Protein AF-0000000084726614 (afdb_homodimer)

Structure (mmCIF, N/CA/C/O backbone):
data_AF-0000000084726614-model_v1
#
loop_
_entity.id
_entity.type
_entity.pdbx_description
1 polymer 'Membrane-spanning protein'
#
loop_
_atom_site.group_PDB
_atom_site.id
_atom_site.type_symbol
_atom_site.label_atom_id
_atom_site.label_alt_id
_atom_site.label_comp_id
_atom_site.label_asym_id
_atom_site.label_entity_id
_atom_site.label_seq_id
_atom_site.pdbx_PDB_ins_code
_atom_site.Cartn_x
_atom_site.Cartn_y
_atom_site.Cartn_z
_atom_site.occupancy
_atom_site.B_iso_or_equiv
_atom_site.auth_seq_id
_atom_site.auth_comp_id
_atom_site.auth_asym_id
_atom_site.auth_atom_id
_atom_site.pdbx_PDB_model_num
ATOM 1 N N . MET A 1 1 ? 31.875 -4.941 -3.902 1 91 1 MET A N 1
ATOM 2 C CA . MET A 1 1 ? 30.484 -5 -4.336 1 91 1 MET A CA 1
ATOM 3 C C . MET A 1 1 ? 30.344 -4.582 -5.797 1 91 1 MET A C 1
ATOM 5 O O . MET A 1 1 ? 29.859 -5.355 -6.625 1 91 1 MET A O 1
ATOM 9 N N . GLU A 1 2 ? 31 -3.52 -6.262 1 91.94 2 GLU A N 1
ATOM 10 C CA . GLU A 1 2 ? 30.844 -3.047 -7.633 1 91.94 2 GLU A CA 1
ATOM 11 C C . GLU A 1 2 ? 31.469 -4.035 -8.625 1 91.94 2 GLU A C 1
ATOM 13 O O . GLU A 1 2 ? 30.875 -4.312 -9.672 1 91.94 2 GLU A O 1
ATOM 18 N N . LEU A 1 3 ? 32.625 -4.555 -8.25 1 94.25 3 LEU A N 1
ATOM 19 C CA . LEU A 1 3 ? 33.25 -5.539 -9.125 1 94.25 3 LEU A CA 1
ATOM 20 C C . LEU A 1 3 ? 32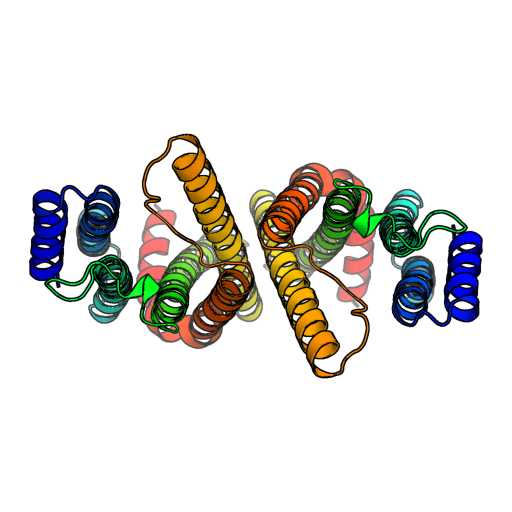.375 -6.781 -9.266 1 94.25 3 LEU A C 1
ATOM 22 O O . LEU A 1 3 ? 32.281 -7.348 -10.359 1 94.25 3 LEU A O 1
ATOM 26 N N . SER A 1 4 ? 31.828 -7.191 -8.18 1 95.88 4 SER A N 1
ATOM 27 C CA . SER A 1 4 ? 30.922 -8.336 -8.227 1 95.88 4 SER A CA 1
ATOM 28 C C . SER A 1 4 ? 29.703 -8.047 -9.109 1 95.88 4 SER A C 1
ATOM 30 O O . SER A 1 4 ? 29.25 -8.93 -9.836 1 95.88 4 SER A O 1
ATOM 32 N N . LEU A 1 5 ? 29.172 -6.883 -9.07 1 97.38 5 LEU A N 1
ATOM 33 C CA . LEU A 1 5 ? 28.031 -6.496 -9.898 1 97.38 5 LEU A CA 1
ATOM 34 C C . LEU A 1 5 ? 28.406 -6.527 -11.383 1 97.38 5 LEU A C 1
ATOM 36 O O . LEU A 1 5 ? 27.625 -6.984 -12.211 1 97.38 5 LEU A O 1
ATOM 40 N N . VAL A 1 6 ? 29.609 -6.023 -11.672 1 97.38 6 VAL A N 1
ATOM 41 C CA . VAL A 1 6 ? 30.094 -6.074 -13.047 1 97.38 6 VAL A CA 1
ATOM 42 C C . VAL A 1 6 ? 30.219 -7.527 -13.492 1 97.38 6 VAL A C 1
ATOM 44 O O . VAL A 1 6 ? 29.828 -7.875 -14.609 1 97.38 6 VAL A O 1
ATOM 47 N N . GLY A 1 7 ? 30.781 -8.383 -12.625 1 96.38 7 GLY A N 1
ATOM 48 C CA . GLY A 1 7 ? 30.828 -9.805 -12.906 1 96.38 7 GLY A CA 1
ATOM 49 C C . GLY A 1 7 ? 29.469 -10.406 -13.195 1 96.38 7 GLY A C 1
ATOM 50 O O . GLY A 1 7 ? 29.328 -11.18 -14.148 1 96.38 7 GLY A O 1
ATOM 51 N N . MET A 1 8 ? 28.516 -10.07 -12.422 1 95.81 8 MET A N 1
ATOM 52 C CA . MET A 1 8 ? 27.156 -10.578 -12.625 1 95.81 8 MET A CA 1
ATOM 53 C C . MET A 1 8 ? 26.578 -10.07 -13.945 1 95.81 8 MET A C 1
ATOM 55 O O . MET A 1 8 ? 25.828 -10.781 -14.602 1 95.81 8 MET A O 1
ATOM 59 N N . PHE A 1 9 ? 26.906 -8.836 -14.25 1 97.12 9 PHE A N 1
ATOM 60 C CA . PHE A 1 9 ? 26.469 -8.289 -15.531 1 97.12 9 PHE A CA 1
ATOM 61 C C . PHE A 1 9 ? 27 -9.133 -16.688 1 97.12 9 PHE A C 1
ATOM 63 O O . PHE A 1 9 ? 26.25 -9.461 -17.609 1 97.12 9 PHE A O 1
ATOM 70 N N . PHE A 1 10 ? 28.219 -9.555 -16.625 1 96.38 10 PHE A N 1
ATOM 71 C CA . PHE A 1 10 ? 28.812 -10.375 -17.672 1 96.38 10 PHE A CA 1
ATOM 72 C C . PHE A 1 10 ? 28.188 -11.773 -17.688 1 96.38 10 PHE A C 1
ATOM 74 O O . PHE A 1 10 ? 28.078 -12.398 -18.734 1 96.38 10 PHE A O 1
ATOM 81 N N . ILE A 1 11 ? 27.812 -12.281 -16.531 1 94.12 11 ILE A N 1
ATOM 82 C CA . ILE A 1 11 ? 27.062 -13.531 -16.484 1 94.12 11 ILE A CA 1
ATOM 83 C C . ILE A 1 11 ? 25.781 -13.391 -17.312 1 94.12 11 ILE A C 1
ATOM 85 O O . ILE A 1 11 ? 25.406 -14.305 -18.062 1 94.12 11 ILE A O 1
ATOM 89 N N . GLY A 1 12 ? 25.141 -12.219 -17.188 1 94.56 12 GLY A N 1
ATOM 90 C CA . GLY A 1 12 ? 23.969 -11.953 -18 1 94.56 12 GLY A CA 1
ATOM 91 C C . GLY A 1 12 ? 24.25 -11.977 -19.484 1 94.56 12 GLY A C 1
ATOM 92 O O . GLY A 1 12 ? 23.453 -12.5 -20.266 1 94.56 12 GLY A O 1
ATOM 93 N N . ILE A 1 13 ? 25.391 -11.438 -19.875 1 95.94 13 ILE A N 1
ATOM 94 C CA . ILE A 1 13 ? 25.781 -11.453 -21.281 1 95.94 13 ILE A CA 1
ATOM 95 C C . ILE A 1 13 ? 26.031 -12.891 -21.734 1 95.94 13 ILE A C 1
ATOM 97 O O . ILE A 1 13 ? 25.516 -13.312 -22.781 1 95.94 13 ILE A O 1
ATOM 101 N N . ASP A 1 14 ? 26.703 -13.633 -20.969 1 93.56 14 ASP A N 1
ATOM 102 C CA . ASP A 1 14 ? 27.062 -15.008 -21.297 1 93.56 14 ASP A CA 1
ATOM 103 C C . ASP A 1 14 ? 25.828 -15.875 -21.453 1 93.56 14 ASP A C 1
ATOM 105 O O . ASP A 1 14 ? 25.75 -16.703 -22.375 1 93.56 14 ASP A O 1
ATOM 109 N N . ARG A 1 15 ? 24.891 -15.641 -20.641 1 91.62 15 ARG A N 1
ATOM 110 C CA . ARG A 1 15 ? 23.688 -16.469 -20.641 1 91.62 15 ARG A CA 1
ATOM 111 C C . ARG A 1 15 ? 22.641 -15.906 -21.578 1 91.62 15 ARG A C 1
ATOM 113 O O . ARG A 1 15 ? 21.625 -16.562 -21.844 1 91.62 15 ARG A O 1
ATOM 120 N N . GLY A 1 16 ? 22.859 -14.742 -22.062 1 92.88 16 GLY A N 1
ATOM 121 C CA . GLY A 1 16 ? 21.844 -14.078 -22.859 1 92.88 16 GLY A CA 1
ATOM 122 C C . GLY A 1 16 ? 20.578 -13.766 -22.078 1 92.88 16 GLY A C 1
ATOM 123 O O . GLY A 1 16 ? 19.484 -13.82 -22.641 1 92.88 16 GLY A O 1
ATOM 124 N N . ASP A 1 17 ? 20.766 -13.547 -20.844 1 93.38 17 ASP A N 1
ATOM 125 C CA . ASP A 1 17 ? 19.625 -13.305 -19.969 1 93.38 17 ASP A CA 1
ATOM 126 C C . ASP A 1 17 ? 19.375 -11.812 -19.781 1 93.38 17 ASP A C 1
ATOM 128 O O . ASP A 1 17 ? 20.109 -11.148 -19.031 1 93.38 17 ASP A O 1
ATOM 132 N N . VAL A 1 18 ? 18.344 -11.336 -20.375 1 94.12 18 VAL A N 1
ATOM 133 C CA . VAL A 1 18 ? 18.031 -9.906 -20.375 1 94.12 18 VAL A CA 1
ATOM 134 C C . VAL A 1 18 ? 17.672 -9.469 -18.953 1 94.12 18 VAL A C 1
ATOM 136 O O . VAL A 1 18 ? 18 -8.359 -18.531 1 94.12 18 VAL A O 1
ATOM 139 N N . GLY A 1 19 ? 17.031 -10.305 -18.172 1 94 19 GLY A N 1
ATOM 140 C CA . GLY A 1 19 ? 16.688 -10.008 -16.797 1 94 19 GLY A CA 1
ATOM 141 C C . GLY A 1 19 ? 17.906 -9.727 -15.922 1 94 19 GLY A C 1
ATOM 142 O O . GLY A 1 19 ? 17.922 -8.742 -15.188 1 94 19 GLY A O 1
ATOM 143 N N . ILE A 1 20 ? 18.891 -10.594 -16.062 1 94.62 20 ILE A N 1
ATOM 144 C CA . ILE A 1 20 ? 20.125 -10.398 -15.305 1 94.62 20 ILE A CA 1
ATOM 145 C C . ILE A 1 20 ? 20.797 -9.094 -15.742 1 94.62 20 ILE A C 1
ATOM 147 O O . ILE A 1 20 ? 21.25 -8.312 -14.906 1 94.62 20 ILE A O 1
ATOM 151 N N . LEU A 1 21 ? 20.781 -8.852 -17.047 1 96.88 21 LEU A N 1
ATOM 152 C CA . LEU A 1 21 ? 21.422 -7.664 -17.594 1 96.88 21 LEU A CA 1
ATOM 153 C C . LEU A 1 21 ? 20.781 -6.395 -17.047 1 96.88 21 LEU A C 1
ATOM 155 O O . LEU A 1 21 ? 21.469 -5.488 -16.594 1 96.88 21 LEU A O 1
ATOM 159 N N . ILE A 1 22 ? 19.516 -6.348 -17.078 1 97.31 22 ILE A N 1
ATOM 160 C CA . ILE A 1 22 ? 18.797 -5.152 -16.656 1 97.31 22 ILE A CA 1
ATOM 161 C C . ILE A 1 22 ? 18.938 -4.973 -15.141 1 97.31 22 ILE A C 1
ATOM 163 O O . ILE A 1 22 ? 19.266 -3.883 -14.672 1 97.31 22 ILE A O 1
ATOM 167 N N . ASN A 1 23 ? 18.75 -6.027 -14.398 1 97.25 23 ASN A N 1
ATOM 168 C CA . ASN A 1 23 ? 18.812 -5.918 -12.945 1 97.25 23 ASN A CA 1
ATOM 169 C C . ASN A 1 23 ? 20.203 -5.547 -12.469 1 97.25 23 ASN A C 1
ATOM 171 O O . ASN A 1 23 ? 20.359 -4.719 -11.562 1 97.25 23 ASN A O 1
ATOM 175 N N . THR A 1 24 ? 21.219 -6.109 -13.016 1 97.44 24 THR A N 1
ATOM 176 C CA . THR A 1 24 ? 22.578 -5.789 -12.617 1 97.44 24 THR A CA 1
ATOM 177 C C . THR A 1 24 ? 22.984 -4.418 -13.148 1 97.44 24 THR A C 1
ATOM 179 O O . THR A 1 24 ? 23.703 -3.678 -12.477 1 97.44 24 THR A O 1
ATOM 182 N N . GLY A 1 25 ? 22.562 -4.098 -14.336 1 97.81 25 GLY A N 1
ATOM 183 C CA . GLY A 1 25 ? 22.812 -2.762 -14.852 1 97.81 25 GLY A CA 1
ATOM 184 C C . GLY A 1 25 ? 22.219 -1.665 -13.984 1 97.81 25 GLY A C 1
ATOM 185 O O . GLY A 1 25 ? 22.906 -0.686 -13.672 1 97.81 25 GLY A O 1
ATOM 186 N N . VAL A 1 26 ? 20.984 -1.828 -13.602 1 97.31 26 VAL A N 1
ATOM 187 C CA . VAL A 1 26 ? 20.328 -0.875 -12.719 1 97.31 26 VAL A CA 1
ATOM 188 C C . VAL A 1 26 ? 21.047 -0.817 -11.383 1 97.31 26 VAL A C 1
ATOM 190 O O . VAL A 1 26 ? 21.234 0.262 -10.812 1 97.31 26 VAL A O 1
ATOM 193 N N . ALA A 1 27 ? 21.484 -2.006 -10.906 1 97.81 27 ALA A N 1
ATOM 194 C CA . ALA A 1 27 ? 22.219 -2.051 -9.648 1 97.81 27 ALA A CA 1
ATOM 195 C C . ALA A 1 27 ? 23.516 -1.247 -9.742 1 97.81 27 ALA A C 1
ATOM 197 O O . ALA A 1 27 ? 23.844 -0.472 -8.836 1 97.81 27 ALA A O 1
ATOM 198 N N . ILE A 1 28 ? 24.203 -1.398 -10.781 1 97.94 28 ILE A N 1
ATOM 199 C CA . ILE A 1 28 ? 25.453 -0.658 -11.008 1 97.94 28 ILE A CA 1
ATOM 200 C C . ILE A 1 28 ? 25.156 0.84 -11.039 1 97.94 28 ILE A C 1
ATOM 202 O O . ILE A 1 28 ? 25.859 1.631 -10.406 1 97.94 28 ILE A O 1
ATOM 206 N N . ALA A 1 29 ? 24.141 1.228 -11.703 1 97.38 29 ALA A N 1
ATOM 207 C CA . ALA A 1 29 ? 23.75 2.635 -11.773 1 97.38 29 ALA A CA 1
ATOM 208 C C . ALA A 1 29 ? 23.406 3.18 -10.383 1 97.38 29 ALA A C 1
ATOM 210 O O . ALA A 1 29 ? 23.828 4.281 -10.031 1 97.38 29 ALA A O 1
ATOM 211 N N . VAL A 1 30 ? 22.734 2.41 -9.594 1 96.44 30 VAL A N 1
ATOM 212 C CA . VAL A 1 30 ? 22.297 2.85 -8.273 1 96.44 30 VAL A CA 1
ATOM 213 C C . VAL A 1 30 ? 23.516 3.023 -7.367 1 96.44 30 VAL A C 1
ATOM 215 O O . VAL A 1 30 ? 23.547 3.932 -6.531 1 96.44 30 VAL A O 1
ATOM 218 N N . THR A 1 31 ? 24.547 2.17 -7.496 1 96.25 31 THR A N 1
ATOM 219 C CA . THR A 1 31 ? 25.734 2.283 -6.66 1 96.25 31 THR A CA 1
ATOM 220 C C . THR A 1 31 ? 26.453 3.604 -6.926 1 96.25 31 THR A C 1
ATOM 222 O O . THR A 1 31 ? 27.297 4.027 -6.129 1 96.25 31 THR A O 1
ATOM 225 N N . GLN A 1 32 ? 26.109 4.336 -8.039 1 95.62 32 GLN A N 1
ATOM 226 C CA . GLN A 1 32 ? 26.734 5.617 -8.359 1 95.62 32 GLN A CA 1
ATOM 227 C C . GLN A 1 32 ? 25.953 6.773 -7.727 1 95.62 32 GLN A C 1
ATOM 229 O O . GLN A 1 32 ? 26.453 7.902 -7.684 1 95.62 32 GLN A O 1
ATOM 234 N N . LEU A 1 33 ? 24.875 6.504 -7.16 1 93.5 33 LEU A N 1
ATOM 235 C CA . LEU A 1 33 ? 24.016 7.562 -6.633 1 93.5 33 LEU A CA 1
ATOM 236 C C . LEU A 1 33 ? 24.688 8.258 -5.445 1 93.5 33 LEU A C 1
ATOM 238 O O . LEU A 1 33 ? 24.75 9.484 -5.398 1 93.5 33 LEU A O 1
ATOM 242 N N . PRO A 1 34 ? 25.281 7.5 -4.484 1 92 34 PRO A N 1
ATOM 243 C CA . PRO A 1 34 ? 25.859 8.172 -3.322 1 92 34 PRO A CA 1
ATOM 244 C C . PRO A 1 34 ? 27 9.109 -3.695 1 92 34 PRO A C 1
ATOM 246 O O . PRO A 1 34 ? 27 10.281 -3.307 1 92 34 PRO A O 1
ATOM 249 N N . PRO A 1 35 ? 27.922 8.672 -4.539 1 93.44 35 PRO A N 1
ATOM 250 C CA . PRO A 1 35 ? 28.984 9.602 -4.895 1 93.44 35 PRO A CA 1
ATOM 251 C C . PRO A 1 35 ? 28.5 10.773 -5.734 1 93.44 35 PRO A C 1
ATOM 253 O O . PRO A 1 35 ? 29.031 11.883 -5.621 1 93.44 35 PRO A O 1
ATOM 256 N N . ILE A 1 36 ? 27.531 10.617 -6.586 1 93.25 36 ILE A N 1
ATOM 257 C CA . ILE A 1 36 ? 26.969 11.695 -7.395 1 93.25 36 ILE A CA 1
ATOM 258 C C . ILE A 1 36 ? 26.297 12.727 -6.488 1 93.25 36 ILE A C 1
ATOM 260 O O . ILE A 1 36 ? 26.484 13.93 -6.664 1 93.25 36 ILE A O 1
ATOM 264 N N . LEU A 1 37 ? 25.562 12.242 -5.488 1 89.06 37 LEU A N 1
ATOM 265 C CA . LEU A 1 37 ? 24.875 13.125 -4.555 1 89.06 37 LEU A CA 1
ATOM 266 C C . LEU A 1 37 ? 25.875 13.914 -3.719 1 89.06 37 LEU A C 1
ATOM 268 O O . LEU A 1 37 ? 25.688 15.109 -3.48 1 89.06 37 LEU A O 1
ATOM 272 N N . ARG A 1 38 ? 26.906 13.281 -3.328 1 89.5 38 ARG A N 1
ATOM 273 C CA . A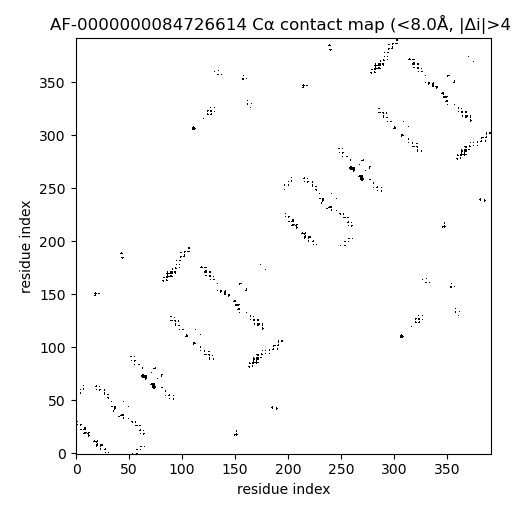RG A 1 38 ? 27.938 13.945 -2.541 1 89.5 38 ARG A CA 1
ATOM 274 C C . ARG A 1 38 ? 28.672 14.984 -3.375 1 89.5 38 ARG A C 1
ATOM 276 O O . ARG A 1 38 ? 28.844 16.125 -2.943 1 89.5 38 ARG A O 1
ATOM 283 N N . ARG A 1 39 ? 29.016 14.648 -4.516 1 92.69 39 ARG A N 1
ATOM 284 C CA . ARG A 1 39 ? 29.875 15.469 -5.363 1 92.69 39 ARG A CA 1
ATOM 285 C C . ARG A 1 39 ? 29.094 16.641 -5.961 1 92.69 39 ARG A C 1
ATOM 287 O O . ARG A 1 39 ? 29.531 17.781 -5.902 1 92.69 39 ARG A O 1
ATOM 294 N N . ASP A 1 40 ? 27.969 16.359 -6.496 1 91.5 40 ASP A N 1
ATOM 295 C CA . ASP A 1 40 ? 27.266 17.344 -7.332 1 91.5 40 ASP A CA 1
ATOM 296 C C . ASP A 1 40 ? 26.25 18.125 -6.516 1 91.5 40 ASP A C 1
ATOM 298 O O . ASP A 1 40 ? 25.859 19.234 -6.898 1 91.5 40 ASP A O 1
ATOM 302 N N . TYR A 1 41 ? 25.812 17.531 -5.387 1 86.12 41 TYR A N 1
ATOM 303 C CA . TYR A 1 41 ? 24.734 18.203 -4.66 1 86.12 41 TYR A CA 1
ATOM 304 C C . TYR A 1 41 ? 25.156 18.5 -3.223 1 86.12 41 TYR A C 1
ATOM 306 O O . TYR A 1 41 ? 24.344 18.969 -2.424 1 86.12 41 TYR A O 1
ATOM 314 N N . ASP A 1 42 ? 26.297 18.125 -2.861 1 86.81 42 ASP A N 1
ATOM 315 C CA . ASP A 1 42 ? 26.875 18.391 -1.552 1 86.81 42 ASP A CA 1
ATOM 316 C C . ASP A 1 42 ? 26.047 17.781 -0.437 1 86.81 42 ASP A C 1
ATOM 318 O O . ASP A 1 42 ? 25.875 18.375 0.625 1 86.81 42 ASP A O 1
ATOM 322 N N . ILE A 1 43 ? 25.391 16.703 -0.735 1 81.5 43 ILE A N 1
ATOM 323 C CA . ILE A 1 43 ? 24.688 15.922 0.268 1 81.5 43 ILE A CA 1
ATOM 324 C C . ILE A 1 43 ? 25.641 14.945 0.936 1 81.5 43 ILE A C 1
ATOM 326 O O . ILE A 1 43 ? 26.266 14.109 0.264 1 81.5 43 ILE A O 1
ATOM 330 N N . PRO A 1 44 ? 25.812 15.117 2.223 1 84.5 44 PRO A N 1
ATOM 331 C CA . PRO A 1 44 ? 26.75 14.211 2.891 1 84.5 44 PRO A CA 1
ATOM 332 C C . PRO A 1 44 ? 26.297 12.758 2.859 1 84.5 44 PRO A C 1
ATOM 334 O O . PRO A 1 44 ? 25.141 12.461 3.158 1 84.5 44 PRO A O 1
ATOM 337 N N . MET A 1 45 ? 27.141 11.961 2.398 1 84.44 45 MET A N 1
ATOM 338 C CA . MET A 1 45 ? 26.891 10.523 2.359 1 84.44 45 MET A CA 1
ATOM 339 C C . MET A 1 45 ? 27.781 9.781 3.348 1 84.44 45 MET A C 1
ATOM 341 O O . MET A 1 45 ? 28.922 9.438 3.021 1 84.44 45 MET A O 1
ATOM 345 N N . ASP A 1 46 ? 27.234 9.523 4.508 1 84.19 46 ASP A N 1
ATOM 346 C CA . ASP A 1 46 ? 27.953 8.734 5.504 1 84.19 46 ASP A CA 1
ATOM 347 C C . ASP A 1 46 ? 28.203 7.312 5 1 84.19 46 ASP A C 1
ATOM 349 O O . ASP A 1 46 ? 27.375 6.758 4.262 1 84.19 46 ASP A O 1
ATOM 353 N N . PRO A 1 47 ? 29.328 6.758 5.352 1 87.88 47 PRO A N 1
ATOM 354 C CA . PRO A 1 47 ? 29.641 5.406 4.895 1 87.88 47 PRO A CA 1
ATOM 355 C C . PRO A 1 47 ? 28.562 4.387 5.273 1 87.88 47 PRO A C 1
ATOM 357 O O . PRO A 1 47 ? 28.375 3.398 4.559 1 87.88 47 PRO A O 1
ATOM 360 N N . ARG A 1 48 ? 27.938 4.684 6.312 1 88.69 48 ARG A N 1
ATOM 361 C CA . ARG A 1 48 ? 26.891 3.758 6.73 1 88.69 48 ARG A CA 1
ATOM 362 C C . ARG A 1 48 ? 25.703 3.812 5.777 1 88.69 48 ARG A C 1
ATOM 364 O O . ARG A 1 48 ? 25.125 2.779 5.438 1 88.69 48 ARG A O 1
ATOM 371 N N . LEU A 1 49 ? 25.359 4.961 5.367 1 87.44 49 LEU A N 1
ATOM 372 C CA . LEU A 1 49 ? 24.281 5.133 4.402 1 87.44 49 LEU A CA 1
ATOM 373 C C . LEU A 1 49 ? 24.641 4.527 3.053 1 87.44 49 LEU A C 1
ATOM 375 O O . LEU A 1 49 ? 23.828 3.859 2.422 1 87.44 49 LEU A O 1
ATOM 379 N N . THR A 1 50 ? 25.812 4.801 2.664 1 92.12 50 THR A N 1
ATOM 380 C CA . THR A 1 50 ? 26.297 4.246 1.404 1 92.12 50 THR A CA 1
ATOM 381 C C . THR A 1 50 ? 26.266 2.719 1.437 1 92.12 50 THR A C 1
ATOM 383 O O . THR A 1 50 ? 25.797 2.082 0.485 1 92.12 50 THR A O 1
ATOM 386 N N . LEU A 1 51 ? 26.719 2.158 2.535 1 94.75 51 LEU A N 1
ATOM 387 C CA . LEU A 1 51 ? 26.703 0.708 2.688 1 94.75 51 LEU A CA 1
ATOM 388 C C . LEU A 1 51 ? 25.266 0.175 2.654 1 94.75 51 LEU A C 1
ATOM 390 O O . LEU A 1 51 ? 25 -0.876 2.062 1 94.75 51 LEU A O 1
ATOM 394 N N . TRP A 1 52 ? 24.391 0.849 3.273 1 94.44 52 TRP A N 1
ATOM 395 C CA . TRP A 1 52 ? 22.984 0.471 3.326 1 94.44 52 TRP A CA 1
ATOM 396 C C . TRP A 1 52 ? 22.375 0.433 1.927 1 94.44 52 TRP A C 1
ATOM 398 O O . TRP A 1 52 ? 21.812 -0.584 1.515 1 94.44 52 TRP A O 1
ATOM 408 N N . ILE A 1 53 ? 22.562 1.436 1.143 1 94.62 53 ILE A N 1
ATOM 409 C CA . ILE A 1 53 ? 22.016 1.564 -0.202 1 94.62 53 ILE A CA 1
ATOM 410 C C . ILE A 1 53 ? 22.641 0.513 -1.118 1 94.62 53 ILE A C 1
ATOM 412 O O . ILE A 1 53 ? 21.922 -0.187 -1.844 1 94.62 53 ILE A O 1
ATOM 416 N N . THR A 1 54 ? 23.938 0.379 -1.054 1 95.88 54 THR A N 1
ATOM 417 C CA . THR A 1 54 ? 24.625 -0.521 -1.969 1 95.88 54 THR A CA 1
ATOM 418 C C . THR A 1 54 ? 24.344 -1.978 -1.611 1 95.88 54 THR A C 1
ATOM 420 O O . THR A 1 54 ? 24.266 -2.834 -2.494 1 95.88 54 THR A O 1
ATOM 423 N N . SER A 1 55 ? 24.172 -2.277 -0.326 1 97.25 55 SER A N 1
ATOM 424 C CA . SER A 1 55 ? 23.812 -3.637 0.064 1 97.25 55 SER A CA 1
ATOM 425 C C . SER A 1 55 ? 22.438 -4.023 -0.476 1 97.25 55 SER A C 1
ATOM 427 O O . SER A 1 55 ? 22.234 -5.152 -0.924 1 97.25 55 SER A O 1
ATOM 429 N N . ALA A 1 56 ? 21.5 -3.115 -0.43 1 97.69 56 ALA A N 1
ATOM 430 C CA . ALA A 1 56 ? 20.156 -3.387 -0.915 1 97.69 56 ALA A CA 1
ATOM 431 C C . ALA A 1 56 ? 20.172 -3.758 -2.395 1 97.69 56 ALA A C 1
ATOM 433 O O . ALA A 1 56 ? 19.609 -4.785 -2.787 1 97.69 56 ALA A O 1
ATOM 434 N N . VAL A 1 57 ? 20.859 -3.016 -3.205 1 97 57 VAL A N 1
ATOM 435 C CA . VAL A 1 57 ? 20.828 -3.262 -4.645 1 97 57 VAL A CA 1
ATOM 436 C C . VAL A 1 57 ? 21.703 -4.457 -4.988 1 97 57 VAL A C 1
ATOM 438 O O . VAL A 1 57 ? 21.422 -5.188 -5.941 1 97 57 VAL A O 1
ATOM 441 N N . PHE A 1 58 ? 22.797 -4.648 -4.234 1 97.25 58 PHE A N 1
ATOM 442 C CA . PHE A 1 58 ? 23.656 -5.801 -4.461 1 97.25 58 PHE A CA 1
ATOM 443 C C . PHE A 1 58 ? 22.891 -7.102 -4.227 1 97.25 58 PHE A C 1
ATOM 445 O O . PHE A 1 58 ? 22.938 -8.008 -5.059 1 97.25 58 PHE A O 1
ATOM 452 N N . LEU A 1 59 ? 22.203 -7.168 -3.104 1 97.06 59 LEU A N 1
ATOM 453 C CA . LEU A 1 59 ? 21.469 -8.383 -2.771 1 97.06 59 LEU A CA 1
ATOM 454 C C . LEU A 1 59 ? 20.328 -8.609 -3.754 1 97.06 59 LEU A C 1
ATOM 456 O O . LEU A 1 59 ? 19.984 -9.758 -4.07 1 97.06 59 LEU A O 1
ATOM 460 N N . HIS A 1 60 ? 19.703 -7.57 -4.223 1 97 60 HIS A N 1
ATOM 461 C CA . HIS A 1 60 ? 18.688 -7.699 -5.27 1 97 60 HIS A CA 1
ATOM 462 C C . HIS A 1 60 ? 19.281 -8.297 -6.539 1 97 60 HIS A C 1
ATOM 464 O O . HIS A 1 60 ? 18.766 -9.273 -7.082 1 97 60 HIS A O 1
ATOM 470 N N . ALA A 1 61 ? 20.406 -7.746 -6.961 1 96.19 61 ALA A N 1
ATOM 471 C CA . ALA A 1 61 ? 21.062 -8.242 -8.172 1 96.19 61 ALA A CA 1
ATOM 472 C C . ALA A 1 61 ? 21.516 -9.688 -7.996 1 96.19 61 ALA A C 1
ATOM 474 O O . ALA A 1 61 ? 21.328 -10.516 -8.898 1 96.19 61 ALA A O 1
ATOM 475 N N . LEU A 1 62 ? 22.094 -9.938 -6.867 1 95.31 62 LEU A N 1
ATOM 476 C CA . LEU A 1 62 ? 22.531 -11.297 -6.578 1 95.31 62 LEU A CA 1
ATOM 477 C C . LEU A 1 62 ? 21.375 -12.281 -6.652 1 95.31 62 LEU A C 1
ATOM 479 O O . LEU A 1 62 ? 21.547 -13.422 -7.086 1 95.31 62 LEU A O 1
ATOM 483 N N . GLY A 1 63 ? 20.219 -11.867 -6.297 1 95.44 63 GLY A N 1
ATOM 484 C CA . GLY A 1 63 ? 19.031 -12.703 -6.324 1 95.44 63 GLY A CA 1
ATOM 485 C C . GLY A 1 63 ? 18.641 -13.133 -7.727 1 95.44 63 GLY A C 1
ATOM 486 O O . GLY A 1 63 ? 18.031 -14.188 -7.906 1 95.44 63 GLY A O 1
ATOM 487 N N . THR A 1 64 ? 18.953 -12.305 -8.664 1 94.31 64 THR A N 1
ATOM 488 C CA . THR A 1 64 ? 18.562 -12.594 -10.039 1 94.31 64 THR A CA 1
ATOM 489 C C . THR A 1 64 ? 19.531 -13.594 -10.672 1 94.31 64 THR A C 1
ATOM 491 O O . THR A 1 64 ? 19.266 -14.133 -11.75 1 94.31 64 THR A O 1
ATOM 494 N N . VAL A 1 65 ? 20.594 -13.656 -9.812 1 90.06 65 VAL A N 1
ATOM 495 C CA . VAL A 1 65 ? 21.594 -14.633 -10.266 1 90.06 65 VAL A CA 1
ATOM 496 C C . VAL A 1 65 ? 21.484 -15.898 -9.422 1 90.06 65 VAL A C 1
ATOM 498 O O . VAL A 1 65 ? 20.828 -15.914 -8.383 1 90.06 65 VAL A O 1
ATOM 501 N N . GLY A 1 66 ? 21.797 -17.062 -9.922 1 80.12 66 GLY A N 1
ATOM 502 C CA . GLY A 1 66 ? 21.844 -18.344 -9.25 1 80.12 66 GLY A CA 1
ATOM 503 C C . GLY A 1 66 ? 23.266 -18.891 -9.102 1 80.12 66 GLY A C 1
ATOM 504 O O . GLY A 1 66 ? 24.234 -18.156 -9.305 1 80.12 66 GLY A O 1
ATOM 505 N N . GLN A 1 67 ? 23.156 -19.984 -8.383 1 77.38 67 GLN A N 1
ATOM 506 C CA . GLN A 1 67 ? 24.438 -20.703 -8.281 1 77.38 67 GLN A CA 1
ATOM 507 C C . GLN A 1 67 ? 25 -21.016 -9.664 1 77.38 67 GLN A C 1
ATOM 509 O O . GLN A 1 67 ? 24.25 -21.188 -10.625 1 77.38 67 GLN A O 1
ATOM 514 N N . PRO A 1 68 ? 26.375 -20.812 -9.664 1 75.19 68 PRO A N 1
ATOM 515 C CA . PRO A 1 68 ? 26.969 -21.172 -10.953 1 75.19 68 PRO A CA 1
ATOM 516 C C . PRO A 1 68 ? 26.469 -22.516 -11.477 1 75.19 68 PRO A C 1
ATOM 518 O O . PRO A 1 68 ? 26.422 -23.5 -10.727 1 75.19 68 PRO A O 1
ATOM 521 N N . GLY A 1 69 ? 26.031 -22.578 -12.656 1 71.5 69 GLY A N 1
ATOM 522 C CA . GLY A 1 69 ? 25.594 -23.812 -13.281 1 71.5 69 GLY A CA 1
ATOM 523 C C . GLY A 1 69 ? 24.125 -24.109 -13.031 1 71.5 69 GLY A C 1
ATOM 524 O O . GLY A 1 69 ? 23.562 -25.016 -13.648 1 71.5 69 GLY A O 1
ATOM 525 N N . ALA A 1 70 ? 23.609 -23.375 -12.148 1 74.81 70 ALA A N 1
ATOM 526 C CA . ALA A 1 70 ? 22.203 -23.625 -11.836 1 74.81 70 ALA A CA 1
ATOM 527 C C . ALA A 1 70 ? 21.281 -22.75 -12.688 1 74.81 70 ALA A C 1
ATOM 529 O O . ALA A 1 70 ? 21.656 -21.641 -13.078 1 74.81 70 ALA A O 1
ATOM 530 N N . SER A 1 71 ? 20.203 -23.234 -13.109 1 76.69 71 SER A N 1
ATOM 531 C CA . SER A 1 71 ? 19.188 -22.469 -13.828 1 76.69 71 SER A CA 1
ATOM 532 C C . SER A 1 71 ? 18.312 -21.672 -12.867 1 76.69 71 SER A C 1
ATOM 534 O O . SER A 1 71 ? 17.781 -20.625 -13.227 1 76.69 71 SER A O 1
ATOM 536 N N . ALA A 1 72 ? 18.312 -22.141 -11.672 1 85.38 72 ALA A N 1
ATOM 537 C CA . ALA A 1 72 ? 17.453 -21.5 -10.672 1 85.38 72 ALA A CA 1
ATOM 538 C C . ALA A 1 72 ? 18.141 -20.297 -10.039 1 85.38 72 ALA A C 1
ATOM 540 O O . ALA A 1 72 ? 19.359 -20.281 -9.891 1 85.38 72 ALA A O 1
ATOM 541 N N . THR A 1 73 ? 17.422 -19.234 -9.852 1 91.94 73 THR A N 1
ATOM 542 C CA . THR A 1 73 ? 17.938 -18.031 -9.211 1 91.94 73 THR A CA 1
ATOM 543 C C . THR A 1 73 ? 17.672 -18.078 -7.703 1 91.94 73 THR A C 1
ATOM 545 O O . THR A 1 73 ? 16.906 -18.906 -7.223 1 91.94 73 THR A O 1
ATOM 548 N N . PHE A 1 74 ? 18.359 -17.234 -6.93 1 92.94 74 PHE A N 1
ATOM 549 C CA . PHE A 1 74 ? 18.078 -17.156 -5.5 1 92.94 74 PHE A CA 1
ATOM 550 C C . PHE A 1 74 ? 16.625 -16.75 -5.258 1 92.94 74 PHE A C 1
ATOM 552 O O . PHE A 1 74 ? 15.992 -17.203 -4.305 1 92.94 74 PHE A O 1
ATOM 559 N N . TYR A 1 75 ? 16.109 -15.945 -6.09 1 93.5 75 TYR A N 1
ATOM 560 C CA . TYR A 1 75 ? 14.711 -15.531 -5.969 1 93.5 75 TYR A CA 1
ATOM 561 C C . TYR A 1 75 ? 13.773 -16.719 -6.098 1 93.5 75 TYR A C 1
ATOM 563 O O . TYR A 1 75 ? 12.75 -16.797 -5.402 1 93.5 75 TYR A O 1
ATOM 571 N N . SER A 1 76 ? 14.094 -17.625 -6.953 1 91.56 76 SER A N 1
ATOM 572 C CA . SER A 1 76 ? 13.188 -18.734 -7.219 1 91.56 76 SER A CA 1
ATOM 573 C C . SER A 1 76 ? 13.438 -19.891 -6.254 1 91.56 76 SER A C 1
ATOM 575 O O . SER A 1 76 ? 12.523 -20.672 -5.961 1 91.56 76 SER A O 1
ATOM 577 N N . GLN A 1 77 ? 14.641 -19.969 -5.641 1 91 77 GLN A N 1
ATOM 578 C CA . GLN A 1 77 ? 14.984 -21.172 -4.902 1 91 77 GLN A CA 1
ATOM 579 C C . GLN A 1 77 ? 14.977 -20.922 -3.398 1 91 77 GLN A C 1
ATOM 581 O O . GLN A 1 77 ? 14.836 -21.859 -2.605 1 91 77 GLN A O 1
ATOM 586 N N . THR A 1 78 ? 15.203 -19.719 -3.051 1 92.81 78 THR A N 1
ATOM 587 C CA . THR A 1 78 ? 15.281 -19.375 -1.637 1 92.81 78 THR A CA 1
ATOM 588 C C . THR A 1 78 ? 14.055 -18.562 -1.212 1 92.81 78 THR A C 1
ATOM 590 O O . THR A 1 78 ? 13.922 -17.391 -1.576 1 92.81 78 THR A O 1
ATOM 593 N N . TRP A 1 79 ? 13.188 -19.141 -0.413 1 92.62 79 TRP A N 1
ATOM 594 C CA . TRP A 1 79 ? 11.859 -18.594 -0.142 1 92.62 79 TRP A CA 1
ATOM 595 C C . TRP A 1 79 ? 11.953 -17.234 0.535 1 92.62 79 TRP A C 1
ATOM 597 O O . TRP A 1 79 ? 11.078 -16.375 0.356 1 92.62 79 TRP A O 1
ATOM 607 N N . TRP A 1 80 ? 13.039 -16.969 1.314 1 95.56 80 TRP A N 1
ATOM 608 C CA . TRP A 1 80 ? 13.078 -15.75 2.121 1 95.56 80 TRP A CA 1
ATOM 609 C C . TRP A 1 80 ? 13.867 -14.648 1.418 1 95.56 80 TRP A C 1
ATOM 611 O O . TRP A 1 80 ? 13.891 -13.5 1.873 1 95.56 80 TRP A O 1
ATOM 621 N N . TRP A 1 81 ? 14.562 -14.969 0.324 1 96.62 81 TRP A N 1
ATOM 622 C CA . TRP A 1 81 ? 15.43 -14 -0.338 1 96.62 81 TRP A CA 1
ATOM 623 C C . TRP A 1 81 ? 14.633 -12.789 -0.817 1 96.62 81 TRP A C 1
ATOM 625 O O . TRP A 1 81 ? 15.031 -11.648 -0.589 1 96.62 81 TRP A O 1
ATOM 635 N N . ASP A 1 82 ? 13.539 -13.047 -1.477 1 97.12 82 ASP A N 1
ATOM 636 C CA . ASP A 1 82 ? 12.68 -12 -2.012 1 97.12 82 ASP A CA 1
ATOM 637 C C . ASP A 1 82 ? 12.172 -11.086 -0.899 1 97.12 82 ASP A C 1
ATOM 639 O O . ASP A 1 82 ? 12.164 -9.859 -1.048 1 97.12 82 ASP A O 1
ATOM 643 N N . HIS A 1 83 ? 11.836 -11.641 0.218 1 98.06 83 HIS A N 1
ATOM 644 C CA . HIS A 1 83 ? 11.273 -10.875 1.324 1 98.06 83 HIS A CA 1
ATOM 645 C C . HIS A 1 83 ? 12.344 -10.062 2.037 1 98.06 83 HIS A C 1
ATOM 647 O O . HIS A 1 83 ? 12.109 -8.914 2.426 1 98.06 83 HIS A O 1
ATOM 653 N N . LEU A 1 84 ? 13.469 -10.656 2.115 1 97.44 84 LEU A N 1
ATOM 654 C CA . LEU A 1 84 ? 14.594 -9.93 2.688 1 97.44 84 LEU A CA 1
ATOM 655 C C . LEU A 1 84 ? 14.93 -8.695 1.851 1 97.44 84 LEU A C 1
ATOM 657 O O . LEU A 1 84 ? 15.117 -7.605 2.393 1 97.44 84 LEU A O 1
ATOM 661 N N . THR A 1 85 ? 15.023 -8.883 0.553 1 97.69 85 THR A N 1
ATOM 662 C CA . THR A 1 85 ? 15.375 -7.762 -0.312 1 97.69 85 THR A CA 1
ATOM 663 C C . THR A 1 85 ? 14.273 -6.707 -0.316 1 97.69 85 THR A C 1
ATOM 665 O O . THR A 1 85 ? 14.547 -5.512 -0.438 1 97.69 85 THR A O 1
ATOM 668 N N . HIS A 1 86 ? 13.023 -7.098 -0.199 1 98.44 86 HIS A N 1
ATOM 669 C CA . HIS A 1 86 ? 11.922 -6.148 -0.065 1 98.44 86 HIS A CA 1
ATOM 670 C C . HIS A 1 86 ? 12.062 -5.324 1.211 1 98.44 86 HIS A C 1
ATOM 672 O O . HIS A 1 86 ? 11.906 -4.102 1.185 1 98.44 86 HIS A O 1
ATOM 678 N N . ALA A 1 87 ? 12.375 -5.988 2.324 1 98.06 87 ALA A N 1
ATOM 679 C CA . ALA A 1 87 ? 12.547 -5.262 3.578 1 98.06 87 ALA A CA 1
ATOM 680 C C . ALA A 1 87 ? 13.688 -4.258 3.477 1 98.06 87 ALA A C 1
ATOM 682 O O . ALA A 1 87 ? 13.562 -3.111 3.912 1 98.06 87 ALA A O 1
ATOM 683 N N . LEU A 1 88 ? 14.75 -4.684 2.92 1 97.69 88 LEU A N 1
ATOM 684 C CA . LEU A 1 88 ? 15.93 -3.832 2.805 1 97.69 88 LEU A CA 1
ATOM 685 C C . LEU A 1 88 ? 15.656 -2.658 1.868 1 97.69 88 LEU A C 1
ATOM 687 O O . LEU A 1 88 ? 15.969 -1.512 2.197 1 97.69 88 LEU A O 1
ATOM 691 N N . SER A 1 89 ? 15.117 -2.936 0.701 1 97.62 89 SER A N 1
ATOM 692 C CA . SER A 1 89 ? 14.812 -1.873 -0.251 1 97.62 89 SER A CA 1
ATOM 693 C C . SER A 1 89 ? 13.766 -0.912 0.31 1 97.62 89 SER A C 1
ATOM 695 O O . SER A 1 89 ? 13.859 0.3 0.106 1 97.62 89 SER A O 1
ATOM 697 N N . ALA A 1 90 ? 12.82 -1.445 1.021 1 97.81 90 ALA A N 1
ATOM 698 C CA . ALA A 1 90 ? 11.812 -0.6 1.654 1 97.81 90 ALA A CA 1
ATOM 699 C C . ALA A 1 90 ? 12.438 0.317 2.699 1 97.81 90 ALA A C 1
ATOM 701 O O . ALA A 1 90 ? 12.016 1.464 2.863 1 97.81 90 ALA A O 1
ATOM 702 N N . SER A 1 91 ? 13.422 -0.179 3.418 1 96.75 91 SER A N 1
ATOM 703 C CA . SER A 1 91 ? 14.094 0.654 4.406 1 96.75 91 SER A CA 1
ATOM 704 C C . SER A 1 91 ? 14.859 1.791 3.74 1 96.75 91 SER A C 1
ATOM 706 O O . SER A 1 91 ? 14.93 2.898 4.277 1 96.75 91 SER A O 1
ATOM 708 N N . VAL A 1 92 ? 15.398 1.568 2.58 1 95 92 VAL A N 1
ATOM 709 C CA . VAL A 1 92 ? 16.062 2.623 1.825 1 95 92 VAL A CA 1
ATOM 710 C C . VAL A 1 92 ? 15.039 3.658 1.366 1 95 92 VAL A C 1
ATOM 712 O O . VAL A 1 92 ? 15.273 4.863 1.49 1 95 92 VAL A O 1
ATOM 715 N N . VAL A 1 93 ? 13.922 3.164 0.874 1 95.38 93 VAL A N 1
ATOM 716 C CA . VAL A 1 93 ? 12.836 4.047 0.448 1 95.38 93 VAL A CA 1
ATOM 717 C C . VAL A 1 93 ? 12.352 4.879 1.632 1 95.38 93 VAL A C 1
ATOM 719 O O . VAL A 1 93 ? 12.094 6.074 1.492 1 95.38 93 VAL A O 1
ATOM 722 N N . ALA A 1 94 ? 12.234 4.246 2.758 1 95.5 94 ALA A N 1
ATOM 723 C CA . ALA A 1 94 ? 11.828 4.938 3.979 1 95.5 94 ALA A CA 1
ATOM 724 C C . ALA A 1 94 ? 12.82 6.047 4.336 1 95.5 94 ALA A C 1
ATOM 726 O O . ALA A 1 94 ? 12.414 7.141 4.73 1 95.5 94 ALA A O 1
ATOM 727 N N . ALA A 1 95 ? 14.078 5.789 4.203 1 91 95 ALA A N 1
ATOM 728 C CA . ALA A 1 95 ? 15.117 6.77 4.5 1 91 95 ALA A CA 1
ATOM 729 C C . ALA A 1 95 ? 15.023 7.973 3.566 1 91 95 ALA A C 1
ATOM 731 O O . ALA A 1 95 ? 15.195 9.117 3.998 1 91 95 ALA A O 1
ATOM 732 N N . VAL A 1 96 ? 14.758 7.695 2.309 1 88.81 96 VAL A N 1
ATOM 733 C CA . VAL A 1 96 ? 14.57 8.766 1.331 1 88.81 96 VAL A CA 1
ATOM 734 C C . VAL A 1 96 ? 13.359 9.609 1.712 1 88.81 96 VAL A C 1
ATOM 736 O O . VAL A 1 96 ? 13.43 10.844 1.709 1 88.81 96 VAL A O 1
ATOM 739 N N . GLY A 1 97 ? 12.25 8.922 2.053 1 87.75 97 GLY A N 1
ATOM 740 C CA . GLY A 1 97 ? 11.062 9.633 2.506 1 87.75 97 GLY A CA 1
ATOM 741 C C . GLY A 1 97 ? 11.312 10.484 3.736 1 87.75 97 GLY A C 1
ATOM 742 O O . GLY A 1 97 ? 10.891 11.641 3.795 1 87.75 97 GLY A O 1
ATOM 743 N N . TYR A 1 98 ? 12.031 9.977 4.668 1 87 98 TYR A N 1
ATOM 744 C CA . TYR A 1 98 ? 12.367 10.68 5.902 1 87 98 TYR A CA 1
ATOM 745 C C . TYR A 1 98 ? 13.203 11.922 5.613 1 87 98 TYR A C 1
ATOM 747 O O . TYR A 1 98 ? 12.891 13.016 6.105 1 87 98 TYR A O 1
ATOM 755 N N . ALA A 1 99 ? 14.227 11.758 4.832 1 83.75 99 ALA A N 1
ATOM 756 C CA . ALA A 1 99 ? 15.102 12.875 4.504 1 83.75 99 ALA A CA 1
ATOM 757 C C . ALA A 1 99 ? 14.328 13.984 3.789 1 83.75 99 ALA A C 1
ATOM 759 O O . ALA A 1 99 ? 14.539 15.172 4.059 1 83.75 99 ALA A O 1
ATOM 760 N N . THR A 1 100 ? 13.438 13.594 2.953 1 80.31 100 THR A N 1
ATOM 761 C CA . THR A 1 100 ? 12.656 14.555 2.18 1 80.31 100 THR A CA 1
ATOM 762 C C . THR A 1 100 ? 11.711 15.336 3.084 1 80.31 100 THR A C 1
ATOM 764 O O . THR A 1 100 ? 11.688 16.562 3.051 1 80.31 100 THR A O 1
ATOM 767 N N . VAL A 1 101 ? 10.961 14.656 3.914 1 80.31 101 VAL A N 1
ATOM 768 C CA . VAL A 1 101 ? 9.977 15.305 4.781 1 80.31 101 VAL A CA 1
ATOM 769 C C . VAL A 1 101 ? 10.695 16.188 5.793 1 80.31 101 VAL A C 1
ATOM 771 O O . VAL A 1 101 ? 10.234 17.297 6.086 1 80.31 101 VAL A O 1
ATOM 774 N N . ARG A 1 102 ? 11.781 15.734 6.316 1 79.12 102 ARG A N 1
ATOM 775 C CA . ARG A 1 102 ? 12.523 16.516 7.297 1 79.12 102 ARG A CA 1
ATOM 776 C C . ARG A 1 102 ? 13.125 17.766 6.66 1 79.12 102 ARG A C 1
ATOM 778 O O . ARG A 1 102 ? 13.195 18.812 7.293 1 79.12 102 ARG A O 1
ATOM 785 N N . ALA A 1 103 ? 13.531 17.594 5.496 1 76.44 103 ALA A N 1
ATOM 786 C CA . ALA A 1 103 ? 14.055 18.75 4.781 1 76.44 103 ALA A CA 1
ATOM 787 C C . ALA A 1 103 ? 12.961 19.781 4.551 1 76.44 103 ALA A C 1
ATOM 789 O O . ALA A 1 103 ? 13.203 20.984 4.684 1 76.44 103 ALA A O 1
ATOM 790 N N . LEU A 1 104 ? 11.789 19.344 4.23 1 73.56 104 LEU A N 1
ATOM 791 C CA . LEU A 1 104 ? 10.656 20.25 4.023 1 73.56 104 LEU A CA 1
ATOM 792 C C . LEU A 1 104 ? 10.219 20.875 5.34 1 73.56 104 LEU A C 1
ATOM 794 O O . LEU A 1 104 ? 9.867 22.062 5.383 1 73.56 104 LEU A O 1
ATOM 798 N N . HIS A 1 105 ? 10.156 20.094 6.348 1 72.12 105 HIS A N 1
ATOM 799 C CA . HIS A 1 105 ? 9.789 20.547 7.688 1 72.12 105 HIS A CA 1
ATOM 800 C C . HIS A 1 105 ? 10.688 21.688 8.148 1 72.12 105 HIS A C 1
ATOM 802 O O . HIS A 1 105 ? 10.211 22.641 8.773 1 72.12 105 HIS A O 1
ATOM 808 N N . GLU A 1 106 ? 11.797 21.641 7.844 1 68.81 106 GLU A N 1
ATOM 809 C CA . GLU A 1 106 ? 12.766 22.625 8.328 1 68.81 106 GLU A CA 1
ATOM 810 C C . GLU A 1 106 ? 12.758 23.875 7.445 1 68.81 106 GLU A C 1
ATOM 812 O O . GLU A 1 106 ? 13.133 24.953 7.898 1 68.81 106 GLU A O 1
ATOM 817 N N . HIS A 1 107 ? 12.336 23.688 6.184 1 61.12 107 HIS A N 1
ATOM 818 C CA . HIS A 1 107 ? 12.492 24.812 5.254 1 61.12 107 HIS A CA 1
ATOM 819 C C . HIS A 1 107 ? 11.164 25.547 5.055 1 61.12 107 HIS A C 1
ATOM 821 O O . HIS A 1 107 ? 11.156 26.719 4.703 1 61.12 107 HIS A O 1
ATOM 827 N N . ALA A 1 108 ? 10.219 24.828 4.996 1 58.84 108 ALA A N 1
ATOM 828 C CA . ALA A 1 108 ? 8.969 25.516 4.656 1 58.84 108 ALA A CA 1
ATOM 829 C C . ALA A 1 108 ? 8.453 26.344 5.832 1 58.84 108 ALA A C 1
ATOM 831 O O . ALA A 1 108 ? 8.352 25.828 6.953 1 58.84 108 ALA A O 1
ATOM 832 N N . GLU A 1 109 ? 8.625 27.656 5.742 1 58.53 109 GLU A N 1
ATOM 833 C CA . GLU A 1 109 ? 8.102 28.547 6.781 1 58.53 109 GLU A CA 1
ATOM 834 C C . GLU A 1 109 ? 6.703 28.125 7.215 1 58.53 109 GLU A C 1
ATOM 836 O O . GLU A 1 109 ? 5.828 27.891 6.379 1 58.53 109 GLU A O 1
ATOM 841 N N . GLY A 1 110 ? 6.555 27.812 8.492 1 59.22 110 GLY A N 1
ATOM 842 C CA . GLY A 1 110 ? 5.23 27.562 9.031 1 59.22 110 GLY A CA 1
ATOM 843 C C . GLY A 1 110 ? 4.855 26.094 9.047 1 59.22 110 GLY A C 1
ATOM 844 O O . GLY A 1 110 ? 3.766 25.734 9.484 1 59.22 110 GLY A O 1
ATOM 845 N N . ILE A 1 111 ? 5.902 25.328 8.43 1 60.41 111 ILE A N 1
ATOM 846 C CA . ILE A 1 111 ? 5.551 23.906 8.43 1 60.41 111 ILE A CA 1
ATOM 847 C C . ILE A 1 111 ? 6.227 23.203 9.609 1 60.41 111 ILE A C 1
ATOM 849 O O . ILE A 1 111 ? 7.445 23.297 9.773 1 60.41 111 ILE A O 1
ATOM 853 N N . HIS A 1 112 ? 5.605 22.781 10.562 1 67.25 112 HIS A N 1
ATOM 854 C CA . HIS A 1 112 ? 6.121 21.969 11.656 1 67.25 112 HIS A CA 1
ATOM 855 C C . HIS A 1 112 ? 5.406 20.625 11.719 1 67.25 112 HIS A C 1
ATOM 857 O O . HIS A 1 112 ? 4.176 20.562 11.766 1 67.25 112 HIS A O 1
ATOM 863 N N . PHE A 1 113 ? 6.211 19.609 11.383 1 70 113 PHE A N 1
ATOM 864 C CA . PHE A 1 113 ? 5.66 18.266 11.531 1 70 113 PHE A CA 1
ATOM 865 C C . PHE A 1 113 ? 6.098 17.641 12.852 1 70 113 PHE A C 1
ATOM 867 O O . PHE A 1 113 ? 7.293 17.547 13.141 1 70 113 PHE A O 1
ATOM 874 N N . PRO A 1 114 ? 5.113 17.359 13.695 1 71.56 114 PRO A N 1
ATOM 875 C CA . PRO A 1 114 ? 5.504 16.562 14.867 1 71.56 114 PRO A CA 1
ATOM 876 C C . PRO A 1 114 ? 6.176 15.242 14.492 1 71.56 114 PRO A C 1
ATOM 878 O O . PRO A 1 114 ? 5.883 14.68 13.438 1 71.56 114 PRO A O 1
ATOM 881 N N . ASP A 1 115 ? 7.117 14.781 15.352 1 72.31 115 ASP A N 1
ATOM 882 C CA . ASP A 1 115 ? 7.883 13.562 15.109 1 72.31 115 ASP A CA 1
ATOM 883 C C . ASP A 1 115 ? 6.957 12.383 14.828 1 72.31 115 ASP A C 1
ATOM 885 O O . ASP A 1 115 ? 7.242 11.562 13.953 1 72.31 115 ASP A O 1
ATOM 889 N N . LYS A 1 116 ? 5.844 12.336 15.547 1 76 116 LYS A N 1
ATOM 890 C CA . LYS A 1 116 ? 4.906 11.234 15.344 1 76 116 LYS A CA 1
ATOM 891 C C . LYS A 1 116 ? 4.297 11.289 13.945 1 76 116 LYS A C 1
ATOM 893 O O . LYS A 1 116 ? 4.055 10.25 13.328 1 76 116 LYS A O 1
ATOM 898 N N . PHE A 1 117 ? 4.102 12.422 13.477 1 76.88 117 PHE A N 1
ATOM 899 C CA . PHE A 1 117 ? 3.52 12.562 12.148 1 76.88 117 PHE A CA 1
ATOM 900 C C . PHE A 1 117 ? 4.516 12.141 11.07 1 76.88 117 PHE A C 1
ATOM 902 O O . PHE A 1 117 ? 4.141 11.508 10.086 1 76.88 117 PHE A O 1
ATOM 909 N N . ILE A 1 118 ? 5.727 12.445 11.336 1 82.62 118 ILE A N 1
ATOM 910 C CA . ILE A 1 118 ? 6.762 12.055 10.383 1 82.62 118 ILE A CA 1
ATOM 911 C C . ILE A 1 118 ? 6.852 10.531 10.305 1 82.62 118 ILE A C 1
ATOM 913 O O . ILE A 1 118 ? 6.953 9.961 9.219 1 82.62 118 ILE A O 1
ATOM 917 N N . SER A 1 119 ? 6.789 9.883 11.422 1 86.56 119 SER A N 1
ATOM 918 C CA . SER A 1 119 ? 6.836 8.422 11.469 1 86.56 119 SER A CA 1
ATOM 919 C C . SER A 1 119 ? 5.668 7.812 10.703 1 86.56 119 SER A C 1
ATOM 921 O O . SER A 1 119 ? 5.855 6.875 9.922 1 86.56 119 SER A O 1
ATOM 923 N N . VAL A 1 120 ? 4.492 8.352 10.914 1 86.75 120 VAL A N 1
ATOM 924 C CA . VAL A 1 120 ? 3.305 7.863 10.227 1 86.75 120 VAL A CA 1
ATOM 925 C C . VAL A 1 120 ? 3.447 8.094 8.719 1 86.75 120 VAL A C 1
ATOM 927 O O . VAL A 1 120 ? 3.139 7.211 7.918 1 86.75 120 VAL A O 1
ATOM 930 N N . PHE A 1 121 ? 3.941 9.258 8.422 1 88 121 PHE A N 1
ATOM 931 C CA . PHE A 1 121 ? 4.121 9.586 7.016 1 88 121 PHE A CA 1
ATOM 932 C C . PHE A 1 121 ? 5.078 8.609 6.348 1 88 121 PHE A C 1
ATOM 934 O O . PHE A 1 121 ? 4.812 8.125 5.246 1 88 121 PHE A O 1
ATOM 941 N N . ILE A 1 122 ? 6.117 8.305 6.988 1 92.25 122 ILE A N 1
ATOM 942 C CA . ILE A 1 122 ? 7.133 7.41 6.445 1 92.25 122 ILE A CA 1
ATOM 943 C C . ILE A 1 122 ? 6.523 6.031 6.203 1 92.25 122 ILE A C 1
ATOM 945 O O . ILE A 1 122 ? 6.754 5.418 5.16 1 92.25 122 ILE A O 1
ATOM 949 N N . LEU A 1 123 ? 5.812 5.59 7.168 1 94 123 LEU A N 1
ATOM 950 C CA . LEU A 1 123 ? 5.184 4.281 7.023 1 94 123 LEU A CA 1
ATOM 951 C C . LEU A 1 123 ? 4.191 4.273 5.867 1 94 123 LEU A C 1
ATOM 953 O O . LEU A 1 123 ? 4.176 3.342 5.062 1 94 123 LEU A O 1
ATOM 957 N N . LEU A 1 124 ? 3.389 5.328 5.797 1 95.19 124 LEU A N 1
ATOM 958 C CA . LEU A 1 124 ? 2.449 5.449 4.688 1 95.19 124 LEU A CA 1
ATOM 959 C C . LEU A 1 124 ? 3.186 5.484 3.354 1 95.19 124 LEU A C 1
ATOM 961 O O . LEU A 1 124 ? 2.768 4.832 2.393 1 95.19 124 LEU A O 1
ATOM 965 N N . PHE A 1 125 ? 4.273 6.246 3.363 1 95.69 125 PHE A N 1
ATOM 966 C CA . PHE A 1 125 ? 5.086 6.402 2.162 1 95.69 125 PHE A CA 1
ATOM 967 C C . PHE A 1 125 ? 5.641 5.059 1.701 1 95.69 125 PHE A C 1
ATOM 969 O O . PHE A 1 125 ? 5.527 4.707 0.526 1 95.69 125 PHE A O 1
ATOM 976 N N . VAL A 1 126 ? 6.148 4.285 2.566 1 97.5 126 VAL A N 1
ATOM 977 C CA . VAL A 1 126 ? 6.77 3.002 2.25 1 97.5 126 VAL A CA 1
ATOM 978 C C . VAL A 1 126 ? 5.711 2.029 1.734 1 97.5 126 VAL A C 1
ATOM 980 O O . VAL A 1 126 ? 5.934 1.323 0.749 1 97.5 126 VAL A O 1
ATOM 983 N N . LEU A 1 127 ? 4.621 1.973 2.389 1 97.69 127 LEU A N 1
ATOM 984 C CA . LEU A 1 127 ? 3.564 1.05 1.987 1 97.69 127 LEU A CA 1
ATOM 985 C C . LEU A 1 127 ? 3 1.431 0.624 1 97.69 127 LEU A C 1
ATOM 987 O O . LEU A 1 127 ? 2.729 0.56 -0.206 1 97.69 127 LEU A O 1
ATOM 991 N N . ALA A 1 128 ? 2.857 2.709 0.397 1 97.19 128 ALA A N 1
ATOM 992 C CA . ALA A 1 128 ? 2.387 3.164 -0.908 1 97.19 128 ALA A CA 1
ATOM 993 C C . ALA A 1 128 ? 3.375 2.787 -2.01 1 97.19 128 ALA A C 1
ATOM 995 O O . ALA A 1 128 ? 2.977 2.291 -3.066 1 97.19 128 ALA A O 1
ATOM 996 N N . PHE A 1 129 ? 4.617 3.021 -1.75 1 97.31 129 PHE A N 1
ATOM 997 C CA . PHE A 1 129 ? 5.637 2.65 -2.725 1 97.31 129 PHE A CA 1
ATOM 998 C C . PHE A 1 129 ? 5.648 1.144 -2.951 1 97.31 129 PHE A C 1
ATOM 1000 O O . PHE A 1 129 ? 5.906 0.68 -4.062 1 97.31 129 PHE A O 1
ATOM 1007 N N . GLY A 1 130 ? 5.434 0.403 -1.866 1 98 130 GLY A N 1
ATOM 1008 C CA . GLY A 1 130 ? 5.309 -1.04 -2.004 1 98 130 GLY A CA 1
ATOM 1009 C C . GLY A 1 130 ? 4.207 -1.455 -2.957 1 98 130 GLY A C 1
ATOM 1010 O O . GLY A 1 130 ? 4.383 -2.381 -3.752 1 98 130 GLY A O 1
ATOM 1011 N N . VAL A 1 131 ? 3.109 -0.787 -2.85 1 98.31 131 VAL A N 1
ATOM 1012 C CA . VAL A 1 131 ? 2.004 -1.062 -3.76 1 98.31 131 VAL A CA 1
ATOM 1013 C C . VAL A 1 131 ? 2.436 -0.779 -5.199 1 98.31 131 VAL A C 1
ATOM 1015 O O . VAL A 1 131 ? 2.205 -1.594 -6.094 1 98.31 131 VAL A O 1
ATOM 1018 N N . LEU A 1 132 ? 3.059 0.345 -5.445 1 97.31 132 LEU A N 1
ATOM 1019 C CA . LEU A 1 132 ? 3.525 0.69 -6.785 1 97.31 132 LEU A CA 1
ATOM 1020 C C . LEU A 1 132 ? 4.488 -0.366 -7.312 1 97.31 132 LEU A C 1
ATOM 1022 O O . LEU A 1 132 ? 4.398 -0.771 -8.477 1 97.31 132 LEU A O 1
ATOM 1026 N N . TRP A 1 133 ? 5.348 -0.795 -6.457 1 97.75 133 TRP A N 1
ATOM 1027 C CA . TRP A 1 133 ? 6.34 -1.789 -6.855 1 97.75 133 TRP A CA 1
ATOM 1028 C C . TRP A 1 133 ? 5.668 -3.105 -7.234 1 97.75 133 TRP A C 1
ATOM 1030 O O . TRP A 1 133 ? 6 -3.709 -8.258 1 97.75 133 TRP A O 1
ATOM 1040 N N . GLU A 1 134 ? 4.742 -3.539 -6.445 1 98.44 134 GLU A N 1
ATOM 1041 C CA . GLU A 1 134 ? 4.055 -4.797 -6.715 1 98.44 134 GLU A CA 1
ATOM 1042 C C . GLU A 1 134 ? 3.23 -4.711 -7.996 1 98.44 134 GLU A C 1
ATOM 1044 O O . GLU A 1 134 ? 3.184 -5.664 -8.773 1 98.44 134 GLU A O 1
ATOM 1049 N N . VAL A 1 135 ? 2.557 -3.623 -8.203 1 97.94 135 VAL A N 1
ATOM 1050 C CA . VAL A 1 135 ? 1.774 -3.434 -9.422 1 97.94 135 VAL A CA 1
ATOM 1051 C C . VAL A 1 135 ? 2.705 -3.404 -10.633 1 97.94 135 VAL A C 1
ATOM 1053 O O . VAL A 1 135 ? 2.373 -3.947 -11.688 1 97.94 135 VAL A O 1
ATOM 1056 N N . LEU A 1 136 ? 3.848 -2.816 -10.484 1 97.12 136 LEU A N 1
ATOM 1057 C CA . LEU A 1 136 ? 4.84 -2.791 -11.555 1 97.12 136 LEU A CA 1
ATOM 1058 C C . LEU A 1 136 ? 5.324 -4.199 -11.883 1 97.12 136 LEU A C 1
ATOM 1060 O O . LEU A 1 136 ? 5.395 -4.582 -13.047 1 97.12 136 LEU A O 1
ATOM 1064 N N . GLU A 1 137 ? 5.699 -4.895 -10.82 1 97.62 137 GLU A N 1
ATOM 1065 C CA . GLU A 1 137 ? 6.109 -6.277 -11.031 1 97.62 137 GLU A CA 1
ATOM 1066 C C . GLU A 1 137 ? 5.023 -7.066 -11.766 1 97.62 137 GLU A C 1
ATOM 1068 O O . GLU A 1 137 ? 5.312 -7.809 -12.703 1 97.62 137 GLU A O 1
ATOM 1073 N N . PHE A 1 138 ? 3.805 -6.934 -11.32 1 97.81 138 PHE A N 1
ATOM 1074 C CA . PHE A 1 138 ? 2.666 -7.629 -11.914 1 97.81 138 PHE A CA 1
ATOM 1075 C C . PHE A 1 138 ? 2.512 -7.258 -13.383 1 97.81 138 PHE A C 1
ATOM 1077 O O . PHE A 1 138 ? 2.361 -8.133 -14.234 1 97.81 138 PHE A O 1
ATOM 1084 N N . THR A 1 139 ? 2.531 -5.98 -13.703 1 97.31 139 THR A N 1
ATOM 1085 C CA . THR A 1 139 ? 2.365 -5.48 -15.062 1 97.31 139 THR A CA 1
ATOM 1086 C C . THR A 1 139 ? 3.5 -5.965 -15.961 1 97.31 139 THR A C 1
ATOM 1088 O O . THR A 1 139 ? 3.266 -6.367 -17.109 1 97.31 139 THR A O 1
ATOM 1091 N N . ILE A 1 140 ? 4.688 -5.945 -15.422 1 96.69 140 ILE A N 1
ATOM 1092 C CA . ILE A 1 140 ? 5.848 -6.402 -16.172 1 96.69 140 ILE A CA 1
ATOM 1093 C C . ILE A 1 140 ? 5.719 -7.898 -16.453 1 96.69 140 ILE A C 1
ATOM 1095 O O . ILE A 1 140 ? 6.031 -8.359 -17.562 1 96.69 140 ILE A O 1
ATOM 1099 N N . ALA A 1 141 ? 5.273 -8.68 -15.508 1 95.69 141 ALA A N 1
ATOM 1100 C CA . ALA A 1 141 ? 5.059 -10.109 -15.695 1 95.69 141 ALA A CA 1
ATOM 1101 C C . ALA A 1 141 ? 3.998 -10.375 -16.766 1 95.69 141 ALA A C 1
ATOM 1103 O O . ALA A 1 141 ? 4.16 -11.258 -17.609 1 95.69 141 ALA A O 1
ATOM 1104 N N . LEU A 1 142 ? 2.879 -9.641 -16.703 1 95.56 142 LEU A N 1
ATOM 1105 C CA . LEU A 1 142 ? 1.817 -9.781 -17.688 1 95.56 142 LEU A CA 1
ATOM 1106 C C . LEU A 1 142 ? 2.334 -9.469 -19.094 1 95.56 142 LEU A C 1
ATOM 1108 O O . LEU A 1 142 ? 2.051 -10.195 -20.047 1 95.56 142 LEU A O 1
ATOM 1112 N N . ALA A 1 143 ? 3.07 -8.383 -19.203 1 96 143 ALA A N 1
ATOM 1113 C CA . ALA A 1 143 ? 3.639 -7.992 -20.484 1 96 143 ALA A CA 1
ATOM 1114 C C . ALA A 1 143 ? 4.609 -9.055 -21 1 96 143 ALA A C 1
ATOM 1116 O O . ALA A 1 143 ? 4.59 -9.398 -22.188 1 96 143 ALA A O 1
ATOM 1117 N N . ALA A 1 144 ? 5.484 -9.539 -20.156 1 95.94 144 ALA A N 1
ATOM 1118 C CA . ALA A 1 144 ? 6.441 -10.57 -20.531 1 95.94 144 ALA A CA 1
ATOM 1119 C C . ALA A 1 144 ? 5.73 -11.82 -21.047 1 95.94 144 ALA A C 1
ATOM 1121 O O . ALA A 1 144 ? 6.141 -12.414 -22.047 1 95.94 144 ALA A O 1
ATOM 1122 N N . GLU A 1 145 ? 4.68 -12.188 -20.328 1 94.81 145 GLU A N 1
ATOM 1123 C CA . GLU A 1 145 ? 3.881 -13.328 -20.75 1 94.81 145 GLU A CA 1
ATOM 1124 C C . GLU A 1 145 ? 3.281 -13.102 -22.141 1 94.81 145 GLU A C 1
ATOM 1126 O O . GLU A 1 145 ? 3.326 -13.984 -23 1 94.81 145 GLU A O 1
ATOM 1131 N N . GLN A 1 146 ? 2.742 -11.961 -22.375 1 96.31 146 GLN A N 1
ATOM 1132 C CA . GLN A 1 146 ? 2.119 -11.617 -23.656 1 96.31 146 GLN A CA 1
ATOM 1133 C C . GLN A 1 146 ? 3.131 -11.68 -24.797 1 96.31 146 GLN A C 1
ATOM 1135 O O . GLN A 1 146 ? 2.795 -12.086 -25.906 1 96.31 146 GLN A O 1
ATOM 1140 N N . PHE A 1 147 ? 4.328 -11.328 -24.5 1 95.56 147 PHE A N 1
ATOM 1141 C CA . PHE A 1 147 ? 5.352 -11.266 -25.547 1 95.56 147 PHE A CA 1
ATOM 1142 C C . PHE A 1 147 ? 6.176 -12.547 -25.562 1 95.56 147 PHE A C 1
ATOM 1144 O O . PHE A 1 147 ? 7.074 -12.695 -26.406 1 95.56 147 PHE A O 1
ATOM 1151 N N . GLY A 1 148 ? 5.922 -13.461 -24.703 1 94.69 148 GLY A N 1
ATOM 1152 C CA . GLY A 1 148 ? 6.609 -14.742 -24.688 1 94.69 148 GLY A CA 1
ATOM 1153 C C . GLY A 1 148 ? 8.062 -14.633 -24.266 1 94.69 148 GLY A C 1
ATOM 1154 O O . GLY A 1 148 ? 8.922 -15.344 -24.797 1 94.69 148 GLY A O 1
ATOM 1155 N N . ILE A 1 149 ? 8.352 -13.664 -23.406 1 93.19 149 ILE A N 1
ATOM 1156 C CA . ILE A 1 149 ? 9.711 -13.484 -22.922 1 93.19 149 ILE A CA 1
ATOM 1157 C C . ILE A 1 149 ? 9.742 -13.633 -21.406 1 93.19 149 ILE A C 1
ATOM 1159 O O . ILE A 1 149 ? 8.695 -13.75 -20.766 1 93.19 149 ILE A O 1
ATOM 1163 N N . GLU A 1 150 ? 10.984 -13.727 -20.906 1 91.31 150 GLU A N 1
ATOM 1164 C CA . GLU A 1 150 ? 11.141 -13.812 -19.469 1 91.31 150 GLU A CA 1
ATOM 1165 C C . GLU A 1 150 ? 10.953 -12.445 -18.812 1 91.31 150 GLU A C 1
ATOM 1167 O O . GLU A 1 150 ? 11.43 -11.438 -19.328 1 91.31 150 GLU A O 1
ATOM 1172 N N . ALA A 1 151 ? 10.297 -12.438 -17.672 1 93.06 151 ALA A N 1
ATOM 1173 C CA . ALA A 1 151 ? 10.078 -11.188 -16.953 1 93.06 151 ALA A CA 1
ATOM 1174 C C . ALA A 1 151 ? 11.344 -10.727 -16.25 1 93.06 151 ALA A C 1
ATOM 1176 O O . ALA A 1 151 ? 12.078 -11.539 -15.68 1 93.06 151 ALA A O 1
ATOM 1177 N N . VAL A 1 152 ? 11.562 -9.453 -16.281 1 93.25 152 VAL A N 1
ATOM 1178 C CA . VAL A 1 152 ? 12.703 -8.82 -15.617 1 93.25 152 VAL A CA 1
ATOM 1179 C C . VAL A 1 152 ? 12.461 -8.758 -14.109 1 93.25 152 VAL A C 1
ATOM 1181 O O . VAL A 1 152 ? 13.406 -8.805 -13.32 1 93.25 152 VAL A O 1
ATOM 1184 N N . LEU A 1 153 ? 11.219 -8.516 -13.734 1 93.31 153 LEU A N 1
ATOM 1185 C CA . LEU A 1 153 ? 10.727 -8.562 -12.359 1 93.31 153 LEU A CA 1
ATOM 1186 C C . LEU A 1 153 ? 9.617 -9.594 -12.211 1 93.31 153 LEU A C 1
ATOM 1188 O O . LEU A 1 153 ? 8.773 -9.742 -13.109 1 93.31 153 LEU A O 1
ATOM 1192 N N . THR A 1 154 ? 9.758 -10.305 -11.102 1 87.69 154 THR A N 1
ATOM 1193 C CA . THR A 1 154 ? 8.805 -11.414 -11 1 87.69 154 THR A CA 1
ATOM 1194 C C . THR A 1 154 ? 8.164 -11.445 -9.617 1 87.69 154 THR A C 1
ATOM 1196 O O . THR A 1 154 ? 8.766 -11.008 -8.633 1 87.69 154 THR A O 1
ATOM 1199 N N . GLN A 1 155 ? 6.891 -11.797 -9.648 1 92.38 155 GLN A N 1
ATOM 1200 C CA . GLN A 1 155 ? 6.191 -12.211 -8.445 1 92.38 155 GLN A CA 1
ATOM 1201 C C . GLN A 1 155 ? 5.848 -13.703 -8.492 1 92.38 155 GLN A C 1
ATOM 1203 O O . GLN A 1 155 ? 5.68 -14.266 -9.578 1 92.38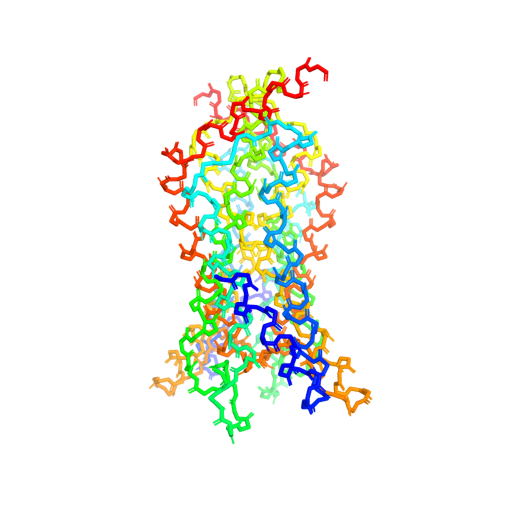 155 GLN A O 1
ATOM 1208 N N . TYR A 1 156 ? 5.828 -14.32 -7.332 1 92.44 156 TYR A N 1
ATOM 1209 C CA . TYR A 1 156 ? 5.641 -15.766 -7.246 1 92.44 156 TYR A CA 1
ATOM 1210 C C . TYR A 1 156 ? 4.266 -16.109 -6.684 1 92.44 156 TYR A C 1
ATOM 1212 O O . TYR A 1 156 ? 4.125 -17.047 -5.898 1 92.44 156 TYR A O 1
ATOM 1220 N N . GLY A 1 157 ? 3.275 -15.25 -6.957 1 94.88 157 GLY A N 1
ATOM 1221 C CA . GLY A 1 157 ? 1.916 -15.531 -6.52 1 94.88 157 GLY A CA 1
ATOM 1222 C C . GLY A 1 157 ? 1.431 -14.594 -5.434 1 94.88 157 GLY A C 1
ATOM 1223 O O . GLY A 1 157 ? 2.129 -13.641 -5.07 1 94.88 157 GLY A O 1
ATOM 1224 N N . LEU A 1 158 ? 0.2 -14.867 -4.992 1 96.94 158 LEU A N 1
ATOM 1225 C CA . LEU A 1 158 ? -0.468 -14.023 -4.012 1 96.94 158 LEU A CA 1
ATOM 1226 C C . LEU A 1 158 ? 0.28 -14.039 -2.682 1 96.94 158 LEU A C 1
ATOM 1228 O O . LEU A 1 158 ? 0.534 -12.984 -2.096 1 96.94 158 LEU A O 1
ATOM 1232 N N . GLU A 1 159 ? 0.62 -15.234 -2.215 1 96.56 159 GLU A N 1
ATOM 1233 C CA . GLU A 1 159 ? 1.326 -15.352 -0.942 1 96.56 159 GLU A CA 1
ATOM 1234 C C . GLU A 1 159 ? 2.637 -14.57 -0.966 1 96.56 159 GLU A C 1
ATOM 1236 O O . GLU A 1 159 ? 2.967 -13.875 -0.007 1 96.56 159 GLU A O 1
ATOM 1241 N N . ASP A 1 160 ? 3.361 -14.664 -2.002 1 97 160 ASP A N 1
ATOM 1242 C CA . ASP A 1 160 ? 4.609 -13.93 -2.188 1 97 160 ASP A CA 1
ATOM 1243 C C . ASP A 1 160 ? 4.383 -12.422 -2.082 1 97 160 ASP A C 1
ATOM 1245 O O . ASP A 1 160 ? 5.082 -11.734 -1.336 1 97 160 ASP A O 1
ATOM 1249 N N . THR A 1 161 ? 3.404 -11.93 -2.803 1 97.62 161 THR A N 1
ATOM 1250 C CA . THR A 1 161 ? 3.1 -10.508 -2.83 1 97.62 161 THR A CA 1
ATOM 1251 C C . THR A 1 161 ? 2.672 -10.016 -1.45 1 97.62 161 THR A C 1
ATOM 1253 O O . THR A 1 161 ? 3.098 -8.953 -1.004 1 97.62 161 THR A O 1
ATOM 1256 N N . MET A 1 162 ? 1.845 -10.781 -0.747 1 97.94 162 MET A N 1
ATOM 1257 C CA . MET A 1 162 ? 1.417 -10.414 0.6 1 97.94 162 MET A CA 1
ATOM 1258 C C . MET A 1 162 ? 2.609 -10.344 1.549 1 97.94 162 MET A C 1
ATOM 1260 O O . MET A 1 162 ? 2.736 -9.398 2.324 1 97.94 162 MET A O 1
ATOM 1264 N N . LEU A 1 163 ? 3.479 -11.32 1.495 1 97.69 163 LEU A N 1
ATOM 1265 C CA . LEU A 1 163 ? 4.652 -11.336 2.361 1 97.69 163 LEU A CA 1
ATOM 1266 C C . LEU A 1 163 ? 5.594 -10.18 2.021 1 97.69 163 LEU A C 1
ATOM 1268 O O . LEU A 1 163 ? 6.188 -9.578 2.916 1 97.69 163 LEU A O 1
ATOM 1272 N N . ASP A 1 164 ? 5.742 -9.898 0.733 1 98.44 164 ASP A N 1
ATOM 1273 C CA . ASP A 1 164 ? 6.559 -8.758 0.328 1 98.44 164 ASP A CA 1
ATOM 1274 C C . ASP A 1 164 ? 6.059 -7.469 0.972 1 98.44 164 ASP A C 1
ATOM 1276 O O . ASP A 1 164 ? 6.855 -6.672 1.479 1 98.44 164 ASP A O 1
ATOM 1280 N N . LEU A 1 165 ? 4.758 -7.309 0.951 1 98.5 165 LEU A N 1
ATOM 1281 C CA . LEU A 1 165 ? 4.184 -6.094 1.521 1 98.5 165 LEU A CA 1
ATOM 1282 C C . LEU A 1 165 ? 4.359 -6.066 3.035 1 98.5 165 LEU A C 1
ATOM 1284 O O . LEU A 1 165 ? 4.578 -5.004 3.621 1 98.5 165 LEU A O 1
ATOM 1288 N N . VAL A 1 166 ? 4.273 -7.191 3.676 1 98.25 166 VAL A N 1
ATOM 1289 C CA . VAL A 1 166 ? 4.527 -7.281 5.109 1 98.25 166 VAL A CA 1
ATOM 1290 C C . VAL A 1 166 ? 5.984 -6.922 5.398 1 98.25 166 VAL A C 1
ATOM 1292 O O . VAL A 1 166 ? 6.27 -6.133 6.301 1 98.25 166 VAL A O 1
ATOM 1295 N N . PHE A 1 167 ? 6.902 -7.445 4.648 1 98.38 167 PHE A N 1
ATOM 1296 C CA . PHE A 1 167 ? 8.32 -7.176 4.863 1 98.38 167 PHE A CA 1
ATOM 1297 C C . PHE A 1 167 ? 8.656 -5.73 4.523 1 98.38 167 PHE A C 1
ATOM 1299 O O . PHE A 1 167 ? 9.523 -5.121 5.148 1 98.38 167 PHE A O 1
ATOM 1306 N N . ASN A 1 168 ? 7.98 -5.18 3.461 1 98.44 168 ASN A N 1
ATOM 1307 C CA . ASN A 1 168 ? 8.094 -3.74 3.244 1 98.44 168 ASN A CA 1
ATOM 1308 C C . ASN A 1 168 ? 7.715 -2.955 4.5 1 98.44 168 ASN A C 1
ATOM 1310 O O . ASN A 1 168 ? 8.398 -1.999 4.867 1 98.44 168 ASN A O 1
ATOM 1314 N N . SER A 1 169 ? 6.613 -3.365 5.133 1 97.31 169 SER A N 1
ATOM 1315 C CA . SER A 1 169 ? 6.156 -2.695 6.344 1 97.31 169 SER A CA 1
ATOM 1316 C C . SER A 1 169 ? 7.195 -2.789 7.457 1 97.31 169 SER A C 1
ATOM 1318 O O . SER A 1 169 ? 7.438 -1.814 8.172 1 97.31 169 SER A O 1
ATOM 1320 N N . ILE A 1 170 ? 7.812 -3.914 7.605 1 96.94 170 ILE A N 1
ATOM 1321 C CA . ILE A 1 170 ? 8.852 -4.117 8.609 1 96.94 170 ILE A CA 1
ATOM 1322 C C . ILE A 1 170 ? 10.023 -3.184 8.336 1 96.94 170 ILE A C 1
ATOM 1324 O O . ILE A 1 170 ? 10.508 -2.498 9.242 1 96.94 170 ILE A O 1
ATOM 1328 N N . GLY A 1 171 ? 10.484 -3.129 7.07 1 96.81 171 GLY A N 1
ATOM 1329 C CA . GLY A 1 171 ? 11.555 -2.213 6.703 1 96.81 171 GLY A CA 1
ATOM 1330 C C . GLY A 1 171 ? 11.211 -0.76 6.977 1 96.81 171 GLY A C 1
ATOM 1331 O O . GLY A 1 171 ? 12.031 -0.014 7.516 1 96.81 171 GLY A O 1
ATOM 1332 N N . GLY A 1 172 ? 9.992 -0.359 6.586 1 96.31 172 GLY A N 1
ATOM 1333 C CA . GLY A 1 172 ? 9.531 0.996 6.844 1 96.31 172 GLY A CA 1
ATOM 1334 C C . GLY A 1 172 ? 9.453 1.325 8.32 1 96.31 172 GLY A C 1
ATOM 1335 O O . GLY A 1 172 ? 9.836 2.418 8.742 1 96.31 172 GLY A O 1
ATOM 1336 N N . LEU A 1 173 ? 8.93 0.37 9.133 1 93.88 173 LEU A N 1
ATOM 1337 C CA . LEU A 1 173 ? 8.773 0.565 10.57 1 93.88 173 LEU A CA 1
ATOM 1338 C C . LEU A 1 173 ? 10.125 0.75 11.25 1 93.88 173 LEU A C 1
ATOM 1340 O O . LEU A 1 173 ? 10.266 1.579 12.148 1 93.88 173 LEU A O 1
ATOM 1344 N N . LEU A 1 174 ? 11.109 0.022 10.852 1 92.75 174 LEU A N 1
ATOM 1345 C CA . LEU A 1 174 ? 12.453 0.137 11.414 1 92.75 174 LEU A CA 1
ATOM 1346 C C . LEU A 1 174 ? 13.008 1.545 11.211 1 92.75 174 LEU A C 1
ATOM 1348 O O . LEU A 1 174 ? 13.562 2.135 12.141 1 92.75 174 LEU A O 1
ATOM 1352 N N . VAL A 1 175 ? 12.828 2.088 10.047 1 92.5 175 VAL A N 1
ATOM 1353 C CA . VAL A 1 175 ? 13.328 3.426 9.758 1 92.5 175 VAL A CA 1
ATOM 1354 C C . VAL A 1 175 ? 12.477 4.465 10.477 1 92.5 175 VAL A C 1
ATOM 1356 O O . VAL A 1 175 ? 12.992 5.449 11.008 1 92.5 175 VAL A O 1
ATOM 1359 N N . ALA A 1 176 ? 11.133 4.234 10.453 1 89.81 176 ALA A N 1
ATOM 1360 C CA . ALA A 1 176 ? 10.234 5.18 11.109 1 89.81 176 ALA A CA 1
ATOM 1361 C C . ALA A 1 176 ? 10.562 5.305 12.594 1 89.81 176 ALA A C 1
ATOM 1363 O O . ALA A 1 176 ? 10.445 6.383 13.18 1 89.81 176 ALA A O 1
ATOM 1364 N N . LEU A 1 177 ? 11.039 4.258 13.195 1 85.69 177 LEU A N 1
ATOM 1365 C CA . LEU A 1 177 ? 11.297 4.238 14.633 1 85.69 177 LEU A CA 1
ATOM 1366 C C . LEU A 1 177 ? 12.727 4.684 14.93 1 85.69 177 LEU A C 1
ATOM 1368 O O . LEU A 1 177 ? 12.969 5.344 15.945 1 85.69 177 LEU A O 1
ATOM 1372 N N . TRP A 1 178 ? 13.664 4.434 14 1 81.88 178 TRP A N 1
ATOM 1373 C CA . TRP A 1 178 ? 15.062 4.652 14.352 1 81.88 178 TRP A CA 1
ATOM 1374 C C . TRP A 1 178 ? 15.727 5.609 13.367 1 81.88 178 TRP A C 1
ATOM 1376 O O . TRP A 1 178 ? 16.938 5.824 13.43 1 81.88 178 TRP A O 1
ATOM 1386 N N . GLY A 1 179 ? 15.055 6.145 12.398 1 73.81 179 GLY A N 1
ATOM 1387 C CA . GLY A 1 179 ? 15.641 6.918 11.32 1 73.81 179 GLY A CA 1
ATOM 1388 C C . GLY A 1 179 ? 16.25 8.227 11.781 1 73.81 179 GLY A C 1
ATOM 1389 O O . GLY A 1 179 ? 17.234 8.703 11.195 1 73.81 179 GLY A O 1
ATOM 1390 N N . GLY A 1 180 ? 15.703 8.844 12.758 1 65.69 180 GLY A N 1
ATOM 1391 C CA . GLY A 1 180 ? 16.234 10.102 13.266 1 65.69 180 GLY A CA 1
ATOM 1392 C C . GLY A 1 180 ? 17.672 9.992 13.742 1 65.69 180 GLY A C 1
ATOM 1393 O O . GLY A 1 180 ? 18.438 10.953 13.641 1 65.69 180 GLY A O 1
ATOM 1394 N N . VAL A 1 181 ? 18.031 8.812 14.07 1 64.25 181 VAL A N 1
ATOM 1395 C CA . VAL A 1 181 ? 19.359 8.641 14.641 1 64.25 181 VAL A CA 1
ATOM 1396 C C . VAL A 1 181 ? 20.422 8.672 13.531 1 64.25 181 VAL A C 1
ATOM 1398 O O . VAL A 1 181 ? 21.484 9.25 13.703 1 64.25 181 VAL A O 1
ATOM 1401 N N . TYR A 1 182 ? 20.031 8.242 12.297 1 62.75 182 TYR A N 1
ATOM 1402 C CA . TYR A 1 182 ? 21.078 8.062 11.297 1 62.75 182 TYR A CA 1
ATOM 1403 C C . TYR A 1 182 ? 20.875 9.016 10.125 1 62.75 182 TYR A C 1
ATOM 1405 O O . TYR A 1 182 ? 21.766 9.156 9.281 1 62.75 182 TYR A O 1
ATOM 1413 N N . LEU A 1 183 ? 19.859 9.758 10.055 1 71.12 183 LEU A N 1
ATOM 1414 C CA . LEU A 1 183 ? 19.547 10.5 8.836 1 71.12 183 LEU A CA 1
ATOM 1415 C C . LEU A 1 183 ? 19.641 12 9.078 1 71.12 183 LEU A C 1
ATOM 1417 O O . LEU A 1 183 ? 19.422 12.797 8.156 1 71.12 183 LEU A O 1
ATOM 1421 N N . SER A 1 184 ? 20.156 12.375 10.273 1 69.88 184 SER A N 1
ATOM 1422 C CA . SER A 1 184 ? 20.188 13.781 10.68 1 69.88 184 SER A CA 1
ATOM 1423 C C . SER A 1 184 ? 21.109 14.586 9.766 1 69.88 184 SER A C 1
ATOM 1425 O O . SER A 1 184 ? 20.766 15.711 9.375 1 69.88 184 SER A O 1
ATOM 1427 N N . ASP A 1 185 ? 22.188 14.023 9.359 1 69 185 ASP A N 1
ATOM 1428 C CA . ASP A 1 185 ? 23.156 14.758 8.539 1 69 185 ASP A CA 1
ATOM 1429 C C . ASP A 1 185 ? 22.609 14.984 7.129 1 69 185 ASP A C 1
ATOM 1431 O O . ASP A 1 185 ? 22.828 16.047 6.535 1 69 185 ASP A O 1
ATOM 1435 N N . VAL A 1 186 ? 21.984 13.992 6.562 1 66.69 186 VAL A N 1
ATOM 1436 C CA . VAL A 1 186 ? 21.375 14.102 5.238 1 66.69 186 VAL A CA 1
ATOM 1437 C C . VAL A 1 186 ? 20.297 15.188 5.25 1 66.69 186 VAL A C 1
ATOM 1439 O O . VAL A 1 186 ? 20.25 16.031 4.355 1 66.69 186 VAL A O 1
ATOM 1442 N N . VAL A 1 187 ? 19.578 15.258 6.277 1 70.12 187 VAL A N 1
ATOM 1443 C CA . VAL A 1 187 ? 18.484 16.219 6.43 1 70.12 187 VAL A CA 1
ATOM 1444 C C . VAL A 1 187 ? 19.047 17.641 6.484 1 70.12 187 VAL A C 1
ATOM 1446 O O . VAL A 1 187 ? 18.531 18.547 5.848 1 70.12 187 VAL A O 1
ATOM 1449 N N . SER A 1 188 ? 20.172 17.828 7.188 1 69.56 188 SER A N 1
ATOM 1450 C CA . SER A 1 188 ? 20.812 19.125 7.312 1 69.56 188 SER A CA 1
ATOM 1451 C C . SER A 1 188 ? 21.328 19.625 5.969 1 69.56 188 SER A C 1
ATOM 1453 O O . SER A 1 188 ? 21.203 20.797 5.641 1 69.56 188 SER A O 1
ATOM 1455 N N . ALA A 1 189 ? 21.844 18.75 5.246 1 69.38 189 ALA A N 1
ATOM 1456 C CA . ALA A 1 189 ? 22.375 19.094 3.934 1 69.38 189 ALA A CA 1
ATOM 1457 C C . ALA A 1 189 ? 21.25 19.516 2.982 1 69.38 189 ALA A C 1
ATOM 1459 O O . ALA A 1 189 ? 21.391 20.484 2.229 1 69.38 189 ALA A O 1
ATOM 1460 N N . LEU A 1 190 ? 20.25 18.766 2.947 1 68.31 190 LEU A N 1
ATOM 1461 C CA . LEU A 1 190 ? 19.109 19.078 2.102 1 68.31 190 LEU A CA 1
ATOM 1462 C C . LEU A 1 190 ? 18.516 20.438 2.465 1 68.31 190 LEU A C 1
ATOM 1464 O O . LEU A 1 190 ? 18.109 21.188 1.584 1 68.31 190 LEU A O 1
ATOM 1468 N N . ARG A 1 191 ? 18.547 20.812 3.674 1 67.81 191 ARG A N 1
ATOM 1469 C CA . ARG A 1 191 ? 18.078 22.094 4.168 1 67.81 191 ARG A CA 1
ATOM 1470 C C . ARG A 1 191 ? 18.906 23.234 3.594 1 67.81 191 ARG A C 1
ATOM 1472 O O . ARG A 1 191 ? 18.359 24.266 3.191 1 67.81 191 ARG A O 1
ATOM 1479 N N . GLY A 1 192 ? 20.141 23.047 3.691 1 66 192 GLY A N 1
ATOM 1480 C CA . GLY A 1 192 ? 21.031 24.062 3.18 1 66 192 GLY A CA 1
ATOM 1481 C C . GLY A 1 192 ? 20.828 24.359 1.705 1 66 192 GLY A C 1
ATOM 1482 O O . GLY A 1 192 ? 21.016 25.484 1.26 1 66 192 GLY A O 1
ATOM 1483 N N . ARG A 1 193 ? 20.359 23.406 0.984 1 64.5 193 ARG A N 1
ATOM 1484 C CA . ARG A 1 193 ? 20.172 23.547 -0.455 1 64.5 193 ARG A CA 1
ATOM 1485 C C . ARG A 1 193 ? 18.859 24.266 -0.765 1 64.5 193 ARG A C 1
ATOM 1487 O O . ARG A 1 193 ? 18.781 25.031 -1.733 1 64.5 193 ARG A O 1
ATOM 1494 N N . PHE A 1 194 ? 17.828 23.953 0.006 1 59.69 194 PHE A N 1
ATOM 1495 C CA . PHE A 1 194 ? 16.531 24.562 -0.264 1 59.69 194 PHE A CA 1
ATOM 1496 C C . PHE A 1 194 ? 16.5 26 0.263 1 59.69 194 PHE A C 1
ATOM 1498 O O . PHE A 1 194 ? 15.625 26.781 -0.117 1 59.69 194 PHE A O 1
ATOM 1505 N N . GLU A 1 195 ? 17.25 26.484 1.103 1 54.66 195 GLU A N 1
ATOM 1506 C CA . GLU A 1 195 ? 17.359 27.859 1.563 1 54.66 195 GLU A CA 1
ATOM 1507 C C . GLU A 1 195 ? 18.047 28.734 0.523 1 54.66 195 GLU A C 1
ATOM 1509 O O . GLU A 1 195 ? 17.891 29.969 0.529 1 54.66 195 GLU A O 1
ATOM 1514 N N . HIS A 1 196 ? 18.734 28.172 -0.466 1 47.47 196 HIS A N 1
ATOM 1515 C CA . HIS A 1 196 ? 19.359 29 -1.495 1 47.47 196 HIS A CA 1
ATOM 1516 C C . HIS A 1 196 ? 18.656 28.812 -2.84 1 47.47 196 HIS A C 1
ATOM 1518 O O . HIS A 1 196 ? 18.234 27.703 -3.182 1 47.47 196 HIS A O 1
ATOM 1524 N N . MET B 1 1 ? -32.125 1.509 2.127 1 91.12 1 MET B N 1
ATOM 1525 C CA . MET B 1 1 ? -30.828 0.836 2.248 1 91.12 1 MET B CA 1
ATOM 1526 C C . MET B 1 1 ? -30.75 0.057 3.555 1 91.12 1 MET B C 1
ATOM 1528 O O . MET B 1 1 ? -30.547 -1.159 3.545 1 91.12 1 MET B O 1
ATOM 1532 N N . GLU B 1 2 ? -31.172 0.599 4.688 1 91.94 2 GLU B N 1
ATOM 1533 C CA . GLU B 1 2 ? -31.047 -0.086 5.973 1 91.94 2 GLU B CA 1
ATOM 1534 C C . GLU B 1 2 ? -31.969 -1.303 6.035 1 91.94 2 GLU B C 1
ATOM 1536 O O . GLU B 1 2 ? -31.578 -2.363 6.52 1 91.94 2 GLU B O 1
ATOM 1541 N N . LEU B 1 3 ? -33.156 -1.118 5.523 1 94.25 3 LEU B N 1
ATOM 1542 C CA . LEU B 1 3 ? -34.094 -2.242 5.504 1 94.25 3 LEU B CA 1
ATOM 1543 C C . LEU B 1 3 ? -33.562 -3.383 4.648 1 94.25 3 LEU B C 1
ATOM 1545 O O . LEU B 1 3 ? -33.688 -4.555 5.004 1 94.25 3 LEU B O 1
ATOM 1549 N N . SER B 1 4 ? -33.031 -3.018 3.541 1 95.88 4 SER B N 1
ATOM 1550 C CA . SER B 1 4 ? -32.438 -4.031 2.68 1 95.88 4 SER B CA 1
ATOM 1551 C C . SER B 1 4 ? -31.266 -4.738 3.379 1 95.88 4 SER B C 1
ATOM 1553 O O . SER B 1 4 ? -31.094 -5.949 3.234 1 95.88 4 SER B O 1
ATOM 1555 N N . LEU B 1 5 ? -30.469 -4.055 4.125 1 97.38 5 LEU B N 1
ATOM 1556 C CA . LEU B 1 5 ? -29.359 -4.645 4.867 1 97.38 5 LEU B CA 1
ATOM 1557 C C . LEU B 1 5 ? -29.875 -5.617 5.922 1 97.38 5 LEU B C 1
ATOM 1559 O O . LEU B 1 5 ? -29.297 -6.695 6.109 1 97.38 5 LEU B O 1
ATOM 1563 N N . VAL B 1 6 ? -30.922 -5.211 6.602 1 97.38 6 VAL B N 1
ATOM 1564 C CA . VAL B 1 6 ? -31.547 -6.098 7.582 1 97.38 6 VAL B CA 1
ATOM 1565 C C . VAL B 1 6 ? -32.062 -7.363 6.887 1 97.38 6 VAL B C 1
ATOM 1567 O O . VAL B 1 6 ? -31.875 -8.469 7.395 1 97.38 6 VAL B O 1
ATOM 1570 N N . GLY B 1 7 ? -32.719 -7.191 5.73 1 96.38 7 GLY B N 1
ATOM 1571 C CA . GLY B 1 7 ? -33.125 -8.336 4.934 1 96.38 7 GLY B CA 1
ATOM 1572 C C . GLY B 1 7 ? -31.984 -9.266 4.578 1 96.38 7 GLY B C 1
ATOM 1573 O O . GLY B 1 7 ? -32.094 -10.484 4.684 1 96.38 7 GLY B O 1
ATOM 1574 N N . MET B 1 8 ? -30.906 -8.703 4.172 1 95.75 8 MET B N 1
ATOM 1575 C CA . MET B 1 8 ? -29.734 -9.5 3.822 1 95.75 8 MET B CA 1
ATOM 1576 C C . MET B 1 8 ? -29.188 -10.227 5.047 1 95.75 8 MET B C 1
ATOM 1578 O O . MET B 1 8 ? -28.688 -11.344 4.938 1 95.75 8 MET B O 1
ATOM 1582 N N . PHE B 1 9 ? -29.219 -9.539 6.168 1 97.06 9 PHE B N 1
ATOM 1583 C CA . PHE B 1 9 ? -28.797 -10.18 7.41 1 97.06 9 PHE B CA 1
ATOM 1584 C C . PHE B 1 9 ? -29.609 -11.43 7.684 1 97.06 9 PHE B C 1
ATOM 1586 O O . PHE B 1 9 ? -29.062 -12.477 8.031 1 97.06 9 PHE B O 1
ATOM 1593 N N . PHE B 1 10 ? -30.891 -11.398 7.473 1 96.38 10 PHE B N 1
ATOM 1594 C CA . PHE B 1 10 ? -31.766 -12.547 7.695 1 96.38 10 PHE B CA 1
ATOM 1595 C C . PHE B 1 10 ? -31.5 -13.633 6.664 1 96.38 10 PHE B C 1
ATOM 1597 O O . PHE B 1 10 ? -31.641 -14.828 6.957 1 96.38 10 PHE B O 1
ATOM 1604 N N . ILE B 1 11 ? -31.141 -13.258 5.445 1 94 11 ILE B N 1
ATOM 1605 C CA . ILE B 1 11 ? -30.703 -14.25 4.465 1 94 11 ILE B CA 1
ATOM 1606 C C . ILE B 1 11 ? -29.516 -15.031 5.016 1 94 11 ILE B C 1
ATOM 1608 O O . ILE B 1 11 ? -29.438 -16.25 4.852 1 94 11 ILE B O 1
ATOM 1612 N N . GLY B 1 12 ? -28.609 -14.297 5.684 1 94.44 12 GLY B N 1
ATOM 1613 C CA . GLY B 1 12 ? -27.5 -14.969 6.32 1 94.44 12 GLY B CA 1
ATOM 1614 C C . GLY B 1 12 ? -27.922 -15.961 7.383 1 94.44 12 GLY B C 1
ATOM 1615 O O . GLY B 1 12 ? -27.344 -17.047 7.488 1 94.44 12 GLY B O 1
ATOM 1616 N N . ILE B 1 13 ? -28.922 -15.617 8.148 1 95.88 13 ILE B N 1
ATOM 1617 C CA . ILE B 1 13 ? -29.453 -16.516 9.164 1 95.88 13 ILE B CA 1
ATOM 1618 C C . ILE B 1 13 ? -30.062 -17.75 8.5 1 95.88 13 ILE B C 1
ATOM 1620 O O . ILE B 1 13 ? -29.781 -18.891 8.883 1 95.88 13 ILE B O 1
ATOM 1624 N N . ASP B 1 14 ? -30.828 -17.547 7.5 1 93.44 14 ASP B N 1
ATOM 1625 C CA . ASP B 1 14 ? -31.531 -18.609 6.801 1 93.44 14 ASP B CA 1
ATOM 1626 C C . ASP B 1 14 ? -30.562 -19.609 6.172 1 93.44 14 ASP B C 1
ATOM 1628 O O . ASP B 1 14 ? -30.766 -20.812 6.23 1 93.44 14 ASP B O 1
ATOM 1632 N N . ARG B 1 15 ? -29.516 -19.094 5.664 1 91.5 15 ARG B N 1
ATOM 1633 C CA . ARG B 1 15 ? -28.547 -19.922 4.961 1 91.5 15 ARG B CA 1
ATOM 1634 C C . ARG B 1 15 ? -27.5 -20.469 5.922 1 91.5 15 ARG B C 1
ATOM 1636 O O . ARG B 1 15 ? -26.703 -21.328 5.551 1 91.5 15 ARG B O 1
ATOM 1643 N N . GLY B 1 16 ? -27.484 -19.969 7.086 1 92.75 16 GLY B N 1
ATOM 1644 C CA . GLY B 1 16 ? -26.422 -20.328 8.016 1 92.75 16 GLY B CA 1
ATOM 1645 C C . GLY B 1 16 ? -25.047 -19.875 7.566 1 92.75 16 GLY B C 1
ATOM 1646 O O . GLY B 1 16 ? -24.047 -20.547 7.809 1 92.75 16 GLY B O 1
ATOM 1647 N N . ASP B 1 17 ? -25.047 -18.797 6.867 1 93.25 17 ASP B N 1
ATOM 1648 C CA . ASP B 1 17 ? -23.797 -18.297 6.312 1 93.25 17 ASP B CA 1
ATOM 1649 C C . ASP B 1 17 ? -23.203 -17.219 7.211 1 93.25 17 ASP B C 1
ATOM 1651 O O . ASP B 1 17 ? -23.672 -16.078 7.227 1 93.25 17 ASP B O 1
ATOM 1655 N N . VAL B 1 18 ? -22.141 -17.562 7.867 1 94.19 18 VAL B N 1
ATOM 1656 C CA . VAL B 1 18 ? -21.5 -16.672 8.836 1 94.19 18 VAL B CA 1
ATOM 1657 C C . VAL B 1 18 ? -20.906 -15.469 8.109 1 94.19 18 VAL B C 1
ATOM 1659 O O . VAL B 1 18 ? -20.922 -14.352 8.641 1 94.19 18 VAL B O 1
ATOM 1662 N N . GLY B 1 19 ? -20.406 -15.617 6.902 1 93.94 19 GLY B N 1
ATOM 1663 C CA . GLY B 1 19 ? -19.875 -14.516 6.109 1 93.94 19 GLY B CA 1
ATOM 1664 C C . GLY B 1 19 ? -20.906 -13.438 5.82 1 93.94 19 GLY B C 1
ATOM 1665 O O . GLY B 1 19 ? -20.625 -12.25 5.992 1 93.94 19 GLY B O 1
ATOM 1666 N N . ILE B 1 20 ? -22.078 -13.883 5.406 1 94.5 20 ILE B N 1
ATOM 1667 C CA . ILE B 1 20 ? -23.141 -12.93 5.137 1 94.5 20 ILE B CA 1
ATOM 1668 C C . ILE B 1 20 ? -23.531 -12.211 6.43 1 94.5 20 ILE B C 1
ATOM 1670 O O . ILE B 1 20 ? -23.703 -10.992 6.434 1 94.5 20 ILE B O 1
ATOM 1674 N N . LEU B 1 21 ? -23.578 -12.969 7.512 1 96.88 21 LEU B N 1
ATOM 1675 C CA . LEU B 1 21 ? -23.969 -12.406 8.797 1 96.88 21 LEU B CA 1
ATOM 1676 C C . LEU B 1 21 ? -23 -11.32 9.242 1 96.88 21 LEU B C 1
ATOM 1678 O O . LEU B 1 21 ? -23.422 -10.227 9.617 1 96.88 21 LEU B O 1
ATOM 1682 N N . ILE B 1 22 ? -21.781 -11.602 9.164 1 97.38 22 ILE B N 1
ATOM 1683 C CA . ILE B 1 22 ? -20.766 -10.664 9.641 1 97.38 22 ILE B CA 1
ATOM 1684 C C . ILE B 1 22 ? -20.719 -9.453 8.719 1 97.38 22 ILE B C 1
ATOM 1686 O O . ILE B 1 22 ? -20.719 -8.305 9.18 1 97.38 22 ILE B O 1
ATOM 1690 N N . ASN B 1 23 ? -20.703 -9.672 7.438 1 97.19 23 ASN B N 1
ATOM 1691 C CA . ASN B 1 23 ? -20.594 -8.562 6.496 1 97.19 23 ASN B CA 1
ATOM 1692 C C . ASN B 1 23 ? -21.812 -7.652 6.559 1 97.19 23 ASN B C 1
ATOM 1694 O O . ASN B 1 23 ? -21.688 -6.43 6.523 1 97.19 23 ASN B O 1
ATOM 1698 N N . THR B 1 24 ? -22.969 -8.18 6.641 1 97.44 24 THR B N 1
ATOM 1699 C CA . THR B 1 24 ? -24.172 -7.363 6.723 1 97.44 24 THR B CA 1
ATOM 1700 C C . THR B 1 24 ? -24.297 -6.719 8.102 1 97.44 24 THR B C 1
ATOM 1702 O O . THR B 1 24 ? -24.766 -5.582 8.219 1 97.44 24 THR B O 1
ATOM 1705 N N . GLY B 1 25 ? -23.922 -7.441 9.125 1 97.88 25 GLY B N 1
ATOM 1706 C CA . GLY B 1 25 ? -23.906 -6.852 10.461 1 97.88 25 GLY B CA 1
ATOM 1707 C C . GLY B 1 25 ? -23 -5.641 10.562 1 97.88 25 GLY B C 1
ATOM 1708 O O . GLY B 1 25 ? -23.391 -4.602 11.094 1 97.88 25 GLY B O 1
ATOM 1709 N N . VAL B 1 26 ? -21.797 -5.77 10.055 1 97.38 26 VAL B N 1
ATOM 1710 C CA . VAL B 1 26 ? -20.844 -4.664 10.031 1 97.38 26 VAL B CA 1
ATOM 1711 C C . VAL B 1 26 ? -21.406 -3.51 9.203 1 97.38 26 VAL B C 1
ATOM 1713 O O . VAL B 1 26 ? -21.281 -2.344 9.586 1 97.38 26 VAL B O 1
ATOM 1716 N N . ALA B 1 27 ? -22.062 -3.869 8.086 1 97.81 27 ALA B N 1
ATOM 1717 C CA . ALA B 1 27 ? -22.672 -2.838 7.246 1 97.81 27 ALA B CA 1
ATOM 1718 C C . ALA B 1 27 ? -23.734 -2.068 8.016 1 97.81 27 ALA B C 1
ATOM 1720 O O . ALA B 1 27 ? -23.781 -0.836 7.957 1 97.81 27 ALA B O 1
ATOM 1721 N N . ILE B 1 28 ? -24.547 -2.748 8.703 1 98 28 ILE B N 1
ATOM 1722 C CA . ILE B 1 28 ? -25.594 -2.121 9.5 1 98 28 ILE B CA 1
ATOM 1723 C C . ILE B 1 28 ? -24.969 -1.207 10.547 1 98 28 ILE B C 1
ATOM 1725 O O . ILE B 1 28 ? -25.406 -0.07 10.734 1 98 28 ILE B O 1
ATOM 1729 N N . ALA B 1 29 ? -23.938 -1.659 11.188 1 97.44 29 ALA B N 1
ATOM 1730 C CA . ALA B 1 29 ? -23.25 -0.856 12.188 1 97.44 29 ALA B CA 1
ATOM 1731 C C . ALA B 1 29 ? -22.656 0.407 11.562 1 97.44 29 ALA B C 1
ATOM 1733 O O . ALA B 1 29 ? -22.766 1.496 12.133 1 97.44 29 ALA B O 1
ATOM 1734 N N . VAL B 1 30 ? -22.109 0.296 10.398 1 96.5 30 VAL B N 1
ATOM 1735 C CA . VAL B 1 30 ? -21.469 1.421 9.734 1 96.5 30 VAL B CA 1
ATOM 1736 C C . VAL B 1 30 ? -22.516 2.463 9.336 1 96.5 30 VAL B C 1
ATOM 1738 O O . VAL B 1 30 ? -22.25 3.666 9.391 1 96.5 30 VAL B O 1
ATOM 1741 N N . THR B 1 31 ? -23.703 2.039 8.938 1 96.31 31 THR B N 1
ATOM 1742 C CA . THR B 1 31 ? -24.75 2.98 8.547 1 96.31 31 THR B CA 1
ATOM 1743 C C . THR B 1 31 ? -25.172 3.846 9.734 1 96.31 31 THR B C 1
ATOM 1745 O O . THR B 1 31 ? -25.797 4.891 9.555 1 96.31 31 THR B O 1
ATOM 1748 N N . GLN B 1 32 ? -24.781 3.459 10.992 1 95.62 32 GLN B N 1
ATOM 1749 C CA . GLN B 1 32 ? -25.109 4.238 12.18 1 95.62 32 GLN B CA 1
ATOM 1750 C C . GLN B 1 32 ? -24.031 5.281 12.477 1 95.62 32 GLN B C 1
ATOM 1752 O O . GLN B 1 32 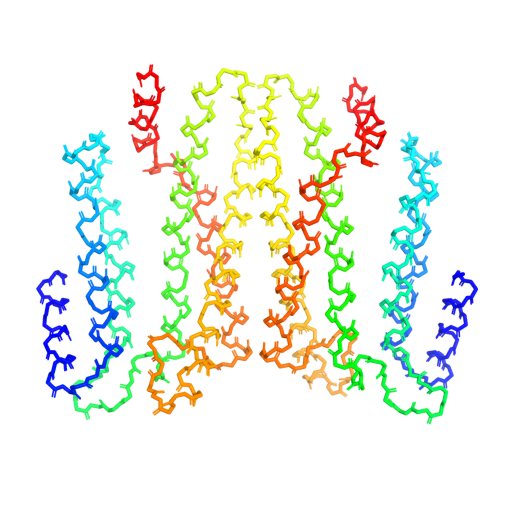? -24.25 6.188 13.281 1 95.62 32 GLN B O 1
ATOM 1757 N N . LEU B 1 33 ? -22.984 5.242 11.789 1 93.56 33 LEU B N 1
ATOM 1758 C CA . LEU B 1 33 ? -21.859 6.121 12.078 1 93.56 33 LEU B CA 1
ATOM 1759 C C . LEU B 1 33 ? -22.219 7.574 11.789 1 93.56 33 LEU B C 1
ATOM 1761 O O . LEU B 1 33 ? -22 8.453 12.633 1 93.56 33 LEU B O 1
ATOM 1765 N N . PRO B 1 34 ? -22.875 7.887 10.641 1 92.19 34 PRO B N 1
ATOM 1766 C CA . PRO B 1 34 ? -23.172 9.289 10.352 1 92.19 34 PRO B CA 1
ATOM 1767 C C . PRO B 1 34 ? -24.094 9.93 11.383 1 92.19 34 PRO B C 1
ATOM 1769 O O . PRO B 1 34 ? -23.781 10.984 11.93 1 92.19 34 PRO B O 1
ATOM 1772 N N . PRO B 1 35 ? -25.172 9.258 11.766 1 93.62 35 PRO B N 1
ATOM 1773 C CA . PRO B 1 35 ? -26.031 9.891 12.773 1 93.62 35 PRO B CA 1
ATOM 1774 C C . PRO B 1 35 ? -25.359 9.969 14.148 1 93.62 35 PRO B C 1
ATOM 1776 O O . PRO B 1 35 ? -25.609 10.914 14.898 1 93.62 35 PRO B O 1
ATOM 1779 N N . ILE B 1 36 ? -24.547 9.031 14.523 1 93.25 36 ILE B N 1
ATOM 1780 C CA . ILE B 1 36 ? -23.844 9.055 15.805 1 93.25 36 ILE B CA 1
ATOM 1781 C C . ILE B 1 36 ? -22.844 10.219 15.82 1 93.25 36 ILE B C 1
ATOM 1783 O O . ILE B 1 36 ? -22.766 10.953 16.812 1 93.25 36 ILE B O 1
ATOM 1787 N N . LEU B 1 37 ? -22.141 10.43 14.711 1 89 37 LEU B N 1
ATOM 1788 C CA . LEU B 1 37 ? -21.172 11.516 14.609 1 89 37 LEU B CA 1
ATOM 1789 C C . LEU B 1 37 ? -21.875 12.867 14.672 1 89 37 LEU B C 1
ATOM 1791 O O . LEU B 1 37 ? -21.391 13.797 15.328 1 89 37 LEU B O 1
ATOM 1795 N N . ARG B 1 38 ? -22.984 12.977 14.062 1 89.81 38 ARG B N 1
ATOM 1796 C CA . ARG B 1 38 ? -23.75 14.219 14.078 1 89.81 38 ARG B CA 1
ATOM 1797 C C . ARG B 1 38 ? -24.297 14.5 15.469 1 89.81 38 ARG B C 1
ATOM 1799 O O . ARG B 1 38 ? -24.156 15.609 15.984 1 89.81 38 ARG B O 1
ATOM 1806 N N . ARG B 1 39 ? -24.812 13.547 16.078 1 92.88 39 ARG B N 1
ATOM 1807 C CA . ARG B 1 39 ? -25.531 13.703 17.344 1 92.88 39 ARG B CA 1
ATOM 1808 C C . ARG B 1 39 ? -24.562 13.883 18.5 1 92.88 39 ARG B C 1
ATOM 1810 O O . ARG B 1 39 ? -24.703 14.805 19.312 1 92.88 39 ARG B O 1
ATOM 1817 N N . ASP B 1 40 ? -23.594 13.07 18.562 1 91.69 40 ASP B N 1
ATOM 1818 C CA . ASP B 1 40 ? -22.781 12.977 19.766 1 91.69 40 ASP B CA 1
ATOM 1819 C C . ASP B 1 40 ? -21.516 13.836 19.641 1 91.69 40 ASP B C 1
ATOM 1821 O O . ASP B 1 40 ? -20.938 14.227 20.656 1 91.69 40 ASP B O 1
ATOM 1825 N N . TYR B 1 41 ? -21.125 14.109 18.391 1 86.31 41 TYR B N 1
ATOM 1826 C CA . TYR B 1 41 ? -19.859 14.812 18.234 1 86.31 41 TYR B CA 1
ATOM 1827 C C . TYR B 1 41 ? -20.047 16.109 17.469 1 86.31 41 TYR B C 1
ATOM 1829 O O . TYR B 1 41 ? -19.062 16.812 17.172 1 86.31 41 TYR B O 1
ATOM 1837 N N . ASP B 1 42 ? -21.203 16.391 17.062 1 87.25 42 ASP B N 1
ATOM 1838 C CA . ASP B 1 42 ? -21.562 17.641 16.391 1 87.25 42 ASP B CA 1
ATOM 1839 C C . ASP B 1 42 ? -20.781 17.797 15.086 1 87.25 42 ASP B C 1
ATOM 1841 O O . ASP B 1 42 ? -20.359 18.906 14.742 1 87.25 42 ASP B O 1
ATOM 1845 N N . ILE B 1 43 ? -20.453 16.719 14.484 1 82.56 43 ILE B N 1
ATOM 1846 C CA . ILE B 1 43 ? -19.844 16.734 13.156 1 82.56 43 ILE B CA 1
ATOM 1847 C C . ILE B 1 43 ? -20.938 16.766 12.094 1 82.56 43 ILE B C 1
ATOM 1849 O O . ILE B 1 43 ? -21.797 15.891 12.047 1 82.56 43 ILE B O 1
ATOM 1853 N N . PRO B 1 44 ? -20.922 17.812 11.32 1 85.31 44 PRO B N 1
ATOM 1854 C CA . PRO B 1 44 ? -21.984 17.922 10.312 1 85.31 44 PRO B CA 1
ATOM 1855 C C . PRO B 1 44 ? -21.891 16.812 9.266 1 85.31 44 PRO B C 1
ATOM 1857 O O . PRO B 1 44 ? -20.812 16.531 8.742 1 85.31 44 PRO B O 1
ATOM 1860 N N . MET B 1 45 ? -22.953 16.172 9.117 1 85.25 45 MET B N 1
ATOM 1861 C CA . MET B 1 45 ? -23.062 15.117 8.109 1 85.25 45 MET B CA 1
ATOM 1862 C C . MET B 1 45 ? -24.016 15.539 6.988 1 85.25 45 MET B C 1
ATOM 1864 O O . MET B 1 45 ? -25.219 15.336 7.086 1 85.25 45 MET B O 1
ATOM 1868 N N . ASP B 1 46 ? -23.438 16.047 5.934 1 85.06 46 ASP B N 1
ATOM 1869 C CA . ASP B 1 46 ? -24.219 16.375 4.754 1 85.06 46 ASP B CA 1
ATOM 1870 C C . ASP B 1 46 ? -24.844 15.133 4.129 1 85.06 46 ASP B C 1
ATOM 1872 O O . ASP B 1 46 ? -24.25 14.047 4.18 1 85.06 46 ASP B O 1
ATOM 1876 N N . PRO B 1 47 ? -26.016 15.281 3.602 1 88.5 47 PRO B N 1
ATOM 1877 C CA . PRO B 1 47 ? -26.688 14.117 2.996 1 88.5 47 PRO B CA 1
ATOM 1878 C C . PRO B 1 47 ? -25.828 13.453 1.915 1 88.5 47 PRO B C 1
ATOM 1880 O O . PRO B 1 47 ? -25.938 12.242 1.699 1 88.5 47 PRO B O 1
ATOM 1883 N N . ARG B 1 48 ? -25.047 14.234 1.331 1 89.62 48 ARG B N 1
ATOM 1884 C CA . ARG B 1 48 ? -24.203 13.664 0.286 1 89.62 48 ARG B CA 1
ATOM 1885 C C . ARG B 1 48 ? -23.141 12.758 0.883 1 89.62 48 ARG B C 1
ATOM 1887 O O . ARG B 1 48 ? -22.844 11.695 0.335 1 89.62 48 ARG B O 1
ATOM 1894 N N . LEU B 1 49 ? -22.578 13.172 1.949 1 88 49 LEU B N 1
ATOM 1895 C CA . LEU B 1 49 ? -21.594 12.359 2.646 1 88 49 LEU B CA 1
ATOM 1896 C C . LEU B 1 49 ? -22.219 11.086 3.199 1 88 49 LEU B C 1
ATOM 1898 O O . LEU B 1 49 ? -21.641 10.008 3.092 1 88 49 LEU B O 1
ATOM 1902 N N . THR B 1 50 ? -23.328 11.266 3.775 1 92.56 50 THR B N 1
ATOM 1903 C CA . THR B 1 50 ? -24.047 10.117 4.316 1 92.56 50 THR B CA 1
ATOM 1904 C C . THR B 1 50 ? -24.359 9.109 3.213 1 92.56 50 THR B C 1
ATOM 1906 O O . THR B 1 50 ? -24.156 7.91 3.387 1 92.56 50 THR B O 1
ATOM 1909 N N . LEU B 1 51 ? -24.828 9.609 2.094 1 95 51 LEU B N 1
ATOM 1910 C CA . LEU B 1 51 ? -25.125 8.742 0.959 1 95 51 LEU B CA 1
ATOM 1911 C C . LEU B 1 51 ? -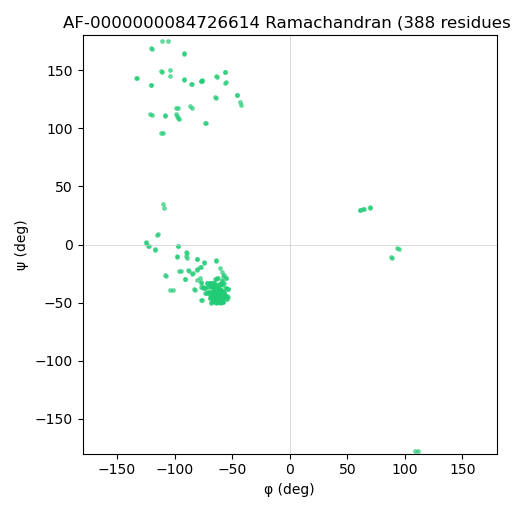23.875 8.023 0.472 1 95 51 LEU B C 1
ATOM 1913 O O . LEU B 1 51 ? -23.922 6.844 0.122 1 95 51 LEU B O 1
ATOM 1917 N N . TRP B 1 52 ? -22.797 8.711 0.423 1 94.69 52 TRP B N 1
ATOM 1918 C CA . TRP B 1 52 ? -21.516 8.164 -0.013 1 94.69 52 TRP B CA 1
ATOM 1919 C C . TRP B 1 52 ? -21.094 7.012 0.886 1 94.69 52 TRP B C 1
ATOM 1921 O O . TRP B 1 52 ? -20.828 5.906 0.405 1 94.69 52 TRP B O 1
ATOM 1931 N N . ILE B 1 53 ? -21.109 7.176 2.172 1 94.75 53 ILE B N 1
ATOM 1932 C CA . ILE B 1 53 ? -20.672 6.188 3.154 1 94.75 53 ILE B CA 1
ATOM 1933 C C . ILE B 1 53 ? -21.625 4.984 3.115 1 94.75 53 ILE B C 1
ATOM 1935 O O . ILE B 1 53 ? -21.172 3.836 3.062 1 94.75 53 ILE B O 1
ATOM 1939 N N . THR B 1 54 ? -22.906 5.242 3.094 1 96.06 54 THR B N 1
ATOM 1940 C CA . THR B 1 54 ? -23.875 4.156 3.168 1 96.06 54 THR B CA 1
ATOM 1941 C C . THR B 1 54 ? -23.906 3.365 1.862 1 96.06 54 THR B C 1
ATOM 1943 O O . THR B 1 54 ? -24.109 2.152 1.87 1 96.06 54 THR B O 1
ATOM 1946 N N . SER B 1 55 ? -23.672 4.031 0.734 1 97.31 55 SER B N 1
ATOM 1947 C CA . SER B 1 55 ? -23.594 3.311 -0.533 1 97.31 55 SER B CA 1
ATOM 1948 C C . SER B 1 55 ? -22.406 2.35 -0.557 1 97.31 55 SER B C 1
ATOM 1950 O O . SER B 1 55 ? -22.516 1.228 -1.057 1 97.31 55 SER B O 1
ATOM 1952 N N . ALA B 1 56 ? -21.297 2.777 -0.044 1 97.75 56 ALA B N 1
ATOM 1953 C CA . ALA B 1 56 ? -20.109 1.938 -0.021 1 97.75 56 ALA B CA 1
ATOM 1954 C C . ALA B 1 56 ? -20.359 0.648 0.755 1 97.75 56 ALA B C 1
ATOM 1956 O O . ALA B 1 56 ? -20.094 -0.447 0.251 1 97.75 56 ALA B O 1
ATOM 1957 N N . VAL B 1 57 ? -20.938 0.736 1.914 1 97.06 57 VAL B N 1
ATOM 1958 C CA . VAL B 1 57 ? -21.109 -0.452 2.746 1 97.06 57 VAL B CA 1
ATOM 1959 C C . VAL B 1 57 ? -22.266 -1.29 2.229 1 97.06 57 VAL B C 1
ATOM 1961 O O . VAL B 1 57 ? -22.266 -2.518 2.354 1 97.06 57 VAL B O 1
ATOM 1964 N N . PHE B 1 58 ? -23.266 -0.631 1.665 1 97.31 58 PHE B N 1
ATOM 1965 C CA . PHE B 1 58 ? -24.391 -1.362 1.093 1 97.31 58 PHE B CA 1
ATOM 1966 C C . PHE B 1 58 ? -23.938 -2.244 -0.062 1 97.31 58 PHE B C 1
ATOM 1968 O O . PHE B 1 58 ? -24.281 -3.428 -0.118 1 97.31 58 PHE B O 1
ATOM 1975 N N . LEU B 1 59 ? -23.188 -1.653 -0.96 1 97.12 59 LEU B N 1
ATOM 1976 C CA . LEU B 1 59 ? -22.719 -2.406 -2.121 1 97.12 59 LEU B CA 1
ATOM 1977 C C . LEU B 1 59 ? -21.766 -3.525 -1.698 1 97.12 59 LEU B C 1
ATOM 1979 O O . LEU B 1 59 ? -21.75 -4.59 -2.318 1 97.12 59 LEU B O 1
ATOM 1983 N N . HIS B 1 60 ? -20.984 -3.307 -0.694 1 97 60 HIS B N 1
ATOM 1984 C CA . HIS B 1 60 ? -20.141 -4.371 -0.146 1 97 60 HIS B CA 1
ATOM 1985 C C . HIS B 1 60 ? -21 -5.52 0.382 1 97 60 HIS B C 1
ATOM 1987 O O . HIS B 1 60 ? -20.766 -6.68 0.026 1 97 60 HIS B O 1
ATOM 1993 N N . ALA B 1 61 ? -21.984 -5.195 1.175 1 96.19 61 ALA B N 1
ATOM 1994 C CA . ALA B 1 61 ? -22.859 -6.219 1.739 1 96.19 61 ALA B CA 1
ATOM 1995 C C . ALA B 1 61 ? -23.625 -6.965 0.64 1 96.19 61 ALA B C 1
ATOM 1997 O O . ALA B 1 61 ? -23.719 -8.195 0.672 1 96.19 61 ALA B O 1
ATOM 1998 N N . LEU B 1 62 ? -24.125 -6.195 -0.272 1 95.25 62 LEU B N 1
ATOM 1999 C CA . LEU B 1 62 ? -24.844 -6.793 -1.393 1 95.25 62 LEU B CA 1
ATOM 2000 C C . LEU B 1 62 ? -23.953 -7.781 -2.143 1 95.25 62 LEU B C 1
ATOM 2002 O O . LEU B 1 62 ? -24.422 -8.812 -2.623 1 95.25 62 LEU B O 1
ATOM 2006 N N . GLY B 1 63 ? -22.719 -7.523 -2.229 1 95.38 63 GLY B N 1
ATOM 2007 C CA . GLY B 1 63 ? -21.766 -8.383 -2.912 1 95.38 63 GLY B CA 1
ATOM 2008 C C . GLY B 1 63 ? -21.625 -9.75 -2.27 1 95.38 63 GLY B C 1
ATOM 2009 O O . GLY B 1 63 ? -21.297 -10.727 -2.945 1 95.38 63 GLY B O 1
ATOM 2010 N N . THR B 1 64 ? -21.828 -9.781 -0.996 1 94.19 64 THR B N 1
ATOM 2011 C CA . THR B 1 64 ? -21.656 -11.031 -0.272 1 94.19 64 THR B CA 1
ATOM 2012 C C . THR B 1 64 ? -22.891 -11.922 -0.421 1 94.19 64 THR B C 1
ATOM 2014 O O . THR B 1 64 ? -22.844 -13.109 -0.083 1 94.19 64 THR B O 1
ATOM 2017 N N . VAL B 1 65 ? -23.844 -11.102 -0.957 1 89.19 65 VAL B N 1
ATOM 2018 C CA . VAL B 1 65 ? -25.078 -11.836 -1.207 1 89.19 65 VAL B CA 1
ATOM 2019 C C . VAL B 1 65 ? -25.219 -12.125 -2.701 1 89.19 65 VAL B C 1
ATOM 2021 O O . VAL B 1 65 ? -24.516 -11.531 -3.521 1 89.19 65 VAL B O 1
ATOM 2024 N N . GLY B 1 66 ? -25.75 -13.195 -3.146 1 79.44 66 GLY B N 1
ATOM 2025 C CA . GLY B 1 66 ? -26.031 -13.578 -4.52 1 79.44 66 GLY B CA 1
ATOM 2026 C C . GLY B 1 66 ? -27.516 -13.5 -4.855 1 79.44 66 GLY B C 1
ATOM 2027 O O . GLY B 1 66 ? -28.297 -12.906 -4.113 1 79.44 66 GLY B O 1
ATOM 2028 N N . GLN B 1 67 ? -27.625 -13.766 -6.156 1 77.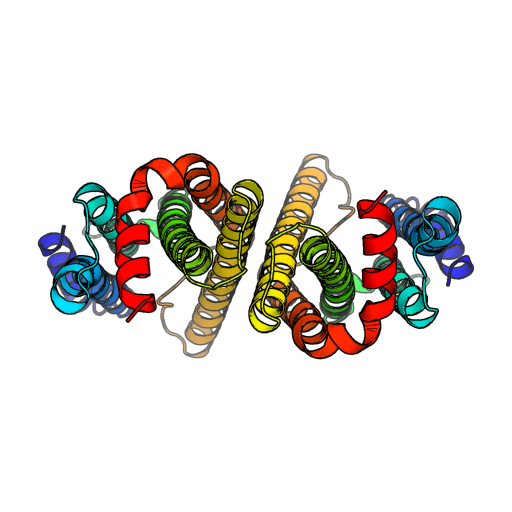06 67 GLN B N 1
ATOM 2029 C CA . GLN B 1 67 ? -29.016 -13.883 -6.605 1 77.06 67 GLN B CA 1
ATOM 2030 C C . GLN B 1 67 ? -29.766 -14.938 -5.801 1 77.06 67 GLN B C 1
ATOM 2032 O O . GLN B 1 67 ? -29.172 -15.906 -5.328 1 77.06 67 GLN B O 1
ATOM 2037 N N . PRO B 1 68 ? -31.078 -14.477 -5.508 1 74.56 68 PRO B N 1
ATOM 2038 C CA . PRO B 1 68 ? -31.859 -15.492 -4.805 1 74.56 68 PRO B CA 1
ATOM 2039 C C . PRO B 1 68 ? -31.734 -16.875 -5.438 1 74.56 68 PRO B C 1
ATOM 2041 O O . PRO B 1 68 ? -31.828 -17.016 -6.66 1 74.56 68 PRO B O 1
ATOM 2044 N N . GLY B 1 69 ? -31.438 -17.844 -4.695 1 70.69 69 GLY B N 1
ATOM 2045 C CA . GLY B 1 69 ? -31.344 -19.219 -5.176 1 70.69 69 GLY B CA 1
ATOM 2046 C C . GLY B 1 69 ? -29.969 -19.578 -5.711 1 70.69 69 GLY B C 1
ATOM 2047 O O . GLY B 1 69 ? -29.688 -20.75 -5.98 1 70.69 69 GLY B O 1
ATOM 2048 N N . ALA B 1 70 ? -29.203 -18.578 -5.859 1 74.31 70 ALA B N 1
ATOM 2049 C CA . ALA B 1 70 ? -27.859 -18.844 -6.398 1 74.31 70 ALA B CA 1
ATOM 2050 C C . ALA B 1 70 ? -26.859 -19.078 -5.281 1 74.31 70 ALA B C 1
ATOM 2052 O O . ALA B 1 70 ? -27 -18.516 -4.188 1 74.31 70 ALA B O 1
ATOM 2053 N N . SER B 1 71 ? -25.969 -19.969 -5.441 1 76.06 71 SER B N 1
ATOM 2054 C CA . SER B 1 71 ? -24.875 -20.188 -4.504 1 76.06 71 SER B CA 1
ATOM 2055 C C . SER B 1 71 ? -23.75 -19.188 -4.715 1 76.06 71 SER B C 1
ATOM 2057 O O . SER B 1 71 ? -23.016 -18.859 -3.775 1 76.06 71 SER B O 1
ATOM 2059 N N . ALA B 1 72 ? -23.75 -18.641 -5.879 1 85.19 72 ALA B N 1
ATOM 2060 C CA . ALA B 1 72 ? -22.672 -17.719 -6.227 1 85.19 72 ALA B CA 1
ATOM 2061 C C . ALA B 1 72 ? -23 -16.297 -5.754 1 85.19 72 ALA B C 1
ATOM 2063 O O . ALA B 1 72 ? -24.172 -15.914 -5.699 1 85.19 72 ALA B O 1
ATOM 2064 N N . THR B 1 73 ? -22.047 -15.617 -5.219 1 91.88 73 THR B N 1
ATOM 2065 C CA . THR B 1 73 ? -22.203 -14.242 -4.773 1 91.88 73 THR B CA 1
ATOM 2066 C C . THR B 1 73 ? -21.828 -13.266 -5.883 1 91.88 73 THR B C 1
ATOM 2068 O O . THR B 1 73 ? -21.219 -13.664 -6.883 1 91.88 73 THR B O 1
ATOM 2071 N N . PHE B 1 74 ? -22.188 -12.008 -5.77 1 92.81 74 PHE B N 1
ATOM 2072 C CA . PHE B 1 74 ? -21.75 -11.008 -6.738 1 92.81 74 PHE B CA 1
ATOM 2073 C C . PHE B 1 74 ? -20.234 -10.898 -6.762 1 92.81 74 PHE B C 1
ATOM 2075 O O . PHE B 1 74 ? -19.641 -10.68 -7.816 1 92.81 74 PHE B O 1
ATOM 2082 N N . TYR B 1 75 ? -19.625 -11.078 -5.656 1 93.5 75 TYR B N 1
ATOM 2083 C CA . TYR B 1 75 ? -18.172 -11.039 -5.582 1 93.5 75 TYR B CA 1
ATOM 2084 C C . TYR B 1 75 ? -17.547 -12.148 -6.43 1 93.5 75 TYR B C 1
ATOM 2086 O O . TYR B 1 75 ? -16.516 -11.945 -7.066 1 93.5 75 TYR B O 1
ATOM 2094 N N . SER B 1 76 ? -18.156 -13.266 -6.438 1 91.44 76 SER B N 1
ATOM 2095 C CA . SER B 1 76 ? -17.578 -14.414 -7.125 1 91.44 76 SER B CA 1
ATOM 2096 C C . SER B 1 76 ? -17.984 -14.445 -8.594 1 91.44 76 SER B C 1
ATOM 2098 O O . SER B 1 76 ? -17.25 -14.977 -9.438 1 91.44 76 SER B O 1
ATOM 2100 N N . GLN B 1 77 ? -19.109 -13.797 -8.953 1 90.88 77 GLN B N 1
ATOM 2101 C CA . GLN B 1 77 ? -19.656 -14 -10.289 1 90.88 77 GLN B CA 1
ATOM 2102 C C . GLN B 1 77 ? -19.438 -12.766 -11.172 1 90.88 77 GLN B C 1
ATOM 2104 O O . GLN B 1 77 ? -19.422 -12.867 -12.398 1 90.88 77 GLN B O 1
ATOM 2109 N N . THR B 1 78 ? -19.344 -11.664 -10.547 1 92.69 78 THR B N 1
ATOM 2110 C CA . THR B 1 78 ? -19.188 -10.422 -11.289 1 92.69 78 THR B CA 1
ATOM 2111 C C . THR B 1 78 ? -17.766 -9.867 -11.141 1 92.69 78 THR B C 1
ATOM 2113 O O . THR B 1 78 ? -17.391 -9.383 -10.07 1 92.69 78 THR B O 1
ATOM 2116 N N . TRP B 1 79 ? -16.984 -9.867 -12.188 1 92.75 79 TRP B N 1
ATOM 2117 C CA . TRP B 1 79 ? -15.555 -9.625 -12.133 1 92.75 79 TRP B CA 1
ATOM 2118 C C . TRP B 1 79 ? -15.258 -8.211 -11.633 1 92.75 79 TRP B C 1
ATOM 2120 O O . TRP B 1 79 ? -14.234 -7.977 -10.992 1 92.75 79 TRP B O 1
ATOM 2130 N N . TRP B 1 80 ? -16.156 -7.234 -11.875 1 95.62 80 TRP B N 1
ATOM 2131 C CA . TRP B 1 80 ? -15.836 -5.84 -11.578 1 95.62 80 TRP B CA 1
ATOM 2132 C C . TRP B 1 80 ? -16.406 -5.422 -10.227 1 95.62 80 TRP B C 1
ATOM 2134 O O . TRP B 1 80 ? -16.125 -4.332 -9.734 1 95.62 80 TRP B O 1
ATOM 2144 N N . TRP B 1 81 ? -17.266 -6.242 -9.625 1 96.62 81 TRP B N 1
ATOM 2145 C CA . TRP B 1 81 ? -17.953 -5.863 -8.391 1 96.62 81 TRP B CA 1
ATOM 2146 C C . TRP B 1 81 ? -16.938 -5.582 -7.277 1 96.62 81 TRP B C 1
ATOM 2148 O O . TRP B 1 81 ? -17.047 -4.566 -6.582 1 96.62 81 TRP B O 1
ATOM 2158 N N . ASP B 1 82 ? -16.016 -6.473 -7.105 1 97.19 82 ASP B N 1
ATOM 2159 C CA . ASP B 1 82 ? -14.992 -6.355 -6.074 1 97.19 82 ASP B CA 1
ATOM 2160 C C . ASP B 1 82 ? -14.172 -5.078 -6.254 1 97.19 82 ASP B C 1
ATOM 2162 O O . ASP B 1 82 ? -13.891 -4.375 -5.285 1 97.19 82 ASP B O 1
ATOM 2166 N N . HIS B 1 83 ? -13.867 -4.734 -7.469 1 98.06 83 HIS B N 1
ATOM 2167 C CA . HIS B 1 83 ? -13.031 -3.572 -7.754 1 98.06 83 HIS B CA 1
ATOM 2168 C C . HIS B 1 83 ? -13.812 -2.273 -7.566 1 98.06 83 HIS B C 1
ATOM 2170 O O . HIS B 1 83 ? -13.281 -1.293 -7.047 1 98.06 83 HIS B O 1
ATOM 2176 N N . LEU B 1 84 ? -15.023 -2.346 -7.93 1 97.5 84 LEU B N 1
ATOM 2177 C CA . LEU B 1 84 ? -15.883 -1.192 -7.699 1 97.5 84 LEU B CA 1
ATOM 2178 C C . LEU B 1 84 ? -16 -0.89 -6.207 1 97.5 84 LEU B C 1
ATOM 2180 O O . LEU B 1 84 ? -15.875 0.265 -5.793 1 97.5 84 LEU B O 1
ATOM 2184 N N . THR B 1 85 ? -16.266 -1.902 -5.418 1 97.75 85 THR B N 1
ATOM 2185 C CA . THR B 1 85 ? -16.438 -1.686 -3.986 1 97.75 85 THR B CA 1
ATOM 2186 C C . THR B 1 85 ? -15.117 -1.25 -3.35 1 97.75 85 THR B C 1
ATOM 2188 O O . THR B 1 85 ? -15.109 -0.475 -2.391 1 97.75 85 THR B O 1
ATOM 2191 N N . HIS B 1 86 ? -14 -1.728 -3.824 1 98.5 86 HIS B N 1
ATOM 2192 C CA . HIS B 1 86 ? -12.695 -1.261 -3.354 1 98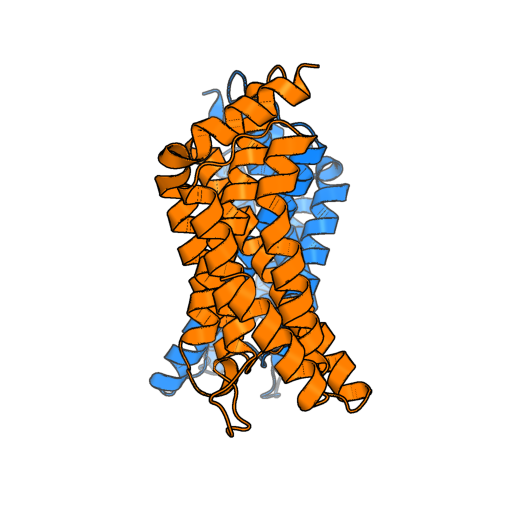.5 86 HIS B CA 1
ATOM 2193 C C . HIS B 1 86 ? -12.508 0.223 -3.648 1 98.5 86 HIS B C 1
ATOM 2195 O O . HIS B 1 86 ? -12.07 0.982 -2.779 1 98.5 86 HIS B O 1
ATOM 2201 N N . ALA B 1 87 ? -12.844 0.638 -4.867 1 98.19 87 ALA B N 1
ATOM 2202 C CA . ALA B 1 87 ? -12.711 2.053 -5.211 1 98.19 87 ALA B CA 1
ATOM 2203 C C . ALA B 1 87 ? -13.594 2.918 -4.316 1 98.19 87 ALA B C 1
ATOM 2205 O O . ALA B 1 87 ? -13.148 3.957 -3.818 1 98.19 87 ALA B O 1
ATOM 2206 N N . LEU B 1 88 ? -14.781 2.498 -4.121 1 97.81 88 LEU B N 1
ATOM 2207 C CA . LEU B 1 88 ? -15.727 3.262 -3.318 1 97.81 88 LEU B CA 1
ATOM 2208 C C . LEU B 1 88 ? -15.289 3.314 -1.858 1 97.81 88 LEU B C 1
ATOM 2210 O O . LEU B 1 88 ? -15.281 4.383 -1.245 1 97.81 88 LEU B O 1
ATOM 2214 N N . SER B 1 89 ? -14.945 2.18 -1.303 1 97.69 89 SER B N 1
ATOM 2215 C CA . SER B 1 89 ? -14.5 2.141 0.086 1 97.69 89 SER B CA 1
ATOM 2216 C C . SER B 1 89 ? -13.211 2.93 0.273 1 97.69 89 SER B C 1
ATOM 2218 O O . SER B 1 89 ? -13.039 3.613 1.284 1 97.69 89 SER B O 1
ATOM 2220 N N . ALA B 1 90 ? -12.336 2.85 -0.69 1 97.94 90 ALA B N 1
ATOM 2221 C CA . ALA B 1 90 ? -11.102 3.619 -0.631 1 97.94 90 ALA B CA 1
ATOM 2222 C C . ALA B 1 90 ? -11.383 5.117 -0.648 1 97.94 90 ALA B C 1
ATOM 2224 O O . ALA B 1 90 ? -10.688 5.898 0.009 1 97.94 90 ALA B O 1
ATOM 2225 N N . SER B 1 91 ? -12.375 5.531 -1.405 1 97 91 SER B N 1
ATOM 2226 C CA . SER B 1 91 ? -12.727 6.945 -1.438 1 97 91 SER B CA 1
ATOM 2227 C C . SER B 1 91 ? -13.273 7.41 -0.092 1 97 91 SER B C 1
ATOM 2229 O O . SER B 1 91 ? -13.023 8.547 0.326 1 97 91 SER B O 1
ATOM 2231 N N . VAL B 1 92 ? -13.961 6.57 0.607 1 95.31 92 VAL B N 1
ATOM 2232 C CA . VAL B 1 92 ? -14.438 6.895 1.946 1 95.31 92 VAL B CA 1
ATOM 2233 C C . VAL B 1 92 ? -13.25 7.016 2.904 1 95.31 92 VAL B C 1
ATOM 2235 O O . VAL B 1 92 ? -13.18 7.965 3.691 1 95.31 92 VAL B O 1
ATOM 2238 N N . VAL B 1 93 ? -12.344 6.078 2.799 1 95.62 93 VAL B N 1
ATOM 2239 C CA . VAL B 1 93 ? -11.133 6.102 3.619 1 95.62 93 VAL B CA 1
ATOM 2240 C C . VAL B 1 93 ? -10.344 7.379 3.336 1 95.62 93 VAL B C 1
ATOM 2242 O O . VAL B 1 93 ? -9.828 8.016 4.258 1 95.62 93 VAL B O 1
ATOM 2245 N N . ALA B 1 94 ? -10.25 7.723 2.082 1 95.88 94 ALA B N 1
ATOM 2246 C CA . ALA B 1 94 ? -9.562 8.945 1.676 1 95.88 94 ALA B CA 1
ATOM 2247 C C . ALA B 1 94 ? -10.219 10.172 2.299 1 95.88 94 AL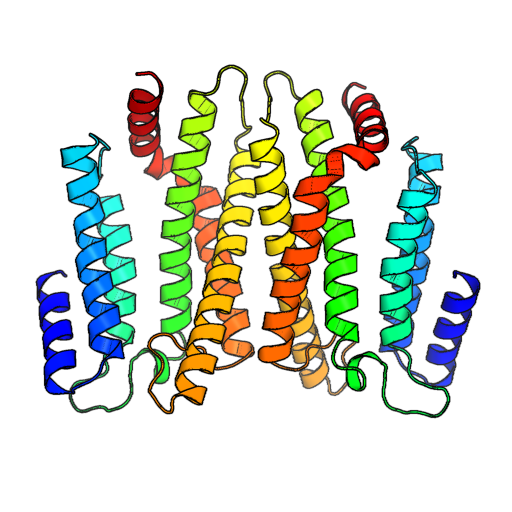A B C 1
ATOM 2249 O O . ALA B 1 94 ? -9.531 11.086 2.76 1 95.88 94 ALA B O 1
ATOM 2250 N N . ALA B 1 95 ? -11.516 10.211 2.334 1 91.88 95 ALA B N 1
ATOM 2251 C CA . ALA B 1 95 ? -12.258 11.328 2.91 1 91.88 95 ALA B CA 1
ATOM 2252 C C . ALA B 1 95 ? -11.992 11.453 4.406 1 91.88 95 ALA B C 1
ATOM 2254 O O . ALA B 1 95 ? -11.844 12.562 4.93 1 91.88 95 ALA B O 1
ATOM 2255 N N . VAL B 1 96 ? -11.93 10.328 5.07 1 89.06 96 VAL B N 1
ATOM 2256 C CA . VAL B 1 96 ? -11.609 10.312 6.492 1 89.06 96 VAL B CA 1
ATOM 2257 C C . VAL B 1 96 ? -10.195 10.852 6.711 1 89.06 96 VAL B C 1
ATOM 2259 O O . VAL B 1 96 ? -9.977 11.695 7.586 1 89.06 96 VAL B O 1
ATOM 2262 N N . GLY B 1 97 ? -9.258 10.359 5.883 1 88.25 97 GLY B N 1
ATOM 2263 C CA . GLY B 1 97 ? -7.895 10.867 5.961 1 88.25 97 GLY B CA 1
ATOM 2264 C C . GLY B 1 97 ? -7.801 12.359 5.719 1 88.25 97 GLY B C 1
ATOM 2265 O O . GLY B 1 97 ? -7.113 13.078 6.453 1 88.25 97 GLY B O 1
ATOM 2266 N N . TYR B 1 98 ? -8.508 12.852 4.758 1 87.81 98 TYR B N 1
ATOM 2267 C CA . TYR B 1 98 ? -8.531 14.266 4.41 1 87.81 98 TYR B CA 1
ATOM 2268 C C . TYR B 1 98 ? -9.07 15.102 5.566 1 87.81 98 TYR B C 1
ATOM 2270 O O . TYR B 1 98 ? -8.461 16.094 5.961 1 87.81 98 TYR B O 1
ATOM 2278 N N . ALA B 1 99 ? -10.18 14.703 6.105 1 84.5 99 ALA B N 1
ATOM 2279 C CA . ALA B 1 99 ? -10.805 15.438 7.203 1 84.5 99 ALA B CA 1
ATOM 2280 C C . ALA B 1 99 ? -9.883 15.492 8.414 1 84.5 99 ALA B C 1
ATOM 2282 O O . ALA B 1 99 ? -9.773 16.531 9.078 1 84.5 99 ALA B O 1
ATOM 2283 N N . THR B 1 100 ? -9.211 14.422 8.648 1 81.31 100 THR B N 1
ATOM 2284 C CA . THR B 1 100 ? -8.32 14.336 9.805 1 81.31 100 THR B CA 1
ATOM 2285 C C . THR B 1 100 ? -7.121 15.258 9.641 1 81.31 100 THR B C 1
ATOM 2287 O O . THR B 1 100 ? -6.816 16.062 10.523 1 81.31 100 THR B O 1
ATOM 2290 N N . VAL B 1 101 ? -6.449 15.195 8.516 1 81.31 101 VAL B N 1
ATOM 2291 C CA . VAL B 1 101 ? -5.254 15.992 8.266 1 81.31 101 VAL B CA 1
ATOM 2292 C C . VAL B 1 101 ? -5.617 17.469 8.234 1 81.31 101 VAL B C 1
ATOM 2294 O O . VAL B 1 101 ? -4.883 18.312 8.773 1 81.31 101 VAL B O 1
ATOM 2297 N N . ARG B 1 102 ? -6.711 17.797 7.617 1 80.88 102 ARG B N 1
ATOM 2298 C CA . ARG B 1 102 ? -7.137 19.188 7.535 1 80.88 102 ARG B CA 1
ATOM 2299 C C . ARG B 1 102 ? -7.496 19.734 8.914 1 80.88 102 ARG B C 1
ATOM 2301 O O . ARG B 1 102 ? -7.23 20.906 9.219 1 80.88 102 ARG B O 1
ATOM 2308 N N . ALA B 1 103 ? -8.047 18.906 9.648 1 77.81 103 ALA B N 1
ATOM 2309 C CA . ALA B 1 103 ? -8.367 19.312 11.016 1 77.81 103 ALA B CA 1
ATOM 2310 C C . ALA B 1 103 ? -7.098 19.594 11.812 1 77.81 103 ALA B C 1
ATOM 2312 O O . ALA B 1 103 ? -7.035 20.562 12.578 1 77.81 103 ALA B O 1
ATOM 2313 N N . LEU B 1 104 ? -6.109 18.766 11.656 1 74.12 104 LEU B N 1
ATOM 2314 C CA . LEU B 1 104 ? -4.832 18.953 12.344 1 74.12 104 LEU B CA 1
ATOM 2315 C C . LEU B 1 104 ? -4.098 20.172 11.82 1 74.12 104 LEU B C 1
ATOM 2317 O O . LEU B 1 104 ? -3.48 20.906 12.594 1 74.12 104 LEU B O 1
ATOM 2321 N N . HIS B 1 105 ? -4.105 20.344 10.555 1 72.75 105 HIS B N 1
ATOM 2322 C CA . HIS B 1 105 ? -3.486 21.484 9.883 1 72.75 105 HIS B CA 1
ATOM 2323 C C . HIS B 1 105 ? -4.023 22.812 10.43 1 72.75 105 HIS B C 1
ATOM 2325 O O . HIS B 1 105 ? -3.268 23.766 10.625 1 72.75 105 HIS B O 1
ATOM 2331 N N . GLU B 1 106 ? -5.152 22.859 10.711 1 69.62 106 GLU B N 1
ATOM 2332 C CA . GLU B 1 106 ? -5.793 24.094 11.141 1 69.62 106 GLU B CA 1
ATOM 2333 C C . GLU B 1 106 ? -5.594 24.328 12.641 1 69.62 106 GLU B C 1
ATOM 2335 O O . GLU B 1 106 ? -5.648 25.469 13.109 1 69.62 106 GLU B O 1
ATOM 2340 N N . HIS B 1 107 ? -5.363 23.219 13.359 1 61.28 107 HIS B N 1
ATOM 2341 C CA . HIS B 1 107 ? -5.375 23.359 14.812 1 61.28 107 HIS B CA 1
ATOM 2342 C C . HIS B 1 107 ? -3.959 23.344 15.383 1 61.28 107 HIS B C 1
ATOM 2344 O O . HIS B 1 107 ? -3.717 23.844 16.469 1 61.28 107 HIS B O 1
ATOM 2350 N N . ALA B 1 108 ? -3.234 22.562 14.844 1 59.41 108 ALA B N 1
ATOM 2351 C CA . ALA B 1 108 ? -1.922 22.438 15.469 1 59.41 108 ALA B CA 1
ATOM 2352 C C . ALA B 1 108 ? -1.066 23.672 15.203 1 59.41 108 ALA B C 1
ATOM 2354 O O . ALA B 1 108 ? -0.946 24.125 14.055 1 59.41 108 ALA B O 1
ATOM 2355 N N . GLU B 1 109 ? -0.92 24.516 16.234 1 58.69 109 GLU B N 1
ATOM 2356 C CA . GLU B 1 109 ? -0.066 25.688 16.094 1 58.69 109 GLU B CA 1
ATOM 2357 C C . GLU B 1 109 ? 1.234 25.344 15.375 1 58.69 109 GLU B C 1
ATOM 2359 O O . GLU B 1 109 ? 1.903 24.375 15.719 1 58.69 109 GLU B O 1
ATOM 2364 N N . GLY B 1 110 ? 1.471 26.031 14.281 1 59.44 110 GLY B N 1
ATOM 2365 C CA . GLY B 1 110 ? 2.762 25.906 13.617 1 59.44 110 GLY B CA 1
ATOM 2366 C C . GLY B 1 110 ? 2.771 24.844 12.523 1 59.44 110 GLY B C 1
ATOM 2367 O O . GLY B 1 110 ? 3.789 24.656 11.859 1 59.44 110 GLY B O 1
ATOM 2368 N N . ILE B 1 111 ? 1.477 24.172 12.484 1 61.03 111 ILE B N 1
ATOM 2369 C CA . ILE B 1 111 ? 1.473 23.156 11.438 1 61.03 111 ILE B CA 1
ATOM 2370 C C . ILE B 1 111 ? 0.786 23.703 10.188 1 61.03 111 ILE B C 1
ATOM 2372 O O . ILE B 1 111 ? -0.344 24.188 10.258 1 61.03 111 ILE B O 1
ATOM 2376 N N . HIS B 1 112 ? 1.396 23.922 9.156 1 68 112 HIS B N 1
ATOM 2377 C CA . HIS B 1 112 ? 0.823 24.297 7.863 1 68 112 HIS B CA 1
ATOM 2378 C C . HIS B 1 112 ? 1.199 23.281 6.785 1 68 112 HIS B C 1
ATOM 2380 O O . HIS B 1 112 ? 2.381 22.984 6.598 1 68 112 HIS B O 1
ATOM 2386 N N . PHE B 1 113 ? 0.136 22.594 6.359 1 70.69 113 PHE B N 1
ATOM 2387 C CA . PHE B 1 113 ? 0.36 21.672 5.246 1 70.69 113 PHE B CA 1
ATOM 2388 C C . PHE B 1 113 ? -0.07 22.312 3.93 1 70.69 113 PHE B C 1
ATOM 2390 O O . PHE B 1 113 ? -1.211 22.75 3.795 1 70.69 113 PHE B O 1
ATOM 2397 N N . PRO B 1 114 ? 0.918 22.484 3.037 1 72.12 114 PRO B N 1
ATOM 2398 C CA . PRO B 1 114 ? 0.468 22.891 1.704 1 72.12 114 PRO B CA 1
ATOM 2399 C C . PRO B 1 114 ? -0.541 21.922 1.102 1 72.12 114 PRO B C 1
ATOM 2401 O O . PRO B 1 114 ? -0.508 20.719 1.407 1 72.12 114 PRO B O 1
ATOM 2404 N N . ASP B 1 115 ? -1.479 22.469 0.265 1 72.75 115 ASP B N 1
ATOM 2405 C CA . ASP B 1 115 ? -2.539 21.672 -0.35 1 72.75 115 ASP B CA 1
ATOM 2406 C C . ASP B 1 115 ? -1.965 20.469 -1.085 1 72.75 115 ASP B C 1
ATOM 2408 O O . ASP B 1 115 ? -2.533 19.375 -1.03 1 72.75 115 ASP B O 1
ATOM 2412 N N . LYS B 1 116 ? -0.837 20.672 -1.737 1 76.88 116 LYS B N 1
ATOM 2413 C CA . LYS B 1 116 ? -0.221 19.578 -2.471 1 76.88 116 LYS B CA 1
ATOM 2414 C C . LYS B 1 116 ? 0.234 18.469 -1.522 1 76.88 116 LYS B C 1
ATOM 2416 O O . LYS B 1 116 ? 0.15 17.281 -1.855 1 76.88 116 LYS B O 1
ATOM 2421 N N . PHE B 1 117 ? 0.637 18.844 -0.405 1 77.62 117 PHE B N 1
ATOM 2422 C CA . PHE B 1 117 ? 1.091 17.844 0.565 1 77.62 117 PHE B CA 1
ATOM 2423 C C . PHE B 1 117 ? -0.083 17.047 1.105 1 77.62 117 PHE B C 1
ATOM 2425 O O . PHE B 1 117 ? 0.027 15.828 1.299 1 77.62 117 PHE B O 1
ATOM 2432 N N . ILE B 1 118 ? -1.15 17.719 1.263 1 83.38 118 ILE B N 1
ATOM 2433 C CA . ILE B 1 118 ? -2.342 17.031 1.75 1 83.38 118 ILE B CA 1
ATOM 2434 C C . ILE B 1 118 ? -2.793 16 0.727 1 83.38 118 ILE B C 1
ATOM 2436 O O . ILE B 1 118 ? -3.139 14.867 1.088 1 83.38 118 ILE B O 1
ATOM 2440 N N . SER B 1 119 ? -2.775 16.344 -0.527 1 87.31 119 SER B N 1
ATOM 2441 C CA . SER B 1 119 ? -3.162 15.422 -1.592 1 87.31 119 SER B CA 1
ATOM 2442 C C . SER B 1 119 ? -2.258 14.195 -1.613 1 87.31 119 SER B C 1
ATOM 2444 O O . SER B 1 119 ? -2.742 13.07 -1.714 1 87.31 119 SER B O 1
ATOM 2446 N N . VAL B 1 120 ? -0.966 14.422 -1.509 1 87.56 120 VAL B N 1
ATOM 2447 C CA . VAL B 1 120 ? -0.007 13.328 -1.5 1 87.56 120 VAL B CA 1
ATOM 2448 C C . VAL B 1 120 ? -0.239 12.445 -0.273 1 87.56 120 VAL B C 1
ATOM 2450 O O . VAL B 1 120 ? -0.231 11.219 -0.371 1 87.56 120 VAL B O 1
ATOM 2453 N N . PHE B 1 121 ? -0.474 13.133 0.817 1 88 121 PHE B N 1
ATOM 2454 C CA . PHE B 1 121 ? -0.713 12.398 2.053 1 88 121 PHE B CA 1
ATOM 2455 C C . PHE B 1 121 ? -1.935 11.492 1.918 1 88 121 PHE B C 1
ATOM 2457 O O . PHE B 1 121 ? -1.9 10.328 2.322 1 88 121 PHE B O 1
ATOM 2464 N N . ILE B 1 122 ? -2.945 11.984 1.354 1 92.69 122 ILE B N 1
ATOM 2465 C CA . ILE B 1 122 ? -4.191 11.242 1.202 1 92.69 122 ILE B CA 1
ATOM 2466 C C . ILE B 1 122 ? -3.949 10.008 0.331 1 92.69 122 ILE B C 1
ATOM 2468 O O . ILE B 1 122 ? -4.418 8.914 0.649 1 92.69 122 ILE B O 1
ATOM 2472 N N . LEU B 1 123 ? -3.271 10.227 -0.717 1 94.44 123 LEU B N 1
ATOM 2473 C CA . LEU B 1 123 ? -2.984 9.109 -1.609 1 94.44 123 LEU B CA 1
ATOM 2474 C C . LEU B 1 123 ? -2.143 8.047 -0.904 1 94.44 123 LEU B C 1
ATOM 2476 O O . LEU B 1 123 ? -2.426 6.855 -1.006 1 94.44 123 LEU B O 1
ATOM 2480 N N . LEU B 1 124 ? -1.129 8.5 -0.189 1 95.25 124 LEU B N 1
ATOM 2481 C CA . LEU B 1 124 ? -0.303 7.574 0.577 1 95.25 124 LEU B CA 1
ATOM 2482 C C . LEU B 1 124 ? -1.141 6.824 1.608 1 95.25 124 LEU B C 1
ATOM 2484 O O . LEU B 1 124 ? -0.988 5.613 1.775 1 95.25 124 LEU B O 1
ATOM 2488 N N . PHE B 1 125 ? -2.018 7.566 2.26 1 95.31 125 PHE B N 1
ATOM 2489 C CA . PHE B 1 125 ? -2.883 7.004 3.291 1 95.31 125 PHE B CA 1
ATOM 2490 C C . PHE B 1 125 ? -3.779 5.914 2.713 1 95.31 125 PHE B C 1
ATOM 2492 O O . PHE B 1 125 ? -3.865 4.816 3.266 1 95.31 125 PHE B O 1
ATOM 2499 N N . VAL B 1 126 ? -4.359 6.176 1.611 1 97.69 126 VAL B N 1
ATOM 2500 C CA . VAL B 1 126 ? -5.293 5.25 0.981 1 97.69 126 VAL B CA 1
ATOM 2501 C C . VAL B 1 126 ? -4.551 3.99 0.541 1 97.69 126 VAL B C 1
ATOM 2503 O O . VAL B 1 126 ? -5.035 2.873 0.744 1 97.69 126 VAL B O 1
ATOM 2506 N N . LEU B 1 127 ? -3.447 4.152 -0.066 1 97.75 127 LEU B N 1
ATOM 2507 C CA . LEU B 1 127 ? -2.684 3.008 -0.548 1 97.75 127 LEU B CA 1
ATOM 2508 C C . LEU B 1 127 ? -2.188 2.158 0.616 1 97.75 127 LEU B C 1
ATOM 2510 O O . LEU B 1 127 ? -2.217 0.926 0.548 1 97.75 127 LEU B O 1
ATOM 2514 N N . ALA B 1 128 ? -1.765 2.814 1.674 1 97.12 128 ALA B N 1
ATOM 2515 C CA . ALA B 1 128 ? -1.337 2.078 2.861 1 97.12 128 ALA B CA 1
ATOM 2516 C C . ALA B 1 128 ? -2.494 1.286 3.461 1 97.12 128 ALA B C 1
ATOM 2518 O O . ALA B 1 128 ? -2.336 0.113 3.809 1 97.12 128 ALA B O 1
ATOM 2519 N N . PHE B 1 129 ? -3.609 1.931 3.566 1 97.25 129 PHE B N 1
ATOM 2520 C CA . PHE B 1 129 ? -4.781 1.238 4.09 1 97.25 129 PHE B CA 1
ATOM 2521 C C . PHE B 1 129 ? -5.172 0.077 3.184 1 97.25 129 PHE B C 1
ATOM 2523 O O . PHE B 1 129 ? -5.645 -0.957 3.66 1 97.25 129 PHE B O 1
ATOM 2530 N N . GLY B 1 130 ? -5.035 0.295 1.885 1 98 130 GLY B N 1
ATOM 2531 C CA . GLY B 1 130 ? -5.273 -0.791 0.949 1 98 130 GLY B CA 1
ATOM 2532 C C . GLY B 1 130 ? -4.402 -2.006 1.21 1 98 130 GLY B C 1
ATOM 2533 O O . GLY B 1 130 ? -4.875 -3.143 1.127 1 98 130 GLY B O 1
ATOM 2534 N N . VAL B 1 131 ? -3.174 -1.749 1.494 1 98.31 131 VAL B N 1
ATOM 2535 C CA . VAL B 1 131 ? -2.264 -2.842 1.826 1 98.31 131 VAL B CA 1
ATOM 2536 C C . VAL B 1 131 ? -2.76 -3.564 3.076 1 98.31 131 VAL B C 1
ATOM 2538 O O . VAL B 1 131 ? -2.824 -4.797 3.104 1 98.31 131 VAL B O 1
ATOM 2541 N N . LEU B 1 132 ? -3.121 -2.848 4.113 1 97.25 132 LEU B N 1
ATOM 2542 C CA . LEU B 1 132 ? -3.627 -3.451 5.34 1 97.25 132 LEU B CA 1
ATOM 2543 C C . LEU B 1 132 ? -4.863 -4.297 5.062 1 97.25 132 LEU B C 1
ATOM 2545 O O . LEU B 1 132 ? -4.988 -5.41 5.578 1 97.25 132 LEU B O 1
ATOM 2549 N N . TRP B 1 133 ? -5.711 -3.77 4.25 1 97.75 133 TRP B N 1
ATOM 2550 C CA . TRP B 1 133 ? -6.941 -4.48 3.928 1 97.75 133 TRP B CA 1
ATOM 2551 C C . TRP B 1 133 ? -6.645 -5.781 3.193 1 97.75 133 TRP B C 1
ATOM 2553 O O . TRP B 1 133 ? -7.215 -6.828 3.514 1 97.75 133 TRP B O 1
ATOM 2563 N N . GLU B 1 134 ? -5.777 -5.734 2.232 1 98.44 134 GLU B N 1
ATOM 2564 C CA . GLU B 1 134 ? -5.441 -6.926 1.461 1 98.44 134 GLU B CA 1
ATOM 2565 C C . GLU B 1 134 ? -4.754 -7.973 2.336 1 98.44 134 GLU B C 1
ATOM 2567 O O . GLU B 1 134 ? -5.016 -9.172 2.199 1 98.44 134 GLU B O 1
ATOM 2572 N N . VAL B 1 135 ? -3.865 -7.555 3.178 1 97.88 135 VAL B N 1
ATOM 2573 C CA . VAL B 1 135 ? -3.189 -8.477 4.086 1 97.88 135 VAL B CA 1
ATOM 2574 C C . VAL B 1 135 ? -4.207 -9.094 5.047 1 97.88 135 VAL B C 1
ATOM 2576 O O . VAL B 1 135 ? -4.125 -10.281 5.367 1 97.88 135 VAL B O 1
ATOM 2579 N N . LEU B 1 136 ? -5.156 -8.32 5.48 1 97.19 136 LEU B N 1
ATOM 2580 C CA . LEU B 1 136 ? -6.215 -8.828 6.344 1 97.19 136 LEU B CA 1
ATOM 2581 C C . LEU B 1 136 ? -7.051 -9.875 5.625 1 97.19 136 LEU B C 1
ATOM 2583 O O . LEU B 1 136 ? -7.328 -10.945 6.176 1 97.19 136 LEU B O 1
ATOM 2587 N N . GLU B 1 137 ? -7.465 -9.5 4.422 1 97.69 137 GLU B N 1
ATOM 2588 C CA . GLU B 1 137 ? -8.211 -10.477 3.633 1 97.69 137 GLU B CA 1
ATOM 2589 C C . GLU B 1 137 ? -7.422 -11.773 3.479 1 97.69 137 GLU B C 1
ATOM 2591 O O . GLU B 1 137 ? -7.973 -12.867 3.639 1 97.69 137 GLU B O 1
ATOM 2596 N N . PHE B 1 138 ? -6.172 -11.664 3.135 1 97.88 138 PHE B N 1
ATOM 2597 C CA . PHE B 1 138 ? -5.297 -12.812 2.943 1 97.88 138 PHE B CA 1
ATOM 2598 C C . PHE B 1 138 ? -5.211 -13.648 4.215 1 97.88 138 PHE B C 1
ATOM 2600 O O . PHE B 1 138 ? -5.359 -14.867 4.176 1 97.88 138 PHE B O 1
ATOM 2607 N N . THR B 1 139 ? -4.957 -13.023 5.355 1 97.25 139 THR B N 1
ATOM 2608 C CA . THR B 1 139 ? -4.816 -13.688 6.645 1 97.25 139 THR B CA 1
ATOM 2609 C C . THR B 1 139 ? -6.117 -14.383 7.039 1 97.25 139 THR B C 1
ATOM 2611 O O . THR B 1 139 ? -6.102 -15.508 7.531 1 97.25 139 THR B O 1
ATOM 2614 N N . ILE B 1 140 ? -7.199 -13.703 6.793 1 96.75 140 ILE B N 1
ATOM 2615 C CA . ILE B 1 140 ? -8.508 -14.266 7.113 1 96.75 140 ILE B CA 1
ATOM 2616 C C . ILE B 1 140 ? -8.766 -15.492 6.238 1 96.75 140 ILE B C 1
ATOM 2618 O O . ILE B 1 140 ? -9.289 -16.5 6.715 1 96.75 140 ILE B O 1
ATOM 2622 N N . ALA B 1 141 ? -8.438 -15.445 4.977 1 95.69 141 ALA B N 1
ATOM 2623 C CA . ALA B 1 141 ? -8.594 -16.578 4.074 1 95.69 141 ALA B CA 1
ATOM 2624 C C . ALA B 1 141 ? -7.738 -17.766 4.523 1 95.69 141 ALA B C 1
ATOM 2626 O O . ALA B 1 141 ? -8.188 -18.906 4.504 1 95.69 141 ALA B O 1
ATOM 2627 N N . LEU B 1 142 ? -6.469 -17.5 4.879 1 95.62 142 LEU B N 1
ATOM 2628 C CA . LEU B 1 142 ? -5.578 -18.547 5.359 1 95.62 142 LEU B CA 1
ATOM 2629 C C . LEU B 1 142 ? -6.141 -19.203 6.617 1 95.62 142 LEU B C 1
ATOM 2631 O O . LEU B 1 142 ? -6.133 -20.438 6.738 1 95.62 142 LEU B O 1
ATOM 2635 N N . ALA B 1 143 ? -6.602 -18.391 7.547 1 96 143 ALA B N 1
ATOM 2636 C CA . ALA B 1 143 ? -7.184 -18.906 8.781 1 96 143 ALA B CA 1
ATOM 2637 C C . ALA B 1 143 ? -8.43 -19.75 8.492 1 96 143 ALA B C 1
ATOM 2639 O O . ALA B 1 143 ? -8.609 -20.828 9.07 1 96 143 ALA B O 1
ATOM 2640 N N . ALA B 1 144 ? -9.305 -19.25 7.633 1 96 144 ALA B N 1
ATOM 2641 C CA . ALA B 1 144 ? -10.516 -19.984 7.266 1 96 144 ALA B CA 1
ATOM 2642 C C . ALA B 1 144 ? -10.18 -21.344 6.664 1 96 144 ALA B C 1
ATOM 2644 O O . ALA B 1 144 ? -10.812 -22.344 6.988 1 96 144 ALA B O 1
ATOM 2645 N N . GLU B 1 145 ? -9.18 -21.328 5.793 1 94.75 145 GLU B N 1
ATOM 2646 C CA . GLU B 1 145 ? -8.727 -22.578 5.199 1 94.75 145 GLU B CA 1
ATOM 2647 C C . GLU B 1 145 ? -8.227 -23.547 6.27 1 94.75 145 GLU B C 1
ATOM 2649 O O . GLU B 1 145 ? -8.562 -24.734 6.246 1 94.75 145 GLU B O 1
ATOM 2654 N N . GLN B 1 146 ? -7.453 -23.094 7.188 1 96.38 146 GLN B N 1
ATOM 2655 C CA . GLN B 1 146 ? -6.895 -23.922 8.258 1 96.38 146 GLN B CA 1
ATOM 2656 C C . GLN B 1 146 ? -7.996 -24.531 9.117 1 96.38 146 GLN B C 1
ATOM 2658 O O . GLN B 1 146 ? -7.879 -25.672 9.57 1 96.38 146 GLN B O 1
ATOM 2663 N N . PHE B 1 147 ? -9.039 -23.812 9.289 1 95.62 147 PHE B N 1
ATOM 2664 C CA . PHE B 1 147 ? -10.109 -24.266 10.164 1 95.62 147 PHE B CA 1
ATOM 2665 C C . PHE B 1 147 ? -11.219 -24.938 9.367 1 95.62 147 PHE B C 1
ATOM 2667 O O . PHE B 1 147 ? -12.203 -25.406 9.938 1 95.62 147 PHE B O 1
ATOM 2674 N N . GLY B 1 148 ? -11.109 -25 8.094 1 94.75 148 GLY B N 1
ATOM 2675 C CA . GLY B 1 148 ? -12.078 -25.672 7.242 1 94.75 148 GLY B CA 1
ATOM 2676 C C . GLY B 1 148 ? -13.414 -24.953 7.176 1 94.75 148 GLY B C 1
ATOM 2677 O O . GLY B 1 148 ? -14.461 -25.594 7.137 1 94.75 148 GLY B O 1
ATOM 2678 N N . ILE B 1 149 ? -13.367 -23.641 7.281 1 93.19 149 ILE B N 1
ATOM 2679 C CA . ILE B 1 149 ? -14.594 -22.859 7.215 1 93.19 149 ILE B CA 1
ATOM 2680 C C . ILE B 1 149 ? -14.516 -21.875 6.051 1 93.19 149 ILE B C 1
ATOM 2682 O O . ILE B 1 149 ? -13.469 -21.734 5.414 1 93.19 149 ILE B O 1
ATOM 2686 N N . GLU B 1 150 ? -15.695 -21.281 5.77 1 91.25 150 GLU B N 1
ATOM 2687 C CA . GLU B 1 150 ? -15.719 -20.266 4.715 1 91.25 150 GLU B CA 1
ATOM 2688 C C . GLU B 1 150 ? -15.148 -18.953 5.211 1 91.25 150 GLU B C 1
ATOM 2690 O O . GLU B 1 150 ? -15.414 -18.531 6.34 1 91.25 150 GLU B O 1
ATOM 2695 N N . ALA B 1 151 ? -14.406 -18.297 4.363 1 93.12 151 ALA B N 1
ATOM 2696 C CA . ALA B 1 151 ? -13.812 -17.016 4.727 1 93.12 151 ALA B CA 1
ATOM 2697 C C . ALA B 1 151 ? -14.852 -15.898 4.695 1 93.12 151 ALA B C 1
ATOM 2699 O O . ALA B 1 151 ? -15.695 -15.852 3.795 1 93.12 151 ALA B O 1
ATOM 2700 N N . VAL B 1 152 ? -14.758 -15.016 5.633 1 93.25 152 VAL B N 1
ATOM 2701 C CA . VAL B 1 152 ? -15.641 -13.859 5.734 1 93.25 152 VAL B CA 1
ATOM 2702 C C . VAL B 1 152 ? -15.227 -12.805 4.707 1 93.25 152 VAL B C 1
ATOM 2704 O O . VAL B 1 152 ? -16.078 -12.055 4.207 1 93.25 152 VAL B O 1
ATOM 2707 N N . LEU B 1 153 ? -13.93 -12.672 4.488 1 93.31 153 LEU B N 1
ATOM 2708 C CA . LEU B 1 153 ? -13.32 -11.852 3.445 1 93.31 153 LEU B CA 1
ATOM 2709 C C . LEU B 1 153 ? -12.477 -12.703 2.506 1 93.31 153 LEU B C 1
ATOM 2711 O O . LEU B 1 153 ? -11.789 -13.633 2.947 1 93.31 153 LEU B O 1
ATOM 2715 N N . THR B 1 154 ? -12.664 -12.359 1.231 1 87.88 154 THR B N 1
ATOM 2716 C CA . THR B 1 154 ? -12 -13.242 0.28 1 87.88 154 THR B CA 1
ATOM 2717 C C . THR B 1 154 ? -11.25 -12.438 -0.775 1 87.88 154 THR B C 1
ATOM 2719 O O . THR B 1 154 ? -11.625 -11.305 -1.085 1 87.88 154 THR B O 1
ATOM 2722 N N . GLN B 1 155 ? -10.109 -12.992 -1.14 1 92.62 155 GLN B N 1
ATOM 2723 C CA . GLN B 1 155 ? -9.422 -12.578 -2.355 1 92.62 155 GLN B CA 1
ATOM 2724 C C . GLN B 1 155 ? -9.445 -13.688 -3.406 1 92.62 155 GLN B C 1
ATOM 2726 O O . GLN B 1 155 ? -9.523 -14.867 -3.068 1 92.62 155 GLN B O 1
ATOM 2731 N N . TYR B 1 156 ? -9.453 -13.258 -4.66 1 92.56 156 TYR B N 1
ATOM 2732 C CA . TYR B 1 156 ? -9.602 -14.203 -5.762 1 92.56 156 TYR B CA 1
ATOM 2733 C C . TYR B 1 156 ? -8.305 -14.336 -6.547 1 92.56 156 TYR B C 1
ATOM 2735 O O . TYR B 1 156 ? -8.312 -14.391 -7.777 1 92.56 156 TYR B O 1
ATOM 2743 N N . GLY B 1 157 ? -7.164 -14.242 -5.844 1 94.94 157 GLY B N 1
ATOM 2744 C CA . GLY B 1 157 ? -5.875 -14.445 -6.488 1 94.94 157 GLY B CA 1
ATOM 2745 C C . GLY B 1 157 ? -5.078 -13.156 -6.637 1 94.94 157 GLY B C 1
ATOM 2746 O O . GLY B 1 157 ? -5.496 -12.109 -6.148 1 94.94 157 GLY B O 1
ATOM 2747 N N . LEU B 1 158 ? -3.914 -13.32 -7.273 1 96.94 158 LEU B N 1
ATOM 2748 C CA . LEU B 1 158 ? -2.969 -12.219 -7.434 1 96.94 158 LEU B CA 1
ATOM 2749 C C . LEU B 1 158 ? -3.564 -11.109 -8.297 1 96.94 158 LEU B C 1
ATOM 2751 O O . LEU B 1 158 ? -3.502 -9.938 -7.938 1 96.94 158 LEU B O 1
ATOM 2755 N N . GLU B 1 159 ? -4.137 -11.5 -9.438 1 96.5 159 GLU B N 1
ATOM 2756 C CA . GLU B 1 159 ? -4.719 -10.508 -10.336 1 96.5 159 GLU B CA 1
ATOM 2757 C C . GLU B 1 159 ? -5.805 -9.695 -9.633 1 96.5 159 GLU B C 1
ATOM 2759 O O . GLU B 1 159 ? -5.855 -8.477 -9.773 1 96.5 159 GLU B O 1
ATOM 2764 N N . ASP B 1 160 ? -6.629 -10.32 -8.891 1 97 160 ASP B N 1
ATOM 2765 C CA . ASP B 1 160 ? -7.68 -9.672 -8.117 1 97 160 ASP B CA 1
ATOM 2766 C C . ASP B 1 160 ? -7.094 -8.648 -7.148 1 97 160 ASP B C 1
ATOM 2768 O O . ASP B 1 160 ? -7.527 -7.492 -7.117 1 97 160 ASP B O 1
ATOM 2772 N N . THR B 1 161 ? -6.105 -9.055 -6.398 1 97.62 161 THR B N 1
ATOM 2773 C CA . THR B 1 161 ? -5.477 -8.203 -5.395 1 97.62 161 THR B CA 1
ATOM 2774 C C . THR B 1 161 ? -4.805 -7 -6.055 1 97.62 161 THR B C 1
ATOM 2776 O O . THR B 1 161 ? -4.918 -5.871 -5.566 1 97.62 161 THR B O 1
ATOM 2779 N N . MET B 1 162 ? -4.113 -7.207 -7.168 1 98 162 MET B N 1
ATOM 2780 C CA . MET B 1 162 ? -3.475 -6.113 -7.891 1 98 162 MET B CA 1
ATOM 2781 C C . MET B 1 162 ? -4.512 -5.109 -8.383 1 98 162 MET B C 1
ATOM 2783 O O . MET B 1 162 ? -4.328 -3.9 -8.242 1 98 162 MET B O 1
ATOM 2787 N N . LEU B 1 163 ? -5.59 -5.59 -8.953 1 97.75 163 LEU B N 1
ATOM 2788 C CA . LEU B 1 163 ? -6.637 -4.703 -9.453 1 97.75 163 LEU B CA 1
ATOM 2789 C C . LEU B 1 163 ? -7.309 -3.957 -8.312 1 97.75 163 LEU B C 1
ATOM 2791 O O . LEU B 1 163 ? -7.652 -2.779 -8.445 1 97.75 163 LEU B O 1
ATOM 2795 N N . ASP B 1 164 ? -7.52 -4.641 -7.195 1 98.44 164 ASP B N 1
ATOM 2796 C CA . ASP B 1 164 ? -8.078 -3.977 -6.023 1 98.44 164 ASP B CA 1
ATOM 2797 C C . ASP B 1 164 ? -7.227 -2.781 -5.605 1 98.44 164 ASP B C 1
ATOM 2799 O O . ASP B 1 164 ? -7.754 -1.705 -5.316 1 98.44 164 ASP B O 1
ATOM 2803 N N . LEU B 1 165 ? -5.93 -2.998 -5.605 1 98.5 165 LEU B N 1
ATOM 2804 C CA . LEU B 1 165 ? -5.027 -1.925 -5.199 1 98.5 165 LEU B CA 1
ATOM 2805 C C . LEU B 1 165 ? -5.039 -0.791 -6.219 1 98.5 165 LEU B C 1
ATOM 2807 O O . LEU B 1 165 ? -4.941 0.382 -5.852 1 98.5 165 LEU B O 1
ATOM 2811 N N . VAL B 1 166 ? -5.164 -1.113 -7.477 1 98.31 166 VAL B N 1
ATOM 2812 C CA . VAL B 1 166 ? -5.285 -0.096 -8.516 1 98.31 166 VAL B CA 1
ATOM 2813 C C . VAL B 1 166 ? -6.578 0.691 -8.312 1 98.31 166 VAL B C 1
ATOM 2815 O O . VAL B 1 166 ? -6.574 1.924 -8.359 1 98.31 166 VAL B O 1
ATOM 2818 N N . PHE B 1 167 ? -7.664 0.031 -8.078 1 98.44 167 PHE B N 1
ATOM 2819 C CA . PHE B 1 167 ? -8.945 0.697 -7.891 1 98.44 167 PHE B CA 1
ATOM 2820 C C . PHE B 1 167 ? -8.961 1.494 -6.59 1 98.44 167 PHE B C 1
ATOM 2822 O O . PHE B 1 167 ? -9.602 2.547 -6.512 1 98.44 167 PHE B O 1
ATOM 2829 N N . ASN B 1 168 ? -8.297 0.956 -5.527 1 98.5 168 ASN B N 1
ATOM 2830 C CA . ASN B 1 168 ? -8.086 1.785 -4.344 1 98.5 168 ASN B CA 1
ATOM 2831 C C . ASN B 1 168 ? -7.414 3.107 -4.703 1 98.5 168 ASN B C 1
ATOM 2833 O O . ASN B 1 168 ? -7.816 4.164 -4.211 1 98.5 168 ASN B O 1
ATOM 2837 N N . SER B 1 169 ? -6.383 3.023 -5.543 1 97.5 169 SER B N 1
ATOM 2838 C CA . SER B 1 169 ? -5.66 4.223 -5.961 1 97.5 169 SER B CA 1
ATOM 2839 C C . SER B 1 169 ? -6.574 5.191 -6.699 1 97.5 169 SER B C 1
ATOM 2841 O O . SER B 1 169 ? -6.512 6.402 -6.48 1 97.5 169 SER B O 1
ATOM 2843 N N . ILE B 1 170 ? -7.426 4.695 -7.543 1 97.25 170 ILE B N 1
ATOM 2844 C CA . ILE B 1 170 ? -8.375 5.52 -8.281 1 97.25 170 ILE B CA 1
ATOM 2845 C C . ILE B 1 170 ? -9.32 6.223 -7.309 1 97.25 170 ILE B C 1
ATOM 2847 O O . ILE B 1 170 ? -9.531 7.434 -7.406 1 97.25 170 ILE B O 1
ATOM 2851 N N . GLY B 1 171 ? -9.875 5.473 -6.34 1 97.06 171 GLY B N 1
ATOM 2852 C CA . GLY B 1 171 ? -10.719 6.074 -5.324 1 97.06 171 GLY B CA 1
ATOM 2853 C C . GLY B 1 171 ? -10.023 7.152 -4.52 1 97.06 171 GLY B C 1
ATOM 2854 O O . GLY B 1 171 ? -10.586 8.219 -4.281 1 97.06 171 GLY B O 1
ATOM 2855 N N . GLY B 1 172 ? -8.781 6.859 -4.086 1 96.69 172 GLY B N 1
ATOM 2856 C CA . GLY B 1 172 ? -7.992 7.836 -3.354 1 96.69 172 GLY B CA 1
ATOM 2857 C C . GLY B 1 172 ? -7.688 9.078 -4.16 1 96.69 172 GLY B C 1
ATOM 2858 O O . GLY B 1 172 ? -7.762 10.195 -3.641 1 96.69 172 GLY B O 1
ATOM 2859 N N . LEU B 1 173 ? -7.344 8.898 -5.457 1 94.56 173 LEU B N 1
ATOM 2860 C CA . LEU B 1 173 ? -7.004 10.016 -6.34 1 94.56 173 LEU B CA 1
ATOM 2861 C C . LEU B 1 173 ? -8.203 10.938 -6.539 1 94.56 173 LEU B C 1
ATOM 2863 O O . LEU B 1 173 ? -8.047 12.156 -6.566 1 94.56 173 LEU B O 1
ATOM 2867 N N . LEU B 1 174 ? -9.352 10.406 -6.676 1 93.31 174 LEU B N 1
ATOM 2868 C CA . LEU B 1 174 ? -10.57 11.195 -6.848 1 93.31 174 LEU B CA 1
ATOM 2869 C C . LEU B 1 174 ? -10.789 12.125 -5.652 1 93.31 174 LEU B C 1
ATOM 2871 O O . LEU B 1 174 ? -11.094 13.305 -5.824 1 93.31 174 LEU B O 1
ATOM 2875 N N . VAL B 1 175 ? -10.602 11.617 -4.469 1 93.19 175 VAL B N 1
ATOM 2876 C CA . VAL B 1 175 ? -10.797 12.422 -3.266 1 93.19 175 VAL B CA 1
ATOM 2877 C C . VAL B 1 175 ? -9.648 13.414 -3.117 1 93.19 175 VAL B C 1
ATOM 2879 O O . VAL B 1 175 ? -9.867 14.57 -2.736 1 93.19 175 VAL B O 1
ATOM 2882 N N . ALA B 1 176 ? -8.414 12.93 -3.398 1 91.06 176 ALA B N 1
ATOM 2883 C CA . ALA B 1 176 ? -7.25 13.805 -3.283 1 91.06 176 ALA B CA 1
ATOM 2884 C C . ALA B 1 176 ? -7.391 15.023 -4.195 1 91.06 176 ALA B C 1
ATOM 2886 O O . ALA B 1 176 ? -6.957 16.125 -3.848 1 91.06 176 ALA B O 1
ATOM 2887 N N . LEU B 1 177 ? -8.055 14.875 -5.297 1 86.88 177 LEU B N 1
ATOM 2888 C CA . LEU B 1 177 ? -8.172 15.938 -6.285 1 86.88 177 LEU B CA 1
ATOM 2889 C C . LEU B 1 177 ? -9.406 16.797 -6.02 1 86.88 177 LEU B C 1
ATOM 2891 O O . LEU B 1 177 ? -9.383 18.016 -6.238 1 86.88 177 LEU B O 1
ATOM 2895 N N . TRP B 1 178 ? -10.461 16.203 -5.426 1 83.25 178 TRP B N 1
ATOM 2896 C CA . TRP B 1 178 ? -11.719 16.922 -5.367 1 83.25 178 TRP B CA 1
ATOM 2897 C C . TRP B 1 178 ? -12.219 17.031 -3.928 1 83.25 178 TRP B C 1
ATOM 2899 O O . TRP B 1 178 ? -13.336 17.5 -3.684 1 83.25 178 TRP B O 1
ATOM 2909 N N . GLY B 1 179 ? -11.531 16.547 -2.957 1 75.5 179 GLY B N 1
ATOM 2910 C CA . GLY B 1 179 ? -12.016 16.438 -1.591 1 75.5 179 GLY B CA 1
ATOM 2911 C C . GLY B 1 179 ? -12.266 17.766 -0.924 1 75.5 179 GLY B C 1
ATOM 2912 O O . GLY B 1 179 ? -13.148 17.891 -0.072 1 75.5 179 GLY B O 1
ATOM 2913 N N . GLY B 1 180 ? -11.516 18.766 -1.226 1 68 180 GLY B N 1
ATOM 2914 C CA . GLY B 1 180 ? -11.703 20.078 -0.629 1 68 180 GLY B CA 1
ATOM 2915 C C . GLY B 1 180 ? -13.07 20.672 -0.912 1 68 180 GLY B C 1
ATOM 2916 O O . GLY B 1 180 ? -13.594 21.453 -0.108 1 68 180 GLY B O 1
ATOM 2917 N N . VAL B 1 181 ? -13.688 20.172 -1.917 1 66.94 181 VAL B N 1
ATOM 2918 C CA . VAL B 1 181 ? -14.953 20.781 -2.328 1 66.94 181 VAL B CA 1
ATOM 2919 C C . VAL B 1 181 ? -16.078 20.281 -1.425 1 66.94 181 VAL B C 1
ATOM 2921 O O . VAL B 1 181 ? -16.953 21.062 -1.034 1 66.94 181 VAL B O 1
ATOM 2924 N N . TYR B 1 182 ? -15.977 19.031 -0.907 1 64.81 182 TYR B N 1
ATOM 2925 C CA . TYR B 1 182 ? -17.141 18.484 -0.221 1 64.81 182 TYR B CA 1
ATOM 2926 C C . TYR B 1 182 ? -16.828 18.219 1.246 1 64.81 182 TYR B C 1
ATOM 2928 O O . TYR B 1 182 ? -17.734 17.906 2.029 1 64.81 182 TYR B O 1
ATOM 2936 N N . LEU B 1 183 ? -15.656 18.406 1.695 1 72.56 183 LEU B N 1
ATOM 2937 C CA . LEU B 1 183 ? -15.289 17.953 3.033 1 72.56 183 LEU B CA 1
ATOM 2938 C C . LEU B 1 183 ? -14.984 19.141 3.945 1 72.56 183 LEU B C 1
ATOM 2940 O O . LEU B 1 183 ? -14.672 18.953 5.121 1 72.56 183 LEU B O 1
ATOM 2944 N N . SER B 1 184 ? -15.281 20.375 3.443 1 73.25 184 SER B N 1
ATOM 2945 C CA . SER B 1 184 ? -14.938 21.594 4.164 1 73.25 184 SER B CA 1
ATOM 2946 C C . SER B 1 184 ? -15.703 21.703 5.477 1 73.25 184 SER B C 1
ATOM 2948 O O . SER B 1 184 ? -15.141 22.078 6.504 1 73.25 184 SER B O 1
ATOM 2950 N N . ASP B 1 185 ? -16.938 21.297 5.492 1 73.38 185 ASP B N 1
ATOM 2951 C CA . ASP B 1 185 ? -17.75 21.406 6.691 1 73.38 185 ASP B CA 1
ATOM 2952 C C . ASP B 1 185 ? -17.312 20.422 7.766 1 73.38 185 ASP B C 1
ATOM 2954 O O . ASP B 1 185 ? -17.312 20.75 8.953 1 73.38 185 ASP B O 1
ATOM 2958 N N . VAL B 1 186 ? -16.984 19.219 7.348 1 70.62 186 VAL B N 1
ATOM 2959 C CA . VAL B 1 186 ? -16.5 18.203 8.273 1 70.62 186 VAL B CA 1
ATOM 2960 C C . VAL B 1 186 ? -15.195 18.688 8.922 1 70.62 186 VAL B C 1
ATOM 2962 O O . VAL B 1 186 ? -15.023 18.594 10.141 1 70.62 186 VAL B O 1
ATOM 2965 N N . VAL B 1 187 ? -14.398 19.297 8.188 1 74.06 187 VAL B N 1
ATOM 2966 C CA . VAL B 1 187 ? -13.102 19.781 8.641 1 74.06 187 VAL B CA 1
ATOM 2967 C C . VAL B 1 187 ? -13.305 20.891 9.68 1 74.06 187 VAL B C 1
ATOM 2969 O O . VAL B 1 187 ? -12.625 20.922 10.711 1 74.06 187 VAL B O 1
ATOM 2972 N N . SER B 1 188 ? -14.258 21.781 9.438 1 74.56 188 SER B N 1
ATOM 2973 C CA . SER B 1 188 ? -14.555 22.891 10.352 1 74.56 188 SER B CA 1
ATOM 2974 C C . SER B 1 188 ? -15.055 22.375 11.695 1 74.56 188 SER B C 1
ATOM 2976 O O . SER B 1 188 ? -14.656 22.891 12.75 1 74.56 188 SER B O 1
ATOM 2978 N N . ALA B 1 189 ? -15.828 21.406 11.633 1 74.31 189 ALA B N 1
ATOM 2979 C CA . ALA B 1 189 ? -16.375 20.812 12.852 1 74.31 189 ALA B CA 1
ATOM 2980 C C . ALA B 1 189 ? -15.273 20.141 13.672 1 74.31 189 ALA B C 1
ATOM 2982 O O . ALA B 1 189 ? -15.234 20.281 14.898 1 74.31 189 ALA B O 1
ATOM 2983 N N . LEU B 1 190 ? -14.5 19.406 13.023 1 72.75 190 LEU B N 1
ATOM 2984 C CA . LEU B 1 190 ? -13.391 18.734 13.695 1 72.75 190 LEU B CA 1
ATOM 2985 C C . LEU B 1 190 ? -12.453 19.75 14.336 1 72.75 190 LEU B C 1
ATOM 2987 O O . LEU B 1 190 ? -11.953 19.531 15.445 1 72.75 190 LEU B O 1
ATOM 2991 N N . ARG B 1 191 ? -12.266 20.875 13.766 1 72.5 191 ARG B N 1
ATOM 2992 C CA . ARG B 1 191 ? -11.453 21.953 14.289 1 72.5 191 ARG B CA 1
ATOM 2993 C C . ARG B 1 191 ? -12.031 22.5 15.586 1 72.5 191 ARG B C 1
ATOM 2995 O O . ARG B 1 191 ? -11.297 22.75 16.547 1 72.5 191 ARG B O 1
ATOM 3002 N N . GLY B 1 192 ? -13.25 22.75 15.523 1 69.5 192 GLY B N 1
ATOM 3003 C CA . GLY B 1 192 ? -13.914 23.266 16.703 1 69.5 192 GLY B CA 1
ATOM 3004 C C . GLY B 1 192 ? -13.781 22.359 17.922 1 69.5 192 GLY B C 1
ATOM 3005 O O . GLY B 1 192 ? -13.742 22.844 19.047 1 69.5 192 GLY B O 1
ATOM 3006 N N . ARG B 1 193 ? -13.602 21.125 17.688 1 68.56 193 ARG B N 1
ATOM 3007 C CA . ARG B 1 193 ? -13.516 20.156 18.766 1 68.56 193 ARG B CA 1
ATOM 3008 C C . ARG B 1 193 ? -12.109 20.094 19.344 1 68.56 193 ARG B C 1
ATOM 3010 O O . ARG B 1 193 ? -11.93 19.891 20.547 1 68.56 193 ARG B O 1
ATOM 3017 N N . PHE B 1 194 ? -11.117 20.203 18.469 1 62.56 194 PHE B N 1
ATOM 3018 C CA . PHE B 1 194 ? -9.742 20.125 18.953 1 62.56 194 PHE B CA 1
ATOM 3019 C C . PHE B 1 194 ? -9.32 21.438 19.609 1 62.56 194 PHE B C 1
ATOM 3021 O O . PHE B 1 194 ? -8.328 21.484 20.344 1 62.56 194 PHE B O 1
ATOM 3028 N N . GLU B 1 195 ? -9.859 22.547 19.453 1 56.75 195 GLU B N 1
ATOM 3029 C CA . GLU B 1 195 ? -9.594 23.828 20.125 1 56.75 195 GLU B CA 1
ATOM 3030 C C . GLU B 1 195 ? -10.156 23.828 21.547 1 56.75 195 GLU B C 1
ATOM 3032 O O . GLU B 1 195 ? -9.734 24.609 22.391 1 56.75 195 GLU B O 1
ATOM 3037 N N . HIS B 1 196 ? -11.039 22.891 21.922 1 49.81 196 HIS B N 1
ATOM 3038 C CA . HIS B 1 196 ? -11.547 22.844 23.281 1 49.81 196 HIS B CA 1
ATOM 3039 C C . HIS B 1 196 ? -11.047 21.594 24.016 1 49.81 196 HIS B C 1
ATOM 3041 O O . HIS B 1 196 ? -10.953 20.516 23.422 1 49.81 196 HIS B O 1
#

Foldseek 3Di:
DLVVLVVQCVVCVVVVPVLLNVLSVVLNVQLCVQVCCCPVQVQDDDPVNSCLRNVLSVLVSQQVDDDVVDPHGVVRPPLCSLLVSLLSVLLNQLLVLLLVVLLCCVAPVPRHDDLVRSLVSSLVRLLVVLVVVVVVLVVQCVVCVVVVHDGSHHADDDVRSVSSSVSSNVSSNVCSVCVCVPNVRSSVSSNVRVVD/DLVVLVVQCVVCVVVVPVLLNVLSVVLNVQLCVQVCCCPVQVQDDDPVNSCLRNVLSVLRSQQVDCDVVDPHGVVRPPLCSLLVSLLSVLLNQLLVLLLVVLLCCVAPVPRHDDLVRSLVSSLVRLLVVLVVVVVVLVVQCVVCVVVVHDGSHHADDDVRSVSSSVSSNVSSNVCSVCVCPPNVRSNVSSNVVVVD

Radius of gyration: 23.81 Å; Cα contacts (8 Å, |Δi|>4): 508; chains: 2; bounding box: 67×55×49 Å

Sequence (392 aa):
MELSLVGMFFIGIDRGDVGILINTGVAIAVTQLPPILRRDYDIPMDPRLTLWITSAVFLHALGTVGQPGASATFYSQTWWWDHLTHALSASVVAAVGYATVRALHEHAEGIHFPDKFISVFILLFVLAFGVLWEVLEFTIALAAEQFGIEAVLTQYGLEDTMLDLVFNSIGGLLVALWGGVYLSDVVSALRGRFEHMELSLVGMFFIGIDRGDVGILINTGVAIAVTQLPPILRRDYDIPMDPRLTLWITSAVFLHALGTVGQPGASATFYSQTWWWDHLTHALSASVVAAVGYATVRALHEHAEGIHFPDKFISVFILLFVLAFGVLWEVLEFTIALAAEQFGIEAVLTQYGLEDTMLDLVFNSIGGLLVALWGGVYLSDVVSALRGRFEH

InterPro domains:
  IPR014509 Inner membrane protein YjdF-like [PF09997] (5-183)

pLDDT: mean 88.99, std 11.1, range [47.47, 98.5]

Solvent-accessible surface area (backbone atoms only — not comparable to full-atom values): 19555 Å² total; per-residue (Å²): 108,68,66,58,38,52,52,48,28,50,50,12,62,76,67,67,33,65,36,32,33,52,45,20,48,52,30,55,55,54,61,46,46,52,60,48,38,32,70,78,65,59,31,62,66,51,69,66,56,46,49,53,54,42,48,31,38,48,53,46,31,51,25,62,37,43,55,88,91,48,88,54,24,37,53,77,70,33,87,60,49,53,32,50,39,32,16,45,43,22,26,52,50,16,48,53,47,44,35,50,52,50,20,44,34,73,57,42,86,54,22,48,67,56,71,68,53,50,28,52,47,21,38,23,46,26,38,26,51,44,50,54,50,51,46,46,25,50,51,44,33,53,51,18,59,75,69,71,46,80,47,68,41,79,75,81,49,46,70,46,52,48,47,31,51,51,26,22,46,51,18,8,47,54,30,43,74,51,34,74,78,76,39,53,61,43,20,54,32,49,32,61,54,70,77,98,108,68,67,58,39,53,52,48,27,49,50,13,61,74,66,68,34,64,36,33,32,51,45,22,48,52,30,55,55,55,59,46,45,53,63,48,38,32,71,76,65,58,29,64,66,50,72,65,56,48,50,52,55,42,49,32,38,47,54,47,32,53,27,63,37,42,56,89,92,46,89,55,23,35,52,79,70,33,88,59,50,54,32,51,40,33,16,45,45,22,27,50,52,14,48,53,48,46,34,51,52,51,19,45,34,73,56,41,85,57,24,50,68,56,71,69,54,49,28,51,48,21,37,22,46,26,37,26,51,45,51,54,50,51,48,48,26,51,51,43,34,54,51,18,57,76,69,73,47,82,46,70,40,78,75,80,49,45,70,48,53,50,47,30,50,51,27,22,46,52,19,7,48,53,31,43,74,49,36,75,78,76,39,51,60,41,21,52,33,50,33,62,53,72,77,99

Organism: NCBI:txid1227490

Secondary structure (DSSP, 8-state):
-HHHHHHHHHHHHHHT-HHHHHHHHHHHHHHTHHHHHHHHH-----HHHHHHHHHHHHHHHHHHS-STT-SS-HHHH-TTHHHHHHHHHHHHHHHHHHHHHHHHHHHSTT----HHHHHHHHHHHHHHHHHHHHHHHHHHHHHHHHHT---SS----HHHHHHHHHHHHHHHHHHHHHHHHHHHHHHHHHHHHHT-/-HHHHHHHHHHHHHHT-HHHHHHHHHHHHHHTHHHHHHHHH-----HHHHHHHHHHHHHHHHHHS-STT-SS-HHHH-TTHHHHHHHHHHHHHHHHHHHHHHHHHHHSTT----HHHHHHHHHHHHHHHHHHHHHHHHHHHHHHHHHTS--SS----HHHHHHHHHHHHHHHHHHHHHHHHHSHHHHHHHHHHHT-